Protein 8IEE (pdb70)

Organism: Middle East respiratory syndrome-related coronavirus (isolate United Kingdom/H123990006/2012) (NCBI:txid1263720)

Structure (mmCIF, N/CA/C/O backbone):
data_8IEE
#
_entry.id   8IEE
#
_cell.length_a   158.020
_cell.length_b   158.020
_cell.length_c   132.703
_cell.angle_alpha   90.00
_cell.angle_beta   90.00
_cell.angle_gamma   120.00
#
_symmetry.space_group_name_H-M   'P 31 2 1'
#
loop_
_entity.id
_entity.type
_entity.pdbx_description
1 polymer 'Spike protein S1'
2 polymer VHH-31
#
loop_
_atom_site.group_PDB
_atom_site.id
_atom_site.type_symbol
_atom_site.label_atom_id
_atom_site.label_alt_id
_atom_site.label_comp_id
_atom_site.label_asym_id
_atom_site.label_entity_id
_atom_site.label_seq_id
_atom_site.pdbx_PDB_ins_code
_atom_site.Cartn_x
_atom_site.Cartn_y
_atom_site.Cartn_z
_atom_site.occupancy
_atom_site.B_iso_or_equiv
_atom_site.auth_seq_id
_atom_site.auth_comp_id
_atom_site.auth_asym_id
_atom_site.auth_atom_id
_atom_site.pdbx_PDB_model_num
ATOM 1 N N . VAL A 1 15 ? -26.194 39.665 -45.110 1.00 45.86 381 VAL B N 1
ATOM 2 C CA . VAL A 1 15 ? -26.383 40.786 -44.145 1.00 62.77 381 VAL B CA 1
ATOM 3 C C . VAL A 1 15 ? -27.304 40.293 -43.031 1.00 60.52 381 VAL B C 1
ATOM 4 O O . VAL A 1 15 ? -28.478 40.054 -43.311 1.00 61.15 381 VAL B O 1
ATOM 8 N N . GLU A 1 16 ? -26.773 40.092 -41.832 1.00 52.92 382 GLU B N 1
ATOM 9 C CA . GLU A 1 16 ? -27.615 39.534 -40.755 1.00 53.41 382 GLU B CA 1
ATOM 10 C C . GLU A 1 16 ? -28.554 40.623 -40.266 1.00 57.45 382 GLU B C 1
ATOM 11 O O . GLU A 1 16 ? -28.193 41.794 -40.372 1.00 59.59 382 GLU B O 1
ATOM 17 N N . CYS A 1 17 ? -29.731 40.238 -39.787 1.00 57.26 383 CYS B N 1
ATOM 18 C CA . CYS A 1 17 ? -30.670 41.225 -39.214 1.00 56.45 383 CYS B CA 1
ATOM 19 C C . CYS A 1 17 ? -30.126 41.658 -37.850 1.00 55.34 383 CYS B C 1
ATOM 20 O O . CYS A 1 17 ? -29.615 40.794 -37.135 1.00 57.56 383 CYS B O 1
ATOM 23 N N . ASP A 1 18 ? -30.221 42.944 -37.510 1.00 47.75 384 ASP B N 1
ATOM 24 C CA . ASP A 1 18 ? -29.648 43.433 -36.234 1.00 50.28 384 ASP B CA 1
ATOM 25 C C . ASP A 1 18 ? -30.743 43.499 -35.184 1.00 51.68 384 ASP B C 1
ATOM 26 O O . ASP A 1 18 ? -31.520 44.446 -35.223 1.00 57.99 384 ASP B O 1
ATOM 31 N N . PHE A 1 19 ? -30.732 42.577 -34.231 1.00 48.09 385 PHE B N 1
ATOM 32 C CA . PHE A 1 19 ? -31.720 42.579 -33.129 1.00 49.69 385 PHE B CA 1
ATOM 33 C C . PHE A 1 19 ? -31.023 43.240 -31.953 1.00 50.13 385 PHE B C 1
ATOM 34 O O . PHE A 1 19 ? -31.527 43.177 -30.840 1.00 50.81 385 PHE B O 1
ATOM 42 N N . SER A 1 20 ? -29.890 43.872 -32.225 1.00 51.45 386 SER B N 1
ATOM 43 C CA . SER A 1 20 ? -29.073 44.513 -31.174 1.00 46.07 386 SER B CA 1
ATOM 44 C C . SER A 1 20 ? -29.839 45.596 -30.428 1.00 45.84 386 SER B C 1
ATOM 45 O O . SER A 1 20 ? -29.687 45.646 -29.207 1.00 45.78 386 SER B O 1
ATOM 48 N N . PRO A 1 21 ? -30.673 46.449 -31.048 1.00 41.00 387 PRO B N 1
ATOM 49 C CA . PRO A 1 21 ? -31.330 47.484 -30.289 1.00 38.68 387 PRO B CA 1
ATOM 50 C C . PRO A 1 21 ? -32.124 46.884 -29.132 1.00 40.61 387 PRO B C 1
ATOM 51 O O . PRO A 1 21 ? -32.289 47.559 -28.154 1.00 45.90 387 PRO B O 1
ATOM 55 N N . LEU A 1 22 ? -32.663 45.691 -29.311 1.00 35.33 388 LEU B N 1
ATOM 56 C CA . LEU A 1 22 ? -33.459 45.022 -28.257 1.00 38.11 388 LEU B CA 1
ATOM 57 C C . LEU A 1 22 ? -32.594 44.639 -27.069 1.00 43.24 388 LEU B C 1
ATOM 58 O O . LEU A 1 22 ? -33.033 44.859 -25.934 1.00 46.45 388 LEU B O 1
ATOM 63 N N . LEU A 1 23 ? -31.383 44.167 -27.317 1.00 40.80 389 LEU B N 1
ATOM 64 C CA . LEU A 1 23 ? -30.572 43.579 -26.227 1.00 40.75 389 LEU B CA 1
ATOM 65 C C . LEU A 1 23 ? -29.819 44.633 -25.427 1.00 43.34 389 LEU B C 1
ATOM 66 O O . LEU A 1 23 ? -29.087 44.250 -24.528 1.00 43.80 389 LEU B O 1
ATOM 71 N N . SER A 1 24 ? -30.058 45.904 -25.696 1.00 43.78 390 SER B N 1
ATOM 72 C CA . SER A 1 24 ? -29.378 46.983 -24.946 1.00 43.78 390 SER B CA 1
ATOM 73 C C . SER A 1 24 ? -30.362 48.044 -24.489 1.00 42.86 390 SER B C 1
ATOM 74 O O . SER A 1 24 ? -30.841 48.799 -25.337 1.00 45.38 390 SER B O 1
ATOM 77 N N . GLY A 1 25 ? -30.624 48.102 -23.192 1.00 41.39 391 GLY B N 1
ATOM 78 C CA . GLY A 1 25 ? -31.453 49.192 -22.666 1.00 36.56 391 GLY B CA 1
ATOM 79 C C . GLY A 1 25 ? -32.723 48.741 -22.007 1.00 40.35 391 GLY B C 1
ATOM 80 O O . GLY A 1 25 ? -33.169 47.631 -22.285 1.00 39.73 391 GLY B O 1
ATOM 81 N N . THR A 1 26 ? -33.292 49.615 -21.181 1.00 41.97 392 THR B N 1
ATOM 82 C CA . THR A 1 26 ? -34.571 49.304 -20.516 1.00 37.38 392 THR B CA 1
ATOM 83 C C . THR A 1 26 ? -35.640 49.305 -21.595 1.00 34.14 392 THR B C 1
ATOM 84 O O . THR A 1 26 ? -35.810 50.317 -22.282 1.00 28.83 392 THR B O 1
ATOM 88 N N . PRO A 1 27 ? -36.395 48.214 -21.749 1.00 35.00 393 PRO B N 1
ATOM 89 C CA . PRO A 1 27 ? -37.355 48.129 -22.805 1.00 28.83 393 PRO B CA 1
ATOM 90 C C . PRO A 1 27 ? -38.517 49.080 -22.559 1.00 24.37 393 PRO B C 1
ATOM 91 O O . PRO A 1 27 ? -38.823 49.396 -21.444 1.00 24.56 393 PRO B O 1
ATOM 95 N N . PRO A 1 28 ? -39.180 49.522 -23.631 1.00 25.36 394 PRO B N 1
ATOM 96 C CA . PRO A 1 28 ? -40.297 50.406 -23.489 1.00 24.91 394 PRO B CA 1
ATOM 97 C C . PRO A 1 28 ? -41.534 49.705 -22.940 1.00 28.59 394 PRO B C 1
ATOM 98 O O . PRO A 1 28 ? -41.580 48.529 -22.970 1.00 31.14 394 PRO B O 1
ATOM 102 N N . GLN A 1 29 ? -42.477 50.460 -22.399 1.00 28.40 395 GLN B N 1
ATOM 103 C CA . GLN A 1 29 ? -43.740 49.883 -21.908 1.00 27.53 395 GLN B CA 1
ATOM 104 C C . GLN A 1 29 ? -44.606 49.566 -23.118 1.00 29.09 395 GLN B C 1
ATOM 105 O O . GLN A 1 29 ? -44.292 50.075 -24.178 1.00 28.16 395 GLN B O 1
ATOM 111 N N . VAL A 1 30 ? -45.686 48.809 -22.966 1.00 32.54 396 VAL B N 1
ATOM 112 C CA . VAL A 1 30 ? -46.464 48.312 -24.138 1.00 32.94 396 VAL B CA 1
ATOM 113 C C . VAL A 1 30 ? -46.979 49.446 -25.017 1.00 33.30 396 VAL B C 1
ATOM 114 O O . VAL A 1 30 ? -46.933 49.300 -26.231 1.00 31.70 396 VAL B O 1
ATOM 118 N N . TYR A 1 31 ? -47.436 50.534 -24.427 1.00 32.44 397 TYR B N 1
ATOM 119 C CA . TYR A 1 31 ? -48.012 51.651 -25.204 1.00 34.51 397 TYR B CA 1
ATOM 120 C C . TYR A 1 31 ? -46.893 52.382 -25.919 1.00 35.19 397 TYR B C 1
ATOM 121 O O . TYR A 1 31 ? -47.192 53.185 -26.800 1.00 32.93 397 TYR B O 1
ATOM 130 N N . ASN A 1 32 ? -45.654 52.110 -25.534 1.00 32.89 398 ASN B N 1
ATOM 131 C CA . ASN A 1 32 ? -44.492 52.814 -26.109 1.00 27.11 398 ASN B CA 1
ATOM 132 C C . ASN A 1 32 ? -43.620 51.763 -26.777 1.00 29.02 398 ASN B C 1
ATOM 133 O O . ASN A 1 32 ? -42.426 51.934 -26.775 1.00 33.62 398 ASN B O 1
ATOM 138 N N . PHE A 1 33 ? -44.229 50.778 -27.421 1.00 32.57 399 PHE B N 1
ATOM 139 C CA . PHE A 1 33 ? -43.502 49.646 -28.040 1.00 32.12 399 PHE B CA 1
ATOM 140 C C . PHE A 1 33 ? -42.478 50.126 -29.052 1.00 28.99 399 PHE B C 1
ATOM 141 O O . PHE A 1 33 ? -42.721 51.105 -29.750 1.00 31.10 399 PHE B O 1
ATOM 149 N N . LYS A 1 34 ? -41.344 49.435 -29.104 1.00 26.95 400 LYS B N 1
ATOM 150 C CA . LYS A 1 34 ? -40.284 49.812 -30.057 1.00 32.33 400 LYS B CA 1
ATOM 151 C C . LYS A 1 34 ? -40.329 48.852 -31.229 1.00 35.13 400 LYS B C 1
ATOM 152 O O . LYS A 1 34 ? -40.208 47.661 -31.004 1.00 34.58 400 LYS B O 1
ATOM 158 N N . ARG A 1 35 ? -40.440 49.400 -32.433 1.00 41.19 401 ARG B N 1
ATOM 159 C CA . ARG A 1 35 ? -40.591 48.568 -33.640 1.00 35.03 401 ARG B CA 1
ATOM 160 C C . ARG A 1 35 ? -39.288 48.519 -34.415 1.00 35.43 401 ARG B C 1
ATOM 161 O O . ARG A 1 35 ? -38.740 49.577 -34.719 1.00 39.16 401 ARG B O 1
ATOM 169 N N . LEU A 1 36 ? -38.811 47.313 -34.691 1.00 38.44 402 LEU B N 1
ATOM 170 C CA . LEU A 1 36 ? -37.614 47.154 -35.525 1.00 34.88 402 LEU B CA 1
ATOM 171 C C . LEU A 1 36 ? -38.101 46.533 -36.822 1.00 36.18 402 LEU B C 1
ATOM 172 O O . LEU A 1 36 ? -38.585 45.414 -36.777 1.00 39.30 402 LEU B O 1
ATOM 177 N N . VAL A 1 37 ? -37.953 47.252 -37.927 1.00 35.47 403 VAL B N 1
ATOM 178 C CA . VAL A 1 37 ? -38.394 46.745 -39.251 1.00 35.73 403 VAL B CA 1
ATOM 179 C C . VAL A 1 37 ? -37.151 46.255 -39.965 1.00 35.56 403 VAL B C 1
ATOM 180 O O . VAL A 1 37 ? -36.186 47.014 -40.067 1.00 34.38 403 VAL B O 1
ATOM 184 N N . PHE A 1 38 ? -37.192 45.012 -40.416 1.00 39.51 404 PHE B N 1
ATOM 185 C CA . PHE A 1 38 ? -36.014 44.407 -41.052 1.00 41.98 404 PHE B CA 1
ATOM 186 C C . PHE A 1 38 ? -36.342 44.167 -42.520 1.00 50.43 404 PHE B C 1
ATOM 187 O O . PHE A 1 38 ? -37.374 43.560 -42.811 1.00 43.80 404 PHE B O 1
ATOM 195 N N . THR A 1 39 ? -35.506 44.701 -43.405 1.00 55.24 405 THR B N 1
ATOM 196 C CA . THR A 1 39 ? -35.687 44.532 -44.857 1.00 51.11 405 THR B CA 1
ATOM 197 C C . THR A 1 39 ? -34.316 44.156 -45.404 1.00 58.30 405 THR B C 1
ATOM 198 O O . THR A 1 39 ? -33.337 44.696 -44.885 1.00 61.33 405 THR B O 1
ATOM 202 N N . ASN A 1 40 ? -34.251 43.254 -46.380 1.00 60.39 406 ASN B N 1
ATOM 203 C CA . ASN A 1 40 ? -32.963 42.867 -47.016 1.00 60.76 406 ASN B CA 1
ATOM 204 C C . ASN A 1 40 ? -31.964 42.407 -45.963 1.00 53.86 406 ASN B C 1
ATOM 205 O O . ASN A 1 40 ? -30.813 42.836 -46.036 1.00 59.23 406 ASN B O 1
ATOM 210 N N . CYS A 1 41 ? -32.401 41.572 -45.029 1.00 52.77 407 CYS B N 1
ATOM 211 C CA . CYS A 1 41 ? -31.509 41.010 -43.986 1.00 55.33 407 CYS B CA 1
ATOM 212 C C . CYS A 1 41 ? -31.826 39.523 -43.829 1.00 56.83 407 CYS B C 1
ATOM 213 O O . CYS A 1 41 ? -32.855 39.114 -44.355 1.00 61.52 407 CYS B O 1
ATOM 216 N N . ASN A 1 42 ? -30.951 38.739 -43.196 1.00 56.32 408 ASN B N 1
ATOM 217 C CA . ASN A 1 42 ? -31.210 37.292 -42.943 1.00 63.25 408 ASN B CA 1
ATOM 218 C C . ASN A 1 42 ? -31.189 37.031 -41.438 1.00 57.69 408 ASN B C 1
ATOM 219 O O . ASN A 1 42 ? -30.274 37.519 -40.784 1.00 60.38 408 ASN B O 1
ATOM 224 N N . TYR A 1 43 ? -32.133 36.247 -40.917 1.00 52.78 409 TYR B N 1
ATOM 225 C CA . TYR A 1 43 ? -32.252 36.114 -39.447 1.00 57.28 409 TYR B CA 1
ATOM 226 C C . TYR A 1 43 ? -32.300 34.692 -38.917 1.00 65.33 409 TYR B C 1
ATOM 227 O O . TYR A 1 43 ? -32.766 33.808 -39.633 1.00 67.65 409 TYR B O 1
ATOM 236 N N . ASN A 1 44 ? -31.801 34.486 -37.697 1.00 66.00 410 ASN B N 1
ATOM 237 C CA . ASN A 1 44 ? -31.958 33.179 -37.012 1.00 67.26 410 ASN B CA 1
ATOM 238 C C . ASN A 1 44 ? -32.676 33.503 -35.706 1.00 65.76 410 ASN B C 1
ATOM 239 O O . ASN A 1 44 ? -31.999 33.907 -34.763 1.00 62.07 410 ASN B O 1
ATOM 244 N N . LEU A 1 45 ? -34.003 33.401 -35.683 1.00 66.49 411 LEU B N 1
ATOM 245 C CA . LEU A 1 45 ? -34.785 33.803 -34.488 1.00 63.61 411 LEU B CA 1
ATOM 246 C C . LEU A 1 45 ? -34.514 32.809 -33.371 1.00 59.34 411 LEU B C 1
ATOM 247 O O . LEU A 1 45 ? -34.835 33.108 -32.220 1.00 58.39 411 LEU B O 1
ATOM 252 N N . THR A 1 46 ? -33.930 31.672 -33.713 1.00 60.28 412 THR B N 1
ATOM 253 C CA . THR A 1 46 ? -33.581 30.695 -32.663 1.00 63.32 412 THR B CA 1
ATOM 254 C C . THR A 1 46 ? -32.544 31.306 -31.729 1.00 62.07 412 THR B C 1
ATOM 255 O O . THR A 1 46 ? -32.689 31.136 -30.527 1.00 60.27 412 THR B O 1
ATOM 259 N N . LYS A 1 47 ? -31.550 31.998 -32.274 1.00 54.54 413 LYS B N 1
ATOM 260 C CA . LYS A 1 47 ? -30.513 32.635 -31.434 1.00 50.43 413 LYS B CA 1
ATOM 261 C C . LYS A 1 47 ? -31.140 33.721 -30.571 1.00 53.38 413 LYS B C 1
ATOM 262 O O . LYS A 1 47 ? -30.799 33.782 -29.400 1.00 56.62 413 LYS B O 1
ATOM 268 N N . LEU A 1 48 ? -32.029 34.540 -31.121 1.00 54.96 414 LEU B N 1
ATOM 269 C CA . LEU A 1 48 ? -32.548 35.662 -30.309 1.00 48.31 414 LEU B CA 1
ATOM 270 C C . LEU A 1 48 ? -33.321 35.076 -29.145 1.00 51.25 414 LEU B C 1
ATOM 271 O O . LEU A 1 48 ? -33.088 35.498 -28.018 1.00 52.27 414 LEU B O 1
ATOM 276 N N . LEU A 1 49 ? -34.169 34.101 -29.426 1.00 50.46 415 LEU B N 1
ATOM 277 C CA . LEU A 1 49 ? -35.011 33.509 -28.370 1.00 45.51 415 LEU B CA 1
ATOM 278 C C . LEU A 1 49 ? -34.129 32.671 -27.460 1.00 48.99 415 LEU B C 1
ATOM 279 O O . LEU A 1 49 ? -34.513 32.465 -26.323 1.00 51.45 415 LEU B O 1
ATOM 284 N N . SER A 1 50 ? -33.002 32.195 -27.974 1.00 48.76 416 SER B N 1
ATOM 285 C CA . SER A 1 50 ? -32.077 31.352 -27.183 1.00 49.28 416 SER B CA 1
ATOM 286 C C . SER A 1 50 ? -31.559 32.179 -26.019 1.00 51.12 416 SER B C 1
ATOM 287 O O . SER A 1 50 ? -31.381 31.615 -24.937 1.00 51.99 416 SER B O 1
ATOM 290 N N . LEU A 1 51 ? -31.332 33.467 -26.249 1.00 47.82 417 LEU B N 1
ATOM 291 C CA . LEU A 1 51 ? -30.780 34.373 -25.216 1.00 47.25 417 LEU B CA 1
ATOM 292 C C . LEU A 1 51 ? -31.839 34.642 -24.152 1.00 47.30 417 LEU B C 1
ATOM 293 O O . LEU A 1 51 ? -31.493 35.251 -23.150 1.00 47.01 417 LEU B O 1
ATOM 298 N N . PHE A 1 52 ? -33.082 34.231 -24.384 1.00 43.72 418 PHE B N 1
ATOM 299 C CA . PHE A 1 52 ? -34.189 34.516 -23.441 1.00 45.44 418 PHE B CA 1
ATOM 300 C C . PHE A 1 52 ? -34.881 33.220 -23.035 1.00 51.13 418 PHE B C 1
ATOM 301 O O . PHE A 1 52 ? -34.651 32.198 -23.672 1.00 55.72 418 PHE B O 1
ATOM 309 N N . SER A 1 53 ? -35.646 33.246 -21.948 1.00 45.66 419 SER B N 1
ATOM 310 C CA . SER A 1 53 ? -36.441 32.058 -21.567 1.00 43.16 419 SER B CA 1
ATOM 311 C C . SER A 1 53 ? -37.856 32.253 -22.101 1.00 51.46 419 SER B C 1
ATOM 312 O O . SER A 1 53 ? -38.637 32.889 -21.407 1.00 57.57 419 SER B O 1
ATOM 315 N N . VAL A 1 54 ? -38.179 31.677 -23.256 1.00 47.05 420 VAL B N 1
ATOM 316 C CA . VAL A 1 54 ? -39.505 31.882 -23.897 1.00 44.91 420 VAL B CA 1
ATOM 317 C C . VAL A 1 54 ? -40.559 31.158 -23.075 1.00 44.13 420 VAL B C 1
ATOM 318 O O . VAL A 1 54 ? -40.322 30.016 -22.702 1.00 51.49 420 VAL B O 1
ATOM 322 N N . ASN A 1 55 ? -41.680 31.815 -22.809 1.00 45.92 421 ASN B N 1
ATOM 323 C CA . ASN A 1 55 ? -42.765 31.201 -22.013 1.00 49.76 421 ASN B CA 1
ATOM 324 C C . ASN A 1 55 ? -43.976 30.974 -22.916 1.00 55.22 421 ASN B C 1
ATOM 325 O O . ASN A 1 55 ? -44.844 30.189 -22.513 1.00 60.55 421 ASN B O 1
ATOM 330 N N . ASP A 1 56 ? -44.066 31.671 -24.052 1.00 51.75 422 ASP B N 1
ATOM 331 C CA . ASP A 1 56 ? -45.147 31.378 -25.031 1.00 50.71 422 ASP B CA 1
ATOM 332 C C . ASP A 1 56 ? -44.720 31.816 -26.430 1.00 53.33 422 ASP B C 1
ATOM 333 O O . ASP A 1 56 ? -44.076 32.851 -26.524 1.00 49.29 422 ASP B O 1
ATOM 338 N N . PHE A 1 57 ? -45.047 31.038 -27.462 1.00 58.15 423 PHE B N 1
ATOM 339 C CA . PHE A 1 57 ? -44.767 31.398 -28.878 1.00 56.05 423 PHE B CA 1
ATOM 340 C C . PHE A 1 57 ? -46.032 31.047 -29.659 1.00 50.70 423 PHE B C 1
ATOM 341 O O . PHE A 1 57 ? -46.089 29.942 -30.203 1.00 48.51 423 PHE B O 1
ATOM 349 N N . THR A 1 58 ? -47.022 31.939 -29.658 1.00 49.08 424 THR B N 1
ATOM 350 C CA . THR A 1 58 ? -48.332 31.654 -30.283 1.00 44.57 424 THR B CA 1
ATOM 351 C C . THR A 1 58 ? -48.493 32.488 -31.545 1.00 45.83 424 THR B C 1
ATOM 352 O O . THR A 1 58 ? -48.267 33.686 -31.471 1.00 51.14 424 THR B O 1
ATOM 356 N N . CYS A 1 59 ? -48.902 31.875 -32.648 1.00 41.15 425 CYS B N 1
ATOM 357 C CA . CYS A 1 59 ? -48.955 32.611 -33.928 1.00 42.56 425 CYS B CA 1
ATOM 358 C C . CYS A 1 59 ? -50.318 32.446 -34.601 1.00 42.81 425 CYS B C 1
ATOM 359 O O . CYS A 1 59 ? -50.973 31.441 -34.343 1.00 46.39 425 CYS B O 1
ATOM 362 N N . SER A 1 60 ? -50.736 33.434 -35.388 1.00 38.54 426 SER B N 1
ATOM 363 C CA . SER A 1 60 ? -52.043 33.408 -36.074 1.00 36.75 426 SER B CA 1
ATOM 364 C C . SER A 1 60 ? -51.842 33.711 -37.559 1.00 44.99 426 SER B C 1
ATOM 365 O O . SER A 1 60 ? -51.277 34.763 -37.850 1.00 43.78 426 SER B O 1
ATOM 368 N N . GLN A 1 61 ? -52.277 32.823 -38.457 1.00 46.89 427 GLN B N 1
ATOM 369 C CA . GLN A 1 61 ? -52.157 33.004 -39.930 1.00 45.48 427 GLN B CA 1
ATOM 370 C C . GLN A 1 61 ? -50.718 32.717 -40.362 1.00 48.26 427 GLN B C 1
ATOM 371 O O . GLN A 1 61 ? -50.423 32.891 -41.552 1.00 45.50 427 GLN B O 1
ATOM 377 N N . ILE A 1 62 ? -49.887 32.242 -39.435 1.00 50.83 428 ILE B N 1
ATOM 378 C CA . ILE A 1 62 ? -48.468 31.876 -39.714 1.00 51.06 428 ILE B CA 1
ATOM 379 C C . ILE A 1 62 ? -48.112 30.790 -38.703 1.00 49.56 428 ILE B C 1
ATOM 380 O O . ILE A 1 62 ? -48.887 30.592 -37.767 1.00 52.55 428 ILE B O 1
ATOM 385 N N . SER A 1 63 ? -47.028 30.061 -38.932 1.00 48.57 429 SER B N 1
ATOM 386 C CA . SER A 1 63 ? -46.621 28.968 -38.020 1.00 49.01 429 SER B CA 1
ATOM 387 C C . SER A 1 63 ? -45.232 29.263 -37.480 1.00 59.00 429 SER B C 1
ATOM 388 O O . SER A 1 63 ? -44.365 29.613 -38.282 1.00 58.51 429 SER B O 1
ATOM 391 N N . PRO A 1 64 ? -44.970 29.159 -36.166 1.00 56.89 430 PRO B N 1
ATOM 392 C CA . PRO A 1 64 ? -43.620 29.345 -35.709 1.00 44.57 430 PRO B CA 1
ATOM 393 C C . PRO A 1 64 ? -43.002 28.184 -36.470 1.00 57.65 430 PRO B C 1
ATOM 394 O O . PRO A 1 64 ? -43.564 27.132 -36.279 1.00 67.06 430 PRO B O 1
ATOM 398 N N . ALA A 1 65 ? -41.913 28.379 -37.218 1.00 54.81 431 ALA B N 1
ATOM 399 C CA . ALA A 1 65 ? -41.228 27.358 -38.061 1.00 59.77 431 ALA B CA 1
ATOM 400 C C . ALA A 1 65 ? -41.473 27.617 -39.540 1.00 58.95 431 ALA B C 1
ATOM 401 O O . ALA A 1 65 ? -40.588 27.283 -40.321 1.00 56.92 431 ALA B O 1
ATOM 403 N N . ALA A 1 66 ? -42.622 28.157 -39.923 1.00 52.79 432 ALA B N 1
ATOM 404 C CA . ALA A 1 66 ? -42.800 28.520 -41.342 1.00 48.73 432 ALA B CA 1
ATOM 405 C C . ALA A 1 66 ? -41.982 29.773 -41.554 1.00 48.32 432 ALA B C 1
ATOM 406 O O . ALA A 1 66 ? -41.371 29.912 -42.609 1.00 45.62 432 ALA B O 1
ATOM 408 N N . ILE A 1 67 ? -41.970 30.630 -40.545 1.00 48.71 433 ILE B N 1
ATOM 409 C CA . ILE A 1 67 ? -41.179 31.888 -40.608 1.00 51.16 433 ILE B CA 1
ATOM 410 C C . ILE A 1 67 ? -39.717 31.494 -40.736 1.00 53.42 433 ILE B C 1
ATOM 411 O O . ILE A 1 67 ? -38.972 32.201 -41.425 1.00 54.23 433 ILE B O 1
ATOM 416 N N . ALA A 1 68 ? -39.327 30.425 -40.055 1.00 50.76 434 ALA B N 1
ATOM 417 C CA . ALA A 1 68 ? -37.931 29.958 -40.086 1.00 47.03 434 ALA B CA 1
ATOM 418 C C . ALA A 1 68 ? -37.651 29.129 -41.335 1.00 49.83 434 ALA B C 1
ATOM 419 O O . ALA A 1 68 ? -36.487 28.797 -41.554 1.00 46.21 434 ALA B O 1
ATOM 421 N N . SER A 1 69 ? -38.679 28.759 -42.091 1.00 49.54 435 SER B N 1
ATOM 422 C CA . SER A 1 69 ? -38.440 27.871 -43.251 1.00 50.65 435 SER B CA 1
ATOM 423 C C . SER A 1 69 ? -38.694 28.612 -44.554 1.00 50.34 435 SER B C 1
ATOM 424 O O . SER A 1 69 ? -38.304 28.086 -45.602 1.00 49.52 435 SER B O 1
ATOM 427 N N . ASN A 1 70 ? -39.277 29.803 -44.489 1.00 47.08 436 ASN B N 1
ATOM 428 C CA . ASN A 1 70 ? -39.676 30.497 -45.737 1.00 47.75 436 ASN B CA 1
ATOM 429 C C . ASN A 1 70 ? -39.214 31.957 -45.719 1.00 53.41 436 ASN B C 1
ATOM 430 O O . ASN A 1 70 ? -38.704 32.390 -44.685 1.00 54.37 436 ASN B O 1
ATOM 435 N N . CYS A 1 71 ? -39.348 32.667 -46.838 1.00 54.60 437 CYS B N 1
ATOM 436 C CA . CYS A 1 71 ? -38.835 34.053 -46.969 1.00 54.84 437 CYS B CA 1
ATOM 437 C C . CYS A 1 71 ? -39.982 35.042 -47.165 1.00 52.47 437 CYS B C 1
ATOM 438 O O . CYS A 1 71 ? -40.854 34.749 -47.959 1.00 58.23 437 CYS B O 1
ATOM 441 N N . TYR A 1 72 ? -39.944 36.195 -46.501 1.00 50.54 438 TYR B N 1
ATOM 442 C CA . TYR A 1 72 ? -41.051 37.183 -46.546 1.00 48.66 438 TYR B CA 1
ATOM 443 C C . TYR A 1 72 ? -40.481 38.563 -46.861 1.00 55.52 438 TYR B C 1
ATOM 444 O O . TYR A 1 72 ? -39.271 38.718 -46.764 1.00 65.23 438 TYR B O 1
ATOM 453 N N . SER A 1 73 ? -41.305 39.505 -47.310 1.00 51.50 439 SER B N 1
ATOM 454 C CA . SER A 1 73 ? -40.792 40.837 -47.721 1.00 53.25 439 SER B CA 1
ATOM 455 C C . SER A 1 73 ? -40.221 41.617 -46.539 1.00 49.84 439 SER B C 1
ATOM 456 O O . SER A 1 73 ? -39.234 42.319 -46.734 1.00 55.67 439 SER B O 1
ATOM 459 N N . SER A 1 74 ? -40.861 41.546 -45.380 1.00 46.38 440 SER B N 1
ATOM 460 C CA . SER A 1 74 ? -40.406 42.319 -44.201 1.00 46.74 440 SER B CA 1
ATOM 461 C C . SER A 1 74 ? -40.685 41.564 -42.908 1.00 50.98 440 SER B C 1
ATOM 462 O O . SER A 1 74 ? -41.618 40.771 -42.896 1.00 51.61 440 SER B O 1
ATOM 465 N N . LEU A 1 75 ? -39.885 41.799 -41.872 1.00 50.51 441 LEU B N 1
ATOM 466 C CA . LEU A 1 75 ? -40.130 41.213 -40.537 1.00 42.96 441 LEU B CA 1
ATOM 467 C C . LEU A 1 75 ? -40.229 42.405 -39.606 1.00 43.06 441 LEU B C 1
ATOM 468 O O . LEU A 1 75 ? -39.373 43.272 -39.696 1.00 43.93 441 LEU B O 1
ATOM 473 N N . ILE A 1 76 ? -41.261 42.452 -38.779 1.00 42.36 442 ILE B N 1
ATOM 474 C CA . ILE A 1 76 ? -41.388 43.547 -37.787 1.00 39.75 442 ILE B CA 1
ATOM 475 C C . ILE A 1 76 ? -41.403 42.929 -36.392 1.00 40.95 442 ILE B C 1
ATOM 476 O O . ILE A 1 76 ? -42.278 42.119 -36.132 1.00 42.10 442 ILE B O 1
ATOM 481 N N . LEU A 1 77 ? -40.456 43.303 -35.539 1.00 37.28 443 LEU B N 1
ATOM 482 C CA . LEU A 1 77 ? -40.464 42.836 -34.139 1.00 37.57 443 LEU B CA 1
ATOM 483 C C . LEU A 1 77 ? -40.724 44.057 -33.282 1.00 34.20 443 LEU B C 1
ATOM 484 O O . LEU A 1 77 ? -39.992 45.025 -33.425 1.00 33.05 443 LEU B O 1
ATOM 489 N N . ASP A 1 78 ? -41.760 43.999 -32.458 1.00 31.21 444 ASP B N 1
ATOM 490 C CA . ASP A 1 78 ? -42.085 45.101 -31.532 1.00 35.11 444 ASP B CA 1
ATOM 491 C C . ASP A 1 78 ? -41.823 44.532 -30.148 1.00 35.74 444 ASP B C 1
ATOM 492 O O . ASP A 1 78 ? -42.321 43.458 -29.872 1.00 38.51 444 ASP B O 1
ATOM 497 N N . TYR A 1 79 ? -41.030 45.218 -29.341 1.00 33.64 445 TYR B N 1
ATOM 498 C CA . TYR A 1 79 ? -40.644 44.670 -28.028 1.00 33.68 445 TYR B CA 1
ATOM 499 C C . TYR A 1 79 ? -41.054 45.647 -26.946 1.00 35.13 445 TYR B C 1
ATOM 500 O O . TYR A 1 79 ? -41.051 46.845 -27.189 1.00 38.29 445 TYR B O 1
ATOM 509 N N . PHE A 1 80 ? -41.447 45.116 -25.805 1.00 34.02 446 PHE B N 1
ATOM 510 C CA . PHE A 1 80 ? -41.939 45.977 -24.721 1.00 29.37 446 PHE B CA 1
ATOM 511 C C . PHE A 1 80 ? -41.863 45.204 -23.414 1.00 31.59 446 PHE B C 1
ATOM 512 O O . PHE A 1 80 ? -41.797 43.988 -23.453 1.00 34.98 446 PHE B O 1
ATOM 520 N N . SER A 1 81 ? -41.886 45.906 -22.296 1.00 28.41 447 SER B N 1
ATOM 521 C CA . SER A 1 81 ? -41.852 45.261 -20.971 1.00 31.94 447 SER B CA 1
ATOM 522 C C . SER A 1 81 ? -43.285 44.898 -20.602 1.00 36.65 447 SER B C 1
ATOM 523 O O . SER A 1 81 ? -44.098 45.815 -20.470 1.00 41.14 447 SER B O 1
ATOM 526 N N . TYR A 1 82 ? -43.579 43.610 -20.434 1.00 35.45 448 TYR B N 1
ATOM 527 C CA . TYR A 1 82 ? -44.970 43.178 -20.178 1.00 34.32 448 TYR B CA 1
ATOM 528 C C . TYR A 1 82 ? -44.980 42.079 -19.134 1.00 40.95 448 TYR B C 1
ATOM 529 O O . TYR A 1 82 ? -44.160 41.178 -19.222 1.00 45.24 448 TYR B O 1
ATOM 538 N N . PRO A 1 83 ? -45.904 42.107 -18.160 1.00 39.20 449 PRO B N 1
ATOM 539 C CA . PRO A 1 83 ? -46.008 41.032 -17.197 1.00 37.55 449 PRO B CA 1
ATOM 540 C C . PRO A 1 83 ? -46.596 39.733 -17.764 1.00 40.11 449 PRO B C 1
ATOM 541 O O . PRO A 1 83 ? -47.464 39.808 -18.594 1.00 42.67 449 PRO B O 1
ATOM 545 N N . LEU A 1 84 ? -46.123 38.573 -17.302 1.00 40.99 450 LEU B N 1
ATOM 546 C CA . LEU A 1 84 ? -46.695 37.270 -17.734 1.00 42.18 450 LEU B CA 1
ATOM 547 C C . LEU A 1 84 ? -48.027 37.152 -17.030 1.00 38.80 450 LEU B C 1
ATOM 548 O O . LEU A 1 84 ? -48.818 36.281 -17.378 1.00 37.80 450 LEU B O 1
ATOM 553 N N . SER A 1 85 ? -48.239 38.021 -16.064 1.00 35.41 451 SER B N 1
ATOM 554 C CA . SER A 1 85 ? -49.521 38.022 -15.349 1.00 30.24 451 SER B CA 1
ATOM 555 C C . SER A 1 85 ? -50.605 38.297 -16.377 1.00 39.29 451 SER B C 1
ATOM 556 O O . SER A 1 85 ? -51.714 37.781 -16.202 1.00 48.20 451 SER B O 1
ATOM 559 N N . MET A 1 86 ? -50.294 39.059 -17.423 1.00 44.38 452 MET B N 1
ATOM 560 C CA . MET A 1 86 ? -51.330 39.501 -18.390 1.00 49.16 452 MET B CA 1
ATOM 561 C C . MET A 1 86 ? -51.205 38.845 -19.763 1.00 44.29 452 MET B C 1
ATOM 562 O O . MET A 1 86 ? -51.723 39.433 -20.703 1.00 42.80 452 MET B O 1
ATOM 567 N N . LYS A 1 87 ? -50.597 37.667 -19.886 1.00 45.72 453 LYS B N 1
ATOM 568 C CA . LYS A 1 87 ? -50.334 37.074 -21.225 1.00 41.90 453 LYS B CA 1
ATOM 569 C C . LYS A 1 87 ? -51.638 36.816 -21.953 1.00 43.69 453 LYS B C 1
ATOM 570 O O . LYS A 1 87 ? -51.650 36.907 -23.179 1.00 46.23 453 LYS B O 1
ATOM 576 N N . SER A 1 88 ? -52.677 36.468 -21.210 1.00 43.72 454 SER B N 1
ATOM 577 C CA . SER A 1 88 ? -54.000 36.197 -21.811 1.00 43.42 454 SER B CA 1
ATOM 578 C C . SER A 1 88 ? -54.523 37.479 -22.436 1.00 51.64 454 SER B C 1
ATOM 579 O O . SER A 1 88 ? -55.087 37.399 -23.528 1.00 50.47 454 SER B O 1
ATOM 582 N N . ASP A 1 89 ? -54.324 38.606 -21.763 1.00 51.55 455 ASP B N 1
ATOM 583 C CA . ASP A 1 89 ? -54.867 39.917 -22.192 1.00 43.92 455 ASP B CA 1
ATOM 584 C C . ASP A 1 89 ? -54.191 40.458 -23.450 1.00 44.84 455 ASP B C 1
ATOM 585 O O . ASP A 1 89 ? -54.850 41.234 -24.151 1.00 45.25 455 ASP B O 1
ATOM 590 N N . LEU A 1 90 ? -52.954 40.075 -23.737 1.00 41.00 456 LEU B N 1
ATOM 591 C CA . LEU A 1 90 ? -52.194 40.676 -24.866 1.00 39.40 456 LEU B CA 1
ATOM 592 C C . LEU A 1 90 ? -52.894 40.447 -26.204 1.00 41.39 456 LEU B C 1
ATOM 593 O O . LEU A 1 90 ? -52.856 41.353 -27.037 1.00 43.51 456 LEU B O 1
ATOM 598 N N . SER A 1 91 ? -53.479 39.280 -26.418 1.00 41.23 457 SER B N 1
ATOM 599 C CA . SER A 1 91 ? -54.106 38.978 -27.727 1.00 46.01 457 SER B CA 1
ATOM 600 C C . SER A 1 91 ? -55.489 39.609 -27.858 1.00 48.00 457 SER B C 1
ATOM 601 O O . SER A 1 91 ? -56.063 40.005 -26.841 1.00 44.05 457 SER B O 1
ATOM 604 N N . VAL A 1 92 ? -55.989 39.706 -29.086 1.00 48.18 458 VAL B N 1
ATOM 605 C CA . VAL A 1 92 ? -57.336 40.276 -29.352 1.00 44.47 458 VAL B CA 1
ATOM 606 C C . VAL A 1 92 ? -58.347 39.254 -28.863 1.00 48.90 458 VAL B C 1
ATOM 607 O O . VAL A 1 92 ? -59.533 39.591 -28.767 1.00 51.01 458 VAL B O 1
ATOM 611 N N . SER A 1 93 ? -57.877 38.045 -28.586 1.00 45.24 459 SER B N 1
ATOM 612 C CA . SER A 1 93 ? -58.757 36.964 -28.111 1.00 39.79 459 SER B CA 1
ATOM 613 C C . SER A 1 93 ? -59.369 37.419 -26.800 1.00 51.15 459 SER B C 1
ATOM 614 O O . SER A 1 93 ? -60.559 37.170 -26.579 1.00 56.47 459 SER B O 1
ATOM 617 N N . SER A 1 94 ? -58.568 38.078 -25.971 1.00 55.25 460 SER B N 1
ATOM 618 C CA . SER A 1 94 ? -59.071 38.592 -24.677 1.00 52.66 460 SER B CA 1
ATOM 619 C C . SER A 1 94 ? -59.373 40.071 -24.830 1.00 47.07 460 SER B C 1
ATOM 620 O O . SER A 1 94 ? -58.550 40.779 -25.411 1.00 49.40 460 SER B O 1
ATOM 623 N N . ALA A 1 95 ? -60.530 40.489 -24.342 1.00 45.03 461 ALA B N 1
ATOM 624 C CA . ALA A 1 95 ? -60.964 41.883 -24.491 1.00 43.93 461 ALA B CA 1
ATOM 625 C C . ALA A 1 95 ? -60.652 42.626 -23.209 1.00 49.11 461 ALA B C 1
ATOM 626 O O . ALA A 1 95 ? -60.971 42.114 -22.133 1.00 42.96 461 ALA B O 1
ATOM 628 N N . GLY A 1 96 ? -60.035 43.787 -23.347 1.00 48.95 462 GLY B N 1
ATOM 629 C CA . GLY A 1 96 ? -59.600 44.533 -22.165 1.00 50.12 462 GLY B CA 1
ATOM 630 C C . GLY A 1 96 ? -58.733 45.683 -22.585 1.00 46.33 462 GLY B C 1
ATOM 631 O O . GLY A 1 96 ? -58.649 45.939 -23.780 1.00 48.03 462 GLY B O 1
ATOM 632 N N . PRO A 1 97 ? -58.080 46.381 -21.651 1.00 41.31 463 PRO B N 1
ATOM 633 C CA . PRO A 1 97 ? -57.323 47.566 -22.006 1.00 44.51 463 PRO B CA 1
ATOM 634 C C . PRO A 1 97 ? -56.136 47.435 -22.978 1.00 45.36 463 PRO B C 1
ATOM 635 O O . PRO A 1 97 ? -56.014 48.271 -23.819 1.00 40.19 463 PRO B O 1
ATOM 639 N N . ILE A 1 98 ? -55.301 46.406 -22.859 1.00 43.65 464 ILE B N 1
ATOM 640 C CA . ILE A 1 98 ? -54.083 46.321 -23.712 1.00 39.74 464 ILE B CA 1
ATOM 641 C C . ILE A 1 98 ? -54.512 46.232 -25.166 1.00 41.09 464 ILE B C 1
ATOM 642 O O . ILE A 1 98 ? -53.969 46.959 -25.992 1.00 38.00 464 ILE B O 1
ATOM 647 N N . SER A 1 99 ? -55.462 45.362 -25.453 1.00 46.84 465 SER B N 1
ATOM 648 C CA . SER A 1 99 ? -55.952 45.184 -26.833 1.00 40.62 465 SER B CA 1
ATOM 649 C C . SER A 1 99 ? -56.727 46.427 -27.282 1.00 40.39 465 SER B C 1
ATOM 650 O O . SER A 1 99 ? -56.600 46.803 -28.447 1.00 39.29 465 SER B O 1
ATOM 653 N N . GLN A 1 100 ? -57.562 46.987 -26.406 1.00 41.69 466 GLN B N 1
ATOM 654 C CA . GLN A 1 100 ? -58.387 48.184 -26.725 1.00 42.44 466 GLN B CA 1
ATOM 655 C C . GLN A 1 100 ? -57.595 49.487 -26.834 1.00 41.66 466 GLN B C 1
ATOM 656 O O . GLN A 1 100 ? -57.877 50.231 -27.760 1.00 36.62 466 GLN B O 1
ATOM 662 N N . PHE A 1 101 ? -56.684 49.777 -25.904 1.00 42.23 467 PHE B N 1
ATOM 663 C CA . PHE A 1 101 ? -56.006 51.100 -25.882 1.00 39.71 467 PHE B CA 1
ATOM 664 C C . PHE A 1 101 ? -54.473 51.067 -25.837 1.00 38.18 467 PHE B C 1
ATOM 665 O O . PHE A 1 101 ? -53.925 52.155 -25.696 1.00 38.92 467 PHE B O 1
ATOM 673 N N . ASN A 1 102 ? -53.800 49.919 -25.921 1.00 38.40 468 ASN B N 1
ATOM 674 C CA . ASN A 1 102 ? -52.317 49.908 -25.770 1.00 37.88 468 ASN B CA 1
ATOM 675 C C . ASN A 1 102 ? -51.590 49.347 -27.008 1.00 40.00 468 ASN B C 1
ATOM 676 O O . ASN A 1 102 ? -50.902 50.132 -27.667 1.00 40.71 468 ASN B O 1
ATOM 681 N N . TYR A 1 103 ? -51.693 48.041 -27.277 1.00 34.44 469 TYR B N 1
ATOM 682 C CA . TYR A 1 103 ? -51.034 47.417 -28.454 1.00 31.08 469 TYR B CA 1
ATOM 683 C C . TYR A 1 103 ? -51.990 46.508 -29.215 1.00 32.28 469 TYR B C 1
ATOM 684 O O . TYR A 1 103 ? -52.527 45.584 -28.617 1.00 36.44 469 TYR B O 1
ATOM 693 N N . LYS A 1 104 ? -52.168 46.759 -30.506 1.00 35.15 470 LYS B N 1
ATOM 694 C CA . LYS A 1 104 ? -52.969 45.853 -31.350 1.00 36.71 470 LYS B CA 1
ATOM 695 C C . LYS A 1 104 ? -52.164 45.543 -32.605 1.00 39.66 470 LYS B C 1
ATOM 696 O O . LYS A 1 104 ? -51.610 46.473 -33.185 1.00 42.45 470 LYS B O 1
ATOM 702 N N . GLN A 1 105 ? -52.093 44.276 -32.972 1.00 39.05 471 GLN B N 1
ATOM 703 C CA . GLN A 1 105 ? -51.361 43.825 -34.166 1.00 38.35 471 GLN B CA 1
ATOM 704 C C . GLN A 1 105 ? -52.389 43.615 -35.269 1.00 42.91 471 GLN B C 1
ATOM 705 O O . GLN A 1 105 ? -53.574 43.617 -34.957 1.00 48.02 471 GLN B O 1
ATOM 711 N N . SER A 1 106 ? -51.949 43.447 -36.510 1.00 43.78 472 SER B N 1
ATOM 712 C CA . SER A 1 106 ? -52.888 43.125 -37.603 1.00 40.92 472 SER B CA 1
ATOM 713 C C . SER A 1 106 ? -53.085 41.621 -37.522 1.00 46.03 472 SER B C 1
ATOM 714 O O . SER A 1 106 ? -52.325 40.918 -38.172 1.00 54.22 472 SER B O 1
ATOM 717 N N . PHE A 1 107 ? -54.087 41.156 -36.785 1.00 42.79 473 PHE B N 1
ATOM 718 C CA . PHE A 1 107 ? -54.256 39.706 -36.509 1.00 51.87 473 PHE B CA 1
ATOM 719 C C . PHE A 1 107 ? -54.507 38.896 -37.773 1.00 56.95 473 PHE B C 1
ATOM 720 O O . PHE A 1 107 ? -54.022 37.761 -37.857 1.00 48.15 473 PHE B O 1
ATOM 728 N N . SER A 1 108 ? -55.283 39.450 -38.695 1.00 59.11 474 SER B N 1
ATOM 729 C CA . SER A 1 108 ? -55.612 38.749 -39.954 1.00 47.45 474 SER B CA 1
ATOM 730 C C . SER A 1 108 ? -54.322 38.494 -40.716 1.00 47.09 474 SER B C 1
ATOM 731 O O . SER A 1 108 ? -54.262 37.504 -41.441 1.00 51.52 474 SER B O 1
ATOM 734 N N . ASN A 1 109 ? -53.353 39.392 -40.585 1.00 52.04 475 ASN B N 1
ATOM 735 C CA . ASN A 1 109 ? -52.040 39.242 -41.252 1.00 48.80 475 ASN B CA 1
ATOM 736 C C . ASN A 1 109 ? -51.246 38.211 -40.449 1.00 48.07 475 ASN B C 1
ATOM 737 O O . ASN A 1 109 ? -51.672 37.896 -39.342 1.00 42.46 475 ASN B O 1
ATOM 742 N N . PRO A 1 110 ? -50.167 37.596 -40.964 1.00 43.33 476 PRO B N 1
ATOM 743 C CA . PRO A 1 110 ? -49.432 36.662 -40.146 1.00 39.77 476 PRO B CA 1
ATOM 744 C C . PRO A 1 110 ? -48.852 37.353 -38.912 1.00 42.75 476 PRO B C 1
ATOM 745 O O . PRO A 1 110 ? -48.112 38.270 -39.088 1.00 43.59 476 PRO B O 1
ATOM 749 N N . THR A 1 111 ? -49.143 36.841 -37.713 1.00 43.34 477 THR B N 1
ATOM 750 C CA . THR A 1 111 ? -48.679 37.464 -36.451 1.00 39.40 477 THR B CA 1
ATOM 751 C C . THR A 1 111 ? -48.173 36.406 -35.498 1.00 38.30 477 THR B C 1
ATOM 752 O O . THR A 1 111 ? -48.626 35.287 -35.608 1.00 38.59 477 THR B O 1
ATOM 756 N N . CYS A 1 112 ? -47.219 36.754 -34.648 1.00 41.71 478 CYS B N 1
ATOM 757 C CA . CYS A 1 112 ? -46.758 35.835 -33.590 1.00 39.47 478 CYS B CA 1
ATOM 758 C C . CYS A 1 112 ? -46.633 36.678 -32.329 1.00 40.21 478 CYS B C 1
ATOM 759 O O . CYS A 1 112 ? -46.219 37.821 -32.459 1.00 41.54 478 CYS B O 1
ATOM 762 N N . LEU A 1 113 ? -47.048 36.167 -31.179 1.00 34.87 479 LEU B N 1
ATOM 763 C CA . LEU A 1 113 ? -46.825 36.902 -29.914 1.00 31.93 479 LEU B CA 1
ATOM 764 C C . LEU A 1 113 ? -45.965 36.029 -29.010 1.00 40.00 479 LEU B C 1
ATOM 765 O O . LEU A 1 113 ? -46.361 34.894 -28.762 1.00 43.98 479 LEU B O 1
ATOM 770 N N . ILE A 1 114 ? -44.841 36.562 -28.532 1.00 45.12 480 ILE B N 1
ATOM 771 C CA . ILE A 1 114 ? -43.856 35.780 -27.736 1.00 39.55 480 ILE B CA 1
ATOM 772 C C . ILE A 1 114 ? -43.727 36.420 -26.361 1.00 39.93 480 ILE B C 1
ATOM 773 O O . ILE A 1 114 ? -43.638 37.636 -26.290 1.00 42.41 480 ILE B O 1
ATOM 778 N N . LEU A 1 115 ? -43.760 35.613 -25.316 1.00 39.42 481 LEU B N 1
ATOM 779 C CA . LEU A 1 115 ? -43.616 36.120 -23.939 1.00 39.59 481 LEU B CA 1
ATOM 780 C C . LEU A 1 115 ? -42.352 35.472 -23.396 1.00 44.56 481 LEU B C 1
ATOM 781 O O . LEU A 1 115 ? -42.261 34.258 -23.488 1.00 48.83 481 LEU B O 1
ATOM 786 N N . ALA A 1 116 ? -41.417 36.256 -22.875 1.00 47.50 482 ALA B N 1
ATOM 787 C CA . ALA A 1 116 ? -40.117 35.706 -22.446 1.00 45.08 482 ALA B CA 1
ATOM 788 C C . ALA A 1 116 ? -39.623 36.405 -21.190 1.00 44.22 482 ALA B C 1
ATOM 789 O O . ALA A 1 116 ? -40.081 37.508 -20.933 1.00 45.62 482 ALA B O 1
ATOM 791 N N . THR A 1 117 ? -38.737 35.751 -20.444 1.00 41.12 483 THR B N 1
ATOM 792 C CA . THR A 1 117 ? -38.186 36.324 -19.196 1.00 46.00 483 THR B CA 1
ATOM 793 C C . THR A 1 117 ? -36.696 36.560 -19.416 1.00 45.65 483 THR B C 1
ATOM 794 O O . THR A 1 117 ? -36.041 35.666 -19.948 1.00 48.93 483 THR B O 1
ATOM 798 N N . VAL A 1 118 ? -36.198 37.736 -19.043 1.00 44.48 484 VAL B N 1
ATOM 799 C CA . VAL A 1 118 ? -34.784 38.093 -19.335 1.00 43.12 484 VAL B CA 1
ATOM 800 C C . VAL A 1 118 ? -33.892 37.411 -18.314 1.00 48.32 484 VAL B C 1
ATOM 801 O O . VAL A 1 118 ? -34.046 37.674 -17.118 1.00 48.75 484 VAL B O 1
ATOM 805 N N . PRO A 1 119 ? -32.922 36.597 -18.757 1.00 50.60 485 PRO B N 1
ATOM 806 C CA . PRO A 1 119 ? -32.086 35.866 -17.837 1.00 51.84 485 PRO B CA 1
ATOM 807 C C . PRO A 1 119 ? -31.122 36.786 -17.086 1.00 53.68 485 PRO B C 1
ATOM 808 O O . PRO A 1 119 ? -30.875 37.864 -17.542 1.00 49.96 485 PRO B O 1
ATOM 812 N N . HIS A 1 120 ? -30.622 36.339 -15.940 1.00 58.59 486 HIS B N 1
ATOM 813 C CA . HIS A 1 120 ? -29.682 37.139 -15.122 1.00 58.80 486 HIS B CA 1
ATOM 814 C C . HIS A 1 120 ? -28.415 37.373 -15.933 1.00 60.62 486 HIS B C 1
ATOM 815 O O . HIS A 1 120 ? -27.721 38.358 -15.667 1.00 57.05 486 HIS B O 1
ATOM 822 N N . ASN A 1 121 ? -28.110 36.464 -16.850 1.00 59.04 487 ASN B N 1
ATOM 823 C CA . ASN A 1 121 ? -26.931 36.607 -17.738 1.00 53.73 487 ASN B CA 1
ATOM 824 C C . ASN A 1 121 ? -27.071 37.862 -18.608 1.00 60.19 487 ASN B C 1
ATOM 825 O O . ASN A 1 121 ? -26.043 38.499 -18.843 1.00 61.20 487 ASN B O 1
ATOM 830 N N . LEU A 1 122 ? -28.280 38.206 -19.076 1.00 57.33 488 LEU B N 1
ATOM 831 C CA . LEU A 1 122 ? -28.461 39.362 -19.998 1.00 49.28 488 LEU B CA 1
ATOM 832 C C . LEU A 1 122 ? -28.459 40.642 -19.177 1.00 52.35 488 LEU B C 1
ATOM 833 O O . LEU A 1 122 ? -29.544 41.106 -18.832 1.00 53.74 488 LEU B O 1
ATOM 838 N N . THR A 1 123 ? -27.272 41.141 -18.835 1.00 47.13 489 THR B N 1
ATOM 839 C CA . THR A 1 123 ? -27.118 42.392 -18.061 1.00 44.03 489 THR B CA 1
ATOM 840 C C . THR A 1 123 ? -27.595 43.580 -18.888 1.00 41.61 489 THR B C 1
ATOM 841 O O . THR A 1 123 ? -28.133 44.514 -18.298 1.00 41.99 489 THR B O 1
ATOM 845 N N . THR A 1 124 ? -27.371 43.550 -20.195 1.00 38.82 490 THR B N 1
ATOM 846 C CA . THR A 1 124 ? -27.680 44.699 -21.080 1.00 41.90 490 THR B CA 1
ATOM 847 C C . THR A 1 124 ? -29.174 45.029 -21.130 1.00 45.70 490 THR B C 1
ATOM 848 O O . THR A 1 124 ? -29.478 46.200 -21.340 1.00 46.38 490 THR B O 1
ATOM 852 N N . ILE A 1 125 ? -30.074 44.059 -20.987 1.00 45.25 491 ILE B N 1
ATOM 853 C CA . ILE A 1 125 ? -31.528 44.390 -20.926 1.00 40.76 491 ILE B CA 1
ATOM 854 C C . ILE A 1 125 ? -31.887 44.733 -19.479 1.00 38.61 491 ILE B C 1
ATOM 855 O O . ILE A 1 125 ? -32.098 43.810 -18.685 1.00 35.95 491 ILE B O 1
ATOM 860 N N . THR A 1 126 ? -31.964 46.024 -19.166 1.00 39.42 492 THR B N 1
ATOM 861 C CA . THR A 1 126 ? -32.225 46.516 -17.795 1.00 40.37 492 THR B CA 1
ATOM 862 C C . THR A 1 126 ? -33.710 46.450 -17.474 1.00 38.98 492 THR B C 1
ATOM 863 O O . THR A 1 126 ? -34.496 46.300 -18.401 1.00 38.79 492 THR B O 1
ATOM 867 N N . LYS A 1 127 ? -34.067 46.593 -16.203 1.00 37.30 493 LYS B N 1
ATOM 868 C CA . LYS A 1 127 ? -35.469 46.412 -15.780 1.00 36.21 493 LYS B CA 1
ATOM 869 C C . LYS A 1 127 ? -36.100 47.744 -15.417 1.00 37.95 493 LYS B C 1
ATOM 870 O O . LYS A 1 127 ? -35.470 48.510 -14.696 1.00 43.80 493 LYS B O 1
ATOM 876 N N . PRO A 1 128 ? -37.326 48.046 -15.875 1.00 38.51 494 PRO B N 1
ATOM 877 C CA . PRO A 1 128 ? -38.009 49.250 -15.461 1.00 42.13 494 PRO B CA 1
ATOM 878 C C . PRO A 1 128 ? -38.431 49.129 -13.993 1.00 42.61 494 PRO B C 1
ATOM 879 O O . PRO A 1 128 ? -38.306 48.077 -13.443 1.00 41.37 494 PRO B O 1
ATOM 883 N N . LEU A 1 129 ? -38.900 50.213 -13.386 1.00 41.03 495 LEU B N 1
ATOM 884 C CA . LEU A 1 129 ? -39.214 50.187 -11.940 1.00 38.66 495 LEU B CA 1
ATOM 885 C C . LEU A 1 129 ? -40.553 49.507 -11.703 1.00 44.48 495 LEU B C 1
ATOM 886 O O . LEU A 1 129 ? -40.799 49.097 -10.565 1.00 49.63 495 LEU B O 1
ATOM 891 N N . LYS A 1 130 ? -41.391 49.433 -12.731 1.00 44.48 496 LYS B N 1
ATOM 892 C CA . LYS A 1 130 ? -42.715 48.789 -12.614 1.00 36.72 496 LYS B CA 1
ATOM 893 C C . LYS A 1 130 ? -43.252 48.522 -14.007 1.00 37.07 496 LYS B C 1
ATOM 894 O O . LYS A 1 130 ? -42.575 48.877 -14.961 1.00 42.40 496 LYS B O 1
ATOM 900 N N . TYR A 1 131 ? -44.397 47.855 -14.101 1.00 35.49 497 TYR B N 1
ATOM 901 C CA . TYR A 1 131 ? -45.046 47.619 -15.409 1.00 31.25 497 TYR B CA 1
ATOM 902 C C . TYR A 1 131 ? -46.238 48.562 -15.495 1.00 31.79 497 TYR B C 1
ATOM 903 O O . TYR A 1 131 ? -46.894 48.742 -14.487 1.00 36.33 497 TYR B O 1
ATOM 912 N N . SER A 1 132 ? -46.463 49.173 -16.653 1.00 29.53 498 SER B N 1
ATOM 913 C CA . SER A 1 132 ? -47.522 50.194 -16.790 1.00 30.48 498 SER B CA 1
ATOM 914 C C . SER A 1 132 ? -48.322 49.974 -18.065 1.00 31.79 498 SER B C 1
ATOM 915 O O . SER A 1 132 ? -47.784 49.374 -18.995 1.00 33.75 498 SER B O 1
ATOM 918 N N . TYR A 1 133 ? -49.576 50.416 -18.068 1.00 34.82 499 TYR B N 1
ATOM 919 C CA . TYR A 1 133 ? -50.452 50.305 -19.250 1.00 31.50 499 TYR B CA 1
ATOM 920 C C . TYR A 1 133 ? -51.545 51.359 -19.126 1.00 32.43 499 TYR B C 1
ATOM 921 O O . TYR A 1 133 ? -51.733 51.862 -18.033 1.00 30.53 499 TYR B O 1
ATOM 930 N N . ILE A 1 134 ? -52.218 51.679 -20.224 1.00 34.45 500 ILE B N 1
ATOM 931 C CA . ILE A 1 134 ? -53.282 52.720 -20.236 1.00 37.55 500 ILE B CA 1
ATOM 932 C C . ILE A 1 134 ? -54.624 52.026 -20.021 1.00 42.43 500 ILE B C 1
ATOM 933 O O . ILE A 1 134 ? -55.003 51.231 -20.878 1.00 42.44 500 ILE B O 1
ATOM 938 N N . ASN A 1 135 ? -55.288 52.293 -18.897 1.00 45.55 501 ASN B N 1
ATOM 939 C CA . ASN A 1 135 ? -56.623 51.704 -18.640 1.00 44.90 501 ASN B CA 1
ATOM 940 C C . ASN A 1 135 ? -57.614 52.296 -19.625 1.00 44.30 501 ASN B C 1
ATOM 941 O O . ASN A 1 135 ? -58.375 51.525 -20.205 1.00 46.17 501 ASN B O 1
ATOM 946 N N . LYS A 1 136 ? -57.586 53.609 -19.832 1.00 43.55 502 LYS B N 1
ATOM 947 C CA . LYS A 1 136 ? -58.482 54.175 -20.861 1.00 42.81 502 LYS B CA 1
ATOM 948 C C . LYS A 1 136 ? -57.905 55.409 -21.528 1.00 46.89 502 LYS B C 1
ATOM 949 O O . LYS A 1 136 ? -57.309 56.207 -20.831 1.00 47.14 502 LYS B O 1
ATOM 955 N N . CYS A 1 137 ? -58.071 55.520 -22.840 1.00 48.26 503 CYS B N 1
ATOM 956 C CA . CYS A 1 137 ? -57.737 56.753 -23.576 1.00 45.76 503 CYS B CA 1
ATOM 957 C C . CYS A 1 137 ? -59.079 57.166 -24.167 1.00 42.90 503 CYS B C 1
ATOM 958 O O . CYS A 1 137 ? -59.600 56.423 -24.984 1.00 43.00 503 CYS B O 1
ATOM 961 N N . SER A 1 138 ? -59.616 58.295 -23.735 1.00 37.43 504 SER B N 1
ATOM 962 C CA . SER A 1 138 ? -60.918 58.788 -24.219 1.00 38.35 504 SER B CA 1
ATOM 963 C C . SER A 1 138 ? -60.747 60.257 -24.575 1.00 42.67 504 SER B C 1
ATOM 964 O O . SER A 1 138 ? -59.752 60.849 -24.158 1.00 43.11 504 SER B O 1
ATOM 967 N N . ARG A 1 139 ? -61.701 60.814 -25.308 1.00 41.62 505 ARG B N 1
ATOM 968 C CA . ARG A 1 139 ? -61.623 62.229 -25.716 1.00 41.61 505 ARG B CA 1
ATOM 969 C C . ARG A 1 139 ? -62.906 62.940 -25.304 1.00 41.56 505 ARG B C 1
ATOM 970 O O . ARG A 1 139 ? -63.945 62.601 -25.853 1.00 37.62 505 ARG B O 1
ATOM 978 N N . LEU A 1 140 ? -62.837 63.864 -24.352 1.00 40.90 506 LEU B N 1
ATOM 979 C CA . LEU A 1 140 ? -64.028 64.679 -24.040 1.00 39.89 506 LEU B CA 1
ATOM 980 C C . LEU A 1 140 ? -64.166 65.675 -25.183 1.00 41.61 506 LEU B C 1
ATOM 981 O O . LEU A 1 140 ? -63.137 66.145 -25.666 1.00 38.94 506 LEU B O 1
ATOM 986 N N . LEU A 1 141 ? -65.388 65.985 -25.600 1.00 39.97 507 LEU B N 1
ATOM 987 C CA . LEU A 1 141 ? -65.587 66.833 -26.793 1.00 34.90 507 LEU B CA 1
ATOM 988 C C . LEU A 1 141 ? -65.829 68.282 -26.389 1.00 40.36 507 LEU B C 1
ATOM 989 O O . LEU A 1 141 ? -65.630 68.603 -25.220 1.00 37.71 507 LEU B O 1
ATOM 994 N N . SER A 1 142 ? -66.223 69.121 -27.342 1.00 43.93 508 SER B N 1
ATOM 995 C CA . SER A 1 142 ? -66.382 70.566 -27.065 1.00 39.57 508 SER B CA 1
ATOM 996 C C . SER A 1 142 ? -67.512 70.804 -26.066 1.00 44.51 508 SER B C 1
ATOM 997 O O . SER A 1 142 ? -67.475 71.825 -25.386 1.00 45.49 508 SER B O 1
ATOM 1000 N N . ASP A 1 143 ? -68.498 69.915 -26.021 1.00 49.27 509 ASP B N 1
ATOM 1001 C CA . ASP A 1 143 ? -69.639 70.021 -25.076 1.00 44.53 509 ASP B CA 1
ATOM 1002 C C . ASP A 1 143 ? -69.160 69.917 -23.634 1.00 44.23 509 ASP B C 1
ATOM 1003 O O . ASP A 1 143 ? -69.877 70.420 -22.770 1.00 49.75 509 ASP B O 1
ATOM 1008 N N . ASP A 1 144 ? -68.043 69.239 -23.391 1.00 42.11 510 ASP B N 1
ATOM 1009 C CA . ASP A 1 144 ? -67.503 69.022 -22.025 1.00 46.82 510 ASP B CA 1
ATOM 1010 C C . ASP A 1 144 ? -68.240 67.855 -21.381 1.00 50.72 510 ASP B C 1
ATOM 1011 O O . ASP A 1 144 ? -68.121 67.696 -20.162 1.00 55.45 510 ASP B O 1
ATOM 1016 N N . ARG A 1 145 ? -69.002 67.098 -22.168 1.00 49.08 511 ARG B N 1
ATOM 1017 C CA . ARG A 1 145 ? -69.657 65.882 -21.628 1.00 49.60 511 ARG B CA 1
ATOM 1018 C C . ARG A 1 145 ? -69.347 64.673 -22.504 1.00 50.82 511 ARG B C 1
ATOM 1019 O O . ARG A 1 145 ? -68.891 63.659 -21.960 1.00 47.84 511 ARG B O 1
ATOM 1027 N N . THR A 1 146 ? -69.519 64.796 -23.818 1.00 44.17 512 THR B N 1
ATOM 1028 C CA . THR A 1 146 ? -69.427 63.603 -24.696 1.00 42.45 512 THR B CA 1
ATOM 1029 C C . THR A 1 146 ? -68.053 62.966 -24.642 1.00 41.50 512 THR B C 1
ATOM 1030 O O . THR A 1 146 ? -67.081 63.693 -24.707 1.00 45.25 512 THR B O 1
ATOM 1034 N N . GLU A 1 147 ? -68.015 61.641 -24.555 1.00 36.87 513 GLU B N 1
ATOM 1035 C CA . GLU A 1 147 ? -66.739 60.907 -24.500 1.00 39.68 513 GLU B CA 1
ATOM 1036 C C . GLU A 1 147 ? -66.655 60.014 -25.719 1.00 38.84 513 GLU B C 1
ATOM 1037 O O . GLU A 1 147 ? -67.562 59.213 -25.898 1.00 44.44 513 GLU B O 1
ATOM 1043 N N . VAL A 1 148 ? -65.614 60.172 -26.528 1.00 36.77 514 VAL B N 1
ATOM 1044 C CA . VAL A 1 148 ? -65.400 59.242 -27.662 1.00 36.28 514 VAL B CA 1
ATOM 1045 C C . VAL A 1 148 ? -64.147 58.446 -27.316 1.00 38.38 514 VAL B C 1
ATOM 1046 O O . VAL A 1 148 ? -63.050 58.974 -27.460 1.00 37.25 514 VAL B O 1
ATOM 1050 N N . PRO A 1 149 ? -64.289 57.191 -26.860 1.00 38.74 515 PRO B N 1
ATOM 1051 C CA . PRO A 1 149 ? -63.154 56.383 -26.500 1.00 38.60 515 PRO B CA 1
ATOM 1052 C C . PRO A 1 149 ? -62.213 56.241 -27.691 1.00 41.16 515 PRO B C 1
ATOM 1053 O O . PRO A 1 149 ? -62.665 55.976 -28.768 1.00 39.47 515 PRO B O 1
ATOM 1057 N N . GLN A 1 150 ? -60.916 56.384 -27.444 1.00 40.89 516 GLN B N 1
ATOM 1058 C CA . GLN A 1 150 ? -59.923 56.366 -28.540 1.00 40.80 516 GLN B CA 1
ATOM 1059 C C . GLN A 1 150 ? -59.250 54.998 -28.601 1.00 42.81 516 GLN B C 1
ATOM 1060 O O . GLN A 1 150 ? -58.110 54.877 -28.157 1.00 48.65 516 GLN B O 1
ATOM 1066 N N . L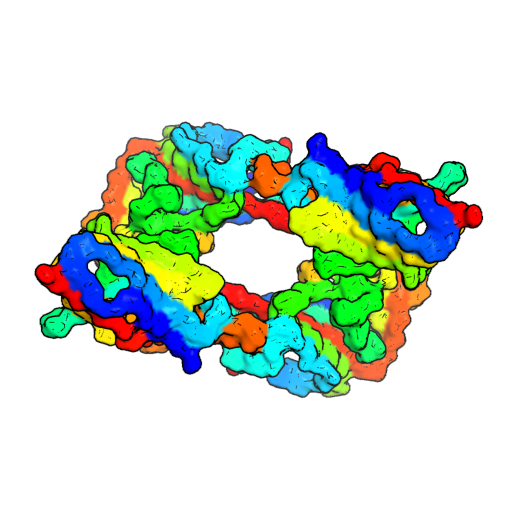EU A 1 151 ? -59.928 54.023 -29.191 1.00 37.03 517 LEU B N 1
ATOM 1067 C CA . LEU A 1 151 ? -59.396 52.644 -29.241 1.00 37.32 517 LEU B CA 1
ATOM 1068 C C . LEU A 1 151 ? -58.182 52.624 -30.165 1.00 36.87 517 LEU B C 1
ATOM 1069 O O . LEU A 1 151 ? -58.227 53.310 -31.182 1.00 41.65 517 LEU B O 1
ATOM 1074 N N . VAL A 1 152 ? -57.148 51.854 -29.824 1.00 40.60 518 VAL B N 1
ATOM 1075 C CA . VAL A 1 152 ? -55.883 51.874 -30.614 1.00 45.02 518 VAL B CA 1
ATOM 1076 C C . VAL A 1 152 ? -56.090 51.250 -31.979 1.00 43.25 518 VAL B C 1
ATOM 1077 O O . VAL A 1 152 ? -56.808 50.247 -32.075 1.00 40.76 518 VAL B O 1
ATOM 1081 N N . ASN A 1 153 ? -55.484 51.860 -32.986 1.00 42.99 519 ASN B N 1
ATOM 1082 C CA . ASN A 1 153 ? -55.525 51.270 -34.333 1.00 44.64 519 ASN B CA 1
ATOM 1083 C C . ASN A 1 153 ? -54.312 50.352 -34.392 1.00 48.08 519 ASN B C 1
ATOM 1084 O O . ASN A 1 153 ? -53.511 50.413 -33.468 1.00 44.34 519 ASN B O 1
ATOM 1089 N N . ALA A 1 154 ? -54.207 49.511 -35.410 1.00 49.91 520 ALA B N 1
ATOM 1090 C CA . ALA A 1 154 ? -53.144 48.493 -35.447 1.00 39.80 520 ALA B CA 1
ATOM 1091 C C . ALA A 1 154 ? -51.858 49.055 -35.999 1.00 42.60 520 ALA B C 1
ATOM 1092 O O . ALA A 1 154 ? -51.940 49.845 -36.933 1.00 46.40 520 ALA B O 1
ATOM 1094 N N . ASN A 1 155 ? -50.732 48.610 -35.451 1.00 49.31 521 ASN B N 1
ATOM 1095 C CA . ASN A 1 155 ? -49.407 49.033 -35.952 1.00 42.93 521 ASN B CA 1
ATOM 1096 C C . ASN A 1 155 ? -49.279 50.530 -35.706 1.00 43.21 521 ASN B C 1
ATOM 1097 O O . ASN A 1 155 ? -48.553 51.177 -36.453 1.00 47.85 521 ASN B O 1
ATOM 1102 N N . GLN A 1 156 ? -49.962 51.043 -34.687 1.00 42.68 522 GLN B N 1
ATOM 1103 C CA . GLN A 1 156 ? -49.919 52.485 -34.351 1.00 39.21 522 GLN B CA 1
ATOM 1104 C C . GLN A 1 156 ? -49.980 52.646 -32.836 1.00 33.36 522 GLN B C 1
ATOM 1105 O O . GLN A 1 156 ? -50.421 51.713 -32.164 1.00 36.25 522 GLN B O 1
ATOM 1111 N N . TYR A 1 157 ? -49.516 53.783 -32.336 1.00 31.44 523 TYR B N 1
ATOM 1112 C CA . TYR A 1 157 ? -49.492 54.058 -30.884 1.00 34.51 523 TYR B CA 1
ATOM 1113 C C . TYR A 1 157 ? -50.802 54.707 -30.449 1.00 35.87 523 TYR B C 1
ATOM 1114 O O . TYR A 1 157 ? -51.590 55.096 -31.302 1.00 40.25 523 TYR B O 1
ATOM 1123 N N . SER A 1 158 ? -51.018 54.820 -29.146 1.00 33.03 524 SER B N 1
ATOM 1124 C CA . SER A 1 158 ? -52.237 55.478 -28.618 1.00 28.96 524 SER B CA 1
ATOM 1125 C C . SER A 1 158 ? -52.154 56.961 -28.881 1.00 28.53 524 SER B C 1
ATOM 1126 O O . SER A 1 158 ? -51.055 57.471 -28.979 1.00 34.12 524 SER B O 1
ATOM 1129 N N . PRO A 1 159 ? -53.276 57.673 -29.028 1.00 30.08 525 PRO B N 1
ATOM 1130 C CA . PRO A 1 159 ? -53.219 59.112 -29.145 1.00 28.95 525 PRO B CA 1
ATOM 1131 C C . PRO A 1 159 ? -52.817 59.699 -27.792 1.00 31.57 525 PRO B C 1
ATOM 1132 O O . PRO A 1 159 ? -52.504 60.852 -27.744 1.00 34.77 525 PRO B O 1
ATOM 1136 N N . CYS A 1 160 ? -52.831 58.894 -26.738 1.00 33.52 526 CYS B N 1
ATOM 1137 C CA . CYS A 1 160 ? -52.627 59.378 -25.349 1.00 38.80 526 CYS B CA 1
ATOM 1138 C C . CYS A 1 160 ? -51.188 59.201 -24.868 1.00 39.75 526 CYS B C 1
ATOM 1139 O O . CYS A 1 160 ? -50.926 59.511 -23.717 1.00 37.44 526 CYS B O 1
ATOM 1142 N N . VAL A 1 161 ? -50.290 58.734 -25.723 1.00 33.79 527 VAL B N 1
ATOM 1143 C CA . VAL A 1 161 ? -48.880 58.476 -25.323 1.00 30.77 527 VAL B CA 1
ATOM 1144 C C . VAL A 1 161 ? -48.244 59.807 -24.926 1.00 32.86 527 VAL B C 1
ATOM 1145 O O . VAL A 1 161 ? -47.268 59.784 -24.172 1.00 30.18 527 VAL B O 1
ATOM 1149 N N . SER A 1 162 ? -48.729 60.909 -25.486 1.00 32.19 528 SER B N 1
ATOM 1150 C CA . SER A 1 162 ? -48.224 62.259 -25.169 1.00 31.41 528 SER B CA 1
ATOM 1151 C C . SER A 1 162 ? -48.508 62.606 -23.722 1.00 36.96 528 SER B C 1
ATOM 1152 O O . SER A 1 162 ? -47.608 63.144 -23.068 1.00 40.47 528 SER B O 1
ATOM 1155 N N . ILE A 1 163 ? -49.715 62.305 -23.247 1.00 35.96 529 ILE B N 1
ATOM 1156 C CA . ILE A 1 163 ? -50.121 62.716 -21.872 1.00 37.25 529 ILE B CA 1
ATOM 1157 C C . ILE A 1 163 ? -49.847 61.627 -20.836 1.00 34.64 529 ILE B C 1
ATOM 1158 O O . ILE A 1 163 ? -49.853 61.959 -19.654 1.00 31.16 529 ILE B O 1
ATOM 1163 N N . VAL A 1 164 ? -49.581 60.397 -21.261 1.00 33.11 530 VAL B N 1
ATOM 1164 C CA . VAL A 1 164 ? -49.395 59.268 -20.308 1.00 33.22 530 VAL B CA 1
ATOM 1165 C C . VAL A 1 164 ? -47.907 59.086 -20.041 1.00 34.02 530 VAL B C 1
ATOM 1166 O O . VAL A 1 164 ? -47.136 59.045 -21.005 1.00 38.00 530 VAL B O 1
ATOM 1170 N N . PRO A 1 165 ? -47.468 58.976 -18.777 1.00 30.50 531 PRO B N 1
ATOM 1171 C CA . PRO A 1 165 ? -46.061 58.896 -18.472 1.00 30.32 531 PRO B CA 1
ATOM 1172 C C . PRO A 1 165 ? -45.441 57.575 -18.929 1.00 32.82 531 PRO B C 1
ATOM 1173 O O . PRO A 1 165 ? -46.153 56.628 -19.075 1.00 34.77 531 PRO B O 1
ATOM 1177 N N . SER A 1 166 ? -44.137 57.566 -19.187 1.00 33.85 532 SER B N 1
ATOM 1178 C CA . SER A 1 166 ? -43.440 56.334 -19.619 1.00 33.81 532 SER B CA 1
ATOM 1179 C C . SER A 1 166 ? -43.534 55.289 -18.516 1.00 32.81 532 SER B C 1
ATOM 1180 O O . SER A 1 166 ? -43.669 54.123 -18.860 1.00 34.56 532 SER B O 1
ATOM 1183 N N . THR A 1 167 ? -43.398 55.676 -17.251 1.00 33.31 533 THR B N 1
ATOM 1184 C CA . THR A 1 167 ? -43.667 54.740 -16.134 1.00 34.47 533 THR B CA 1
ATOM 1185 C C . THR A 1 167 ? -44.688 55.452 -15.249 1.00 40.65 533 THR B C 1
ATOM 1186 O O . THR A 1 167 ? -44.418 56.594 -14.901 1.00 39.63 533 THR B O 1
ATOM 1190 N N . VAL A 1 168 ? -45.822 54.815 -14.942 1.00 42.08 534 VAL B N 1
ATOM 1191 C CA . VAL A 1 168 ? -46.931 55.461 -14.180 1.00 38.70 534 VAL B CA 1
ATOM 1192 C C . VAL A 1 168 ? -46.593 55.468 -12.701 1.00 37.62 534 VAL B C 1
ATOM 1193 O O . VAL A 1 168 ? -46.253 54.430 -12.168 1.00 35.81 534 VAL B O 1
ATOM 1197 N N . TRP A 1 169 ? -46.698 56.620 -12.071 1.00 32.48 535 TRP B N 1
ATOM 1198 C CA . TRP A 1 169 ? -46.278 56.710 -10.663 1.00 35.80 535 TRP B CA 1
ATOM 1199 C C . TRP A 1 169 ? -47.183 55.878 -9.764 1.00 40.13 535 TRP B C 1
ATOM 1200 O O . TRP A 1 169 ? -46.649 55.092 -8.981 1.00 42.35 535 TRP B O 1
ATOM 1211 N N . GLU A 1 170 ? -48.497 56.015 -9.908 1.00 41.88 536 GLU B N 1
ATOM 1212 C CA . GLU A 1 170 ? -49.447 55.308 -9.024 1.00 41.98 536 GLU B CA 1
ATOM 1213 C C . GLU A 1 170 ? -50.590 54.811 -9.892 1.00 48.92 536 GLU B C 1
ATOM 1214 O O . GLU A 1 170 ? -50.915 55.512 -10.844 1.00 50.53 536 GLU B O 1
ATOM 1220 N N . ASP A 1 171 ? -51.182 53.664 -9.555 1.00 52.34 537 ASP B N 1
ATOM 1221 C CA . ASP A 1 171 ? -52.302 53.084 -10.339 1.00 45.23 537 ASP B CA 1
ATOM 1222 C C . ASP A 1 171 ? -53.477 54.041 -10.255 1.00 44.36 537 ASP B C 1
ATOM 1223 O O . ASP A 1 171 ? -53.780 54.502 -9.151 1.00 42.88 537 ASP B O 1
ATOM 1228 N N . GLY A 1 172 ? -54.125 54.296 -11.379 1.00 40.76 538 GLY B N 1
ATOM 1229 C CA . GLY A 1 172 ? -55.323 55.139 -11.339 1.00 42.22 538 GLY B CA 1
ATOM 1230 C C . GLY A 1 172 ? -54.982 56.587 -11.511 1.00 42.63 538 GLY B C 1
ATOM 1231 O O . GLY A 1 172 ? -55.886 57.413 -11.377 1.00 48.44 538 GLY B O 1
ATOM 1232 N N . ASP A 1 173 ? -53.724 56.873 -11.814 1.00 43.26 539 ASP B N 1
ATOM 1233 C CA . ASP A 1 173 ? -53.331 58.273 -12.080 1.00 41.33 539 ASP B CA 1
ATOM 1234 C C . ASP A 1 173 ? -54.085 58.732 -13.322 1.00 44.44 539 ASP B C 1
ATOM 1235 O O . ASP A 1 173 ? -54.307 57.907 -14.208 1.00 43.30 539 ASP B O 1
ATOM 1240 N N . TYR A 1 174 ? -54.496 59.997 -13.347 1.00 45.58 540 TYR B N 1
ATOM 1241 C CA . TYR A 1 174 ? -55.303 60.529 -14.470 1.00 47.18 540 TYR B CA 1
ATOM 1242 C C . TYR A 1 174 ? -54.543 61.649 -15.170 1.00 44.09 540 TYR B C 1
ATOM 1243 O O . TYR A 1 174 ? -53.839 62.403 -14.494 1.00 39.90 540 TYR B O 1
ATOM 1252 N N . TYR A 1 175 ? -54.703 61.753 -16.487 1.00 45.89 541 TYR B N 1
ATOM 1253 C CA . TYR A 1 175 ? -53.920 62.730 -17.274 1.00 42.93 541 TYR B CA 1
ATOM 1254 C C . TYR A 1 175 ? -54.840 63.497 -18.223 1.00 46.47 541 TYR B C 1
ATOM 1255 O O . TYR A 1 175 ? -55.880 62.957 -18.586 1.00 47.82 541 TYR B O 1
ATOM 1264 N N . ARG A 1 176 ? -54.470 64.728 -18.581 1.00 43.43 542 ARG B N 1
ATOM 1265 C CA . ARG A 1 176 ? -55.341 65.577 -19.427 1.00 43.94 542 ARG B CA 1
ATOM 1266 C C . ARG A 1 176 ? -54.541 66.438 -20.400 1.00 44.69 542 ARG B C 1
ATOM 1267 O O . ARG A 1 176 ? -53.407 66.789 -20.074 1.00 40.45 542 ARG B O 1
ATOM 1275 N N . LYS A 1 177 ? -55.114 66.740 -21.563 1.00 42.88 543 LYS B N 1
ATOM 1276 C CA . LYS A 1 177 ? -54.491 67.651 -22.553 1.00 37.33 543 LYS B CA 1
ATOM 1277 C C . LYS A 1 177 ? -55.650 68.401 -23.197 1.00 39.11 543 LYS B C 1
ATOM 1278 O O . LYS A 1 177 ? -56.650 67.762 -23.450 1.00 40.36 543 LYS B O 1
ATOM 1284 N N . GLN A 1 178 ? -55.502 69.687 -23.488 1.00 39.54 544 GLN B N 1
ATOM 1285 C CA . GLN A 1 178 ? -56.580 70.402 -24.195 1.00 39.87 544 GLN B CA 1
ATOM 1286 C C . GLN A 1 178 ? -56.238 70.400 -25.670 1.00 40.11 544 GLN B C 1
ATOM 1287 O O . GLN A 1 178 ? -55.154 70.851 -26.029 1.00 48.09 544 GLN B O 1
ATOM 1293 N N . LEU A 1 179 ? -57.131 69.856 -26.472 1.00 38.46 545 LEU B N 1
ATOM 1294 C CA . LEU A 1 179 ? -56.889 69.806 -27.922 1.00 44.07 545 LEU B CA 1
ATOM 1295 C C . LEU A 1 179 ? -57.187 71.187 -28.501 1.00 50.50 545 LEU B C 1
ATOM 1296 O O . LEU A 1 179 ? -58.079 71.862 -27.981 1.00 48.45 545 LEU B O 1
ATOM 1301 N N . SER A 1 180 ? -56.459 71.585 -29.536 1.00 53.04 546 SER B N 1
ATOM 1302 C CA . SER A 1 180 ? -56.588 72.943 -30.100 1.00 47.90 546 SER B CA 1
ATOM 1303 C C . SER A 1 180 ? -57.895 73.056 -30.856 1.00 49.46 546 SER B C 1
ATOM 1304 O O . SER A 1 180 ? -58.438 72.027 -31.230 1.00 47.88 546 SER B O 1
ATOM 1307 N N . PRO A 1 181 ? -58.408 74.270 -31.105 1.00 51.03 547 PRO B N 1
ATOM 1308 C CA . PRO A 1 181 ? -59.695 74.418 -31.757 1.00 54.35 547 PRO B CA 1
ATOM 1309 C C . PRO A 1 181 ? -59.652 73.738 -33.126 1.00 54.15 547 PRO B C 1
ATOM 1310 O O . PRO A 1 181 ? -60.661 73.267 -33.570 1.00 50.56 547 PRO B O 1
ATOM 1314 N N . LEU A 1 182 ? -58.494 73.751 -33.764 1.00 61.18 548 LEU B N 1
ATOM 1315 C CA . LEU A 1 182 ? -58.316 73.120 -35.091 1.00 58.32 548 LEU B CA 1
ATOM 1316 C C . LEU A 1 182 ? -58.523 71.619 -34.973 1.00 56.45 548 LEU B C 1
ATOM 1317 O O . LEU A 1 182 ? -58.928 71.020 -35.973 1.00 55.77 548 LEU B O 1
ATOM 1322 N N . GLU A 1 183 ? -58.219 71.033 -33.818 1.00 55.07 549 GLU B N 1
ATOM 1323 C CA . GLU A 1 183 ? -58.292 69.560 -33.659 1.00 49.76 549 GLU B CA 1
ATOM 1324 C C . GLU A 1 183 ? -59.732 69.181 -33.362 1.00 50.88 549 GLU B C 1
ATOM 1325 O O . GLU A 1 183 ? -59.990 68.014 -33.114 1.00 50.78 549 GLU B O 1
ATOM 1331 N N . GLY A 1 184 ? -60.627 70.153 -33.374 1.00 52.13 550 GLY B N 1
ATOM 1332 C CA . GLY A 1 184 ? -62.035 69.889 -33.051 1.00 55.18 550 GLY B CA 1
ATOM 1333 C C . GLY A 1 184 ? -62.320 70.293 -31.633 1.00 56.75 550 GLY B C 1
ATOM 1334 O O . GLY A 1 184 ? -63.469 70.136 -31.196 1.00 55.69 550 GLY B O 1
ATOM 1335 N N . GLY A 1 185 ? -61.297 70.757 -30.928 1.00 49.11 551 GLY B N 1
ATOM 1336 C CA . GLY A 1 185 ? -61.497 71.259 -29.565 1.00 43.90 551 GLY B CA 1
ATOM 1337 C C . GLY A 1 185 ? -61.614 70.120 -28.596 1.00 45.36 551 GLY B C 1
ATOM 1338 O O . GLY A 1 185 ? -61.603 68.967 -29.024 1.00 50.37 551 GLY B O 1
ATOM 1339 N N . GLY A 1 186 ? -61.776 70.441 -27.328 1.00 41.57 552 GLY B N 1
ATOM 1340 C CA . GLY A 1 186 ? -62.008 69.369 -26.364 1.00 42.57 552 GLY B CA 1
ATOM 1341 C C . GLY A 1 186 ? -60.804 69.085 -25.523 1.00 38.37 552 GLY B C 1
ATOM 1342 O O . GLY A 1 186 ? -59.873 69.875 -25.558 1.00 39.42 552 GLY B O 1
ATOM 1343 N N . TRP A 1 187 ? -60.860 67.994 -24.777 1.00 39.83 553 TRP B N 1
ATOM 1344 C CA . TRP A 1 187 ? -59.750 67.590 -23.899 1.00 40.23 553 TRP B CA 1
ATOM 1345 C C . TRP A 1 187 ? -59.389 66.157 -24.263 1.00 39.96 553 TRP B C 1
ATOM 1346 O O . TRP A 1 187 ? -60.234 65.493 -24.841 1.00 41.54 553 TRP B O 1
ATOM 1357 N N . LEU A 1 188 ? -58.160 65.735 -24.007 1.00 37.19 554 LEU B N 1
ATOM 1358 C CA . LEU A 1 188 ? -57.797 64.318 -24.199 1.00 36.80 554 LEU B CA 1
ATOM 1359 C C . LEU A 1 188 ? -57.580 63.806 -22.793 1.00 37.14 554 LEU B C 1
ATOM 1360 O O . LEU A 1 188 ? -56.829 64.431 -22.058 1.00 34.62 554 LEU B O 1
ATOM 1365 N N . VAL A 1 189 ? -58.259 62.730 -22.444 1.00 37.15 555 VAL B N 1
ATOM 1366 C CA . VAL A 1 189 ? -58.157 62.220 -21.063 1.00 38.64 555 VAL B CA 1
ATOM 1367 C C . VAL A 1 189 ? -57.602 60.809 -21.133 1.00 37.19 555 VAL B C 1
ATOM 1368 O O . VAL A 1 189 ? -57.773 60.158 -22.157 1.00 37.49 555 VAL B O 1
ATOM 1372 N N . ALA A 1 190 ? -56.892 60.412 -20.088 1.00 32.58 556 ALA B N 1
ATOM 1373 C CA . ALA A 1 190 ? -56.304 59.072 -20.047 1.00 32.79 556 ALA B CA 1
ATOM 1374 C C . ALA A 1 190 ? -56.185 58.609 -18.610 1.00 36.52 556 ALA B C 1
ATOM 1375 O O . ALA A 1 190 ? -56.254 59.441 -17.716 1.00 39.52 556 ALA B O 1
ATOM 1377 N N . SER A 1 191 ? -56.017 57.313 -18.431 1.00 32.40 557 SER B N 1
ATOM 1378 C CA . SER A 1 191 ? -55.850 56.741 -17.084 1.00 36.72 557 SER B CA 1
ATOM 1379 C C . SER A 1 191 ? -54.765 55.679 -17.182 1.00 41.81 557 SER B C 1
ATOM 1380 O O . SER A 1 191 ? -54.581 55.141 -18.268 1.00 40.69 557 SER B O 1
ATOM 1383 N N . GLY A 1 192 ? -54.081 55.397 -16.081 1.00 38.66 558 GLY B N 1
ATOM 1384 C CA . GLY A 1 192 ? -52.977 54.432 -16.120 1.00 39.46 558 GLY B CA 1
ATOM 1385 C C . GLY A 1 192 ? -53.090 53.366 -15.061 1.00 44.06 558 GLY B C 1
ATOM 1386 O O . GLY A 1 192 ? -53.705 53.632 -14.030 1.00 46.91 558 GLY B O 1
ATOM 1387 N N . SER A 1 193 ? -52.505 52.198 -15.317 1.00 40.22 559 SER B N 1
ATOM 1388 C CA . SER A 1 193 ? -52.523 51.098 -14.333 1.00 39.29 559 SER B CA 1
ATOM 1389 C C . SER A 1 193 ? -51.108 50.585 -14.108 1.00 42.53 559 SER B C 1
ATOM 1390 O O . SER A 1 193 ? -50.317 50.657 -15.035 1.00 42.04 559 SER B O 1
ATOM 1393 N N . THR A 1 194 ? -50.812 50.126 -12.899 1.00 47.13 560 THR B N 1
ATOM 1394 C CA . THR A 1 194 ? -49.444 49.696 -12.539 1.00 40.19 560 THR B CA 1
ATOM 1395 C C . THR A 1 194 ? -49.443 48.252 -12.048 1.00 41.30 560 THR B C 1
ATOM 1396 O O . THR A 1 194 ? -50.327 47.898 -11.265 1.00 41.78 560 THR B O 1
ATOM 1400 N N . VAL A 1 195 ? -48.505 47.449 -12.537 1.00 39.09 561 VAL B N 1
ATOM 1401 C CA . VAL A 1 195 ? -48.342 46.038 -12.099 1.00 42.23 561 VAL B CA 1
ATOM 1402 C C . VAL A 1 195 ? -46.910 45.986 -11.584 1.00 41.11 561 VAL B C 1
ATOM 1403 O O . VAL A 1 195 ? -46.058 46.601 -12.204 1.00 39.62 561 VAL B O 1
ATOM 1407 N N . ALA A 1 196 ? -46.665 45.319 -10.473 1.00 39.34 562 ALA B N 1
ATOM 1408 C CA . ALA A 1 196 ? -45.337 45.351 -9.841 1.00 44.55 562 ALA B CA 1
ATOM 1409 C C . ALA A 1 196 ? -44.283 44.633 -10.671 1.00 46.25 562 ALA B C 1
ATOM 1410 O O . ALA A 1 196 ? -44.631 43.709 -11.402 1.00 38.88 562 ALA B O 1
ATOM 1412 N N . MET A 1 197 ? -43.036 45.075 -10.549 1.00 49.32 563 MET B N 1
ATOM 1413 C CA . MET A 1 197 ? -41.944 44.478 -11.341 1.00 46.25 563 MET B CA 1
ATOM 1414 C C . MET A 1 197 ? -41.600 43.118 -10.761 1.00 44.63 563 MET B C 1
ATOM 1415 O O . MET A 1 197 ? -41.761 42.934 -9.555 1.00 45.24 563 MET B O 1
ATOM 1420 N N . THR A 1 198 ? -41.193 42.201 -11.623 1.00 43.22 564 THR B N 1
ATOM 1421 C CA . THR A 1 198 ? -40.827 40.842 -11.215 1.00 44.55 564 THR B CA 1
ATOM 1422 C C . THR A 1 198 ? -39.348 40.841 -10.837 1.00 45.90 564 THR B C 1
ATOM 1423 O O . THR A 1 198 ? -38.749 41.910 -10.863 1.00 40.15 564 THR B O 1
ATOM 1427 N N . GLU A 1 199 ? -38.818 39.712 -10.378 1.00 48.73 565 GLU B N 1
ATOM 1428 C CA . GLU A 1 199 ? -37.368 39.602 -10.106 1.00 43.60 565 GLU B CA 1
ATOM 1429 C C . GLU A 1 199 ? -36.602 39.672 -11.415 1.00 38.76 565 GLU B C 1
ATOM 1430 O O . GLU A 1 199 ? -35.564 40.330 -11.459 1.00 38.23 565 GLU B O 1
ATOM 1436 N N . GLN A 1 200 ? -37.108 38.998 -12.433 1.00 37.43 566 GLN B N 1
ATOM 1437 C CA . GLN A 1 200 ? -36.459 39.062 -13.756 1.00 43.66 566 GLN B CA 1
ATOM 1438 C C . GLN A 1 200 ? -37.445 39.707 -14.715 1.00 42.03 566 GLN B C 1
ATOM 1439 O O . GLN A 1 200 ? -38.626 39.404 -14.635 1.00 42.53 566 GLN B O 1
ATOM 1445 N N . LEU A 1 201 ? -36.952 40.576 -15.575 1.00 42.20 567 LEU B N 1
ATOM 1446 C CA . LEU A 1 201 ? -37.863 41.320 -16.459 1.00 43.53 567 LEU B CA 1
ATOM 1447 C C . LEU A 1 201 ? -38.594 40.348 -17.354 1.00 39.81 567 LEU B C 1
ATOM 1448 O O . LEU A 1 201 ? -37.958 39.455 -17.894 1.00 40.83 567 LEU B O 1
ATOM 1453 N N . GLN A 1 202 ? -39.890 40.561 -17.490 1.00 39.36 568 GLN B N 1
ATOM 1454 C CA . GLN A 1 202 ? -40.696 39.744 -18.401 1.00 41.33 568 GLN B CA 1
ATOM 1455 C C . GLN A 1 202 ? -40.976 40.683 -19.558 1.00 40.86 568 GLN B C 1
ATOM 1456 O O . GLN A 1 202 ? -41.251 41.855 -19.300 1.00 38.35 568 GLN B O 1
ATOM 1462 N N . MET A 1 203 ? -40.815 40.205 -20.780 1.00 39.12 569 MET B N 1
ATOM 1463 C CA . MET A 1 203 ? -40.945 41.107 -21.935 1.00 39.42 569 MET B CA 1
ATOM 1464 C C . MET A 1 203 ? -41.931 40.500 -22.914 1.00 43.61 569 MET B C 1
ATOM 1465 O O . MET A 1 203 ? -42.214 39.315 -22.796 1.00 44.85 569 MET B O 1
ATOM 1470 N N . GLY A 1 204 ? -42.460 41.324 -23.803 1.00 40.44 570 GLY B N 1
ATOM 1471 C CA . GLY A 1 204 ? -43.380 40.840 -24.832 1.00 39.39 570 GLY B CA 1
ATOM 1472 C C . GLY A 1 204 ? -42.820 41.172 -26.185 1.00 37.13 570 GLY B C 1
ATOM 1473 O O . GLY A 1 204 ? -42.169 42.199 -26.305 1.00 35.77 570 GLY B O 1
ATOM 1474 N N . PHE A 1 205 ? -43.002 40.280 -27.139 1.00 38.48 571 PHE B N 1
ATOM 1475 C CA . PHE A 1 205 ? -42.477 40.514 -28.495 1.00 39.86 571 PHE B CA 1
ATOM 1476 C C . PHE A 1 205 ? -43.608 40.301 -29.488 1.00 39.22 571 PHE B C 1
ATOM 1477 O O . PHE A 1 205 ? -44.389 39.385 -29.298 1.00 38.87 571 PHE B O 1
ATOM 1485 N N . GLY A 1 206 ? -43.712 41.166 -30.485 1.00 41.11 572 GLY B N 1
ATOM 1486 C CA . GLY A 1 206 ? -44.711 40.981 -31.542 1.00 39.50 572 GLY B CA 1
ATOM 1487 C C . GLY A 1 206 ? -44.039 40.873 -32.891 1.00 43.01 572 GLY B C 1
ATOM 1488 O O . GLY A 1 206 ? -43.460 41.860 -33.330 1.00 39.88 572 GLY B O 1
ATOM 1489 N N . ILE A 1 207 ? -44.186 39.725 -33.548 1.00 42.19 573 ILE B N 1
ATOM 1490 C CA . ILE A 1 207 ? -43.590 39.504 -34.891 1.00 40.73 573 ILE B CA 1
ATOM 1491 C C . ILE A 1 207 ? -44.712 39.529 -35.922 1.00 39.29 573 ILE B C 1
ATOM 1492 O O . ILE A 1 207 ? -45.659 38.778 -35.759 1.00 39.51 573 ILE B O 1
ATOM 1497 N N . THR A 1 208 ? -44.624 40.419 -36.898 1.00 36.51 574 THR B N 1
ATOM 1498 C CA . THR A 1 208 ? -45.598 40.465 -38.001 1.00 37.40 574 THR B CA 1
ATOM 1499 C C . THR A 1 208 ? -44.756 40.356 -39.263 1.00 42.24 574 THR B C 1
ATOM 1500 O O . THR A 1 208 ? -43.767 41.072 -39.350 1.00 48.91 574 THR B O 1
ATOM 1504 N N . VAL A 1 209 ? -45.119 39.467 -40.178 1.00 38.50 575 VAL B N 1
ATOM 1505 C CA . VAL A 1 209 ? -44.321 39.248 -41.411 1.00 42.45 575 VAL B CA 1
ATOM 1506 C C . VAL A 1 209 ? -45.219 39.591 -42.591 1.00 41.68 575 VAL B C 1
ATOM 1507 O O . VAL A 1 209 ? -46.436 39.538 -42.426 1.00 45.27 575 VAL B O 1
ATOM 1511 N N . GLN A 1 210 ? -44.640 40.027 -43.701 1.00 37.88 576 GLN B N 1
ATOM 1512 C CA . GLN A 1 210 ? -45.478 40.494 -44.822 1.00 41.30 576 GLN B CA 1
ATOM 1513 C C . GLN A 1 210 ? -45.097 39.829 -46.131 1.00 48.80 576 GLN B C 1
ATOM 1514 O O . GLN A 1 210 ? -43.914 39.795 -46.444 1.00 50.24 576 GLN B O 1
ATOM 1520 N N . TYR A 1 211 ? -46.092 39.334 -46.856 1.00 50.57 577 TYR B N 1
ATOM 1521 C CA . TYR A 1 211 ? -45.874 38.739 -48.190 1.00 45.75 577 TYR B CA 1
ATOM 1522 C C . TYR A 1 211 ? -45.771 39.897 -49.170 1.00 44.14 577 TYR B C 1
ATOM 1523 O O . TYR A 1 211 ? -46.373 40.937 -48.911 1.00 53.09 577 TYR B O 1
ATOM 1532 N N . GLY A 1 212 ? -45.039 39.726 -50.256 1.00 41.72 578 GLY B N 1
ATOM 1533 C CA . GLY A 1 212 ? -44.838 40.850 -51.180 1.00 50.18 578 GLY B CA 1
ATOM 1534 C C . GLY A 1 212 ? -44.407 40.348 -52.535 1.00 65.67 578 GLY B C 1
ATOM 1535 O O . GLY A 1 212 ? -44.242 39.132 -52.671 1.00 65.80 578 GLY B O 1
ATOM 1536 N N . THR A 1 213 ? -44.271 41.242 -53.511 1.00 68.19 579 THR B N 1
ATOM 1537 C CA . THR A 1 213 ? -43.749 40.815 -54.832 1.00 72.14 579 THR B CA 1
ATOM 1538 C C . THR A 1 213 ? -42.311 40.285 -54.691 1.00 73.85 579 THR B C 1
ATOM 1539 O O . THR A 1 213 ? -42.044 39.217 -55.238 1.00 69.09 579 THR B O 1
ATOM 1543 N N . ASP A 1 214 ? -41.416 40.967 -53.978 1.00 71.93 580 ASP B N 1
ATOM 1544 C CA . ASP A 1 214 ? -40.022 40.457 -53.928 1.00 71.39 580 ASP B CA 1
ATOM 1545 C C . ASP A 1 214 ? -39.916 39.172 -53.112 1.00 75.46 580 ASP B C 1
ATOM 1546 O O . ASP A 1 214 ? -39.333 38.221 -53.637 1.00 85.40 580 ASP B O 1
ATOM 1551 N N . THR A 1 215 ? -40.462 39.143 -51.895 1.00 70.63 581 THR B N 1
ATOM 1552 C CA . THR A 1 215 ? -40.418 37.941 -51.011 1.00 72.27 581 THR B CA 1
ATOM 1553 C C . THR A 1 215 ? -39.013 37.687 -50.467 1.00 75.22 581 THR B C 1
ATOM 1554 O O . THR A 1 215 ? -38.885 37.552 -49.250 1.00 75.38 581 THR B O 1
ATOM 1558 N N . ASN A 1 216 ? -38.010 37.575 -51.332 1.00 79.30 582 ASN B N 1
ATOM 1559 C CA . ASN A 1 216 ? -36.646 37.205 -50.880 1.00 82.24 582 ASN B CA 1
ATOM 1560 C C . ASN A 1 216 ? -35.991 38.340 -50.098 1.00 77.74 582 ASN B C 1
ATOM 1561 O O . ASN A 1 216 ? -34.781 38.529 -50.284 1.00 82.02 582 ASN B O 1
ATOM 1566 N N . SER A 1 217 ? -36.721 39.044 -49.242 1.00 65.45 583 SER B N 1
ATOM 1567 C CA . SER A 1 217 ? -36.024 40.143 -48.546 1.00 67.62 583 SER B CA 1
ATOM 1568 C C . SER A 1 217 ? -35.581 39.698 -47.153 1.00 66.95 583 SER B C 1
ATOM 1569 O O . SER A 1 217 ? -34.409 39.902 -46.823 1.00 67.26 583 SER B O 1
ATOM 1572 N N . VAL A 1 218 ? -36.473 39.074 -46.385 1.00 60.15 584 VAL B N 1
ATOM 1573 C CA . VAL A 1 218 ? -36.063 38.562 -45.050 1.00 60.15 584 VAL B CA 1
ATOM 1574 C C . VAL A 1 218 ? -36.131 37.034 -45.008 1.00 59.26 584 VAL B C 1
ATOM 1575 O O . VAL A 1 218 ? -37.129 36.501 -44.532 1.00 58.28 584 VAL B O 1
ATOM 1579 N N . CYS A 1 219 ? -35.092 36.361 -45.504 1.00 59.37 585 CYS B N 1
ATOM 1580 C CA . CYS A 1 219 ? -35.023 34.904 -45.417 1.00 58.12 585 CYS B CA 1
ATOM 1581 C C . CYS A 1 219 ? -34.406 34.472 -44.091 1.00 58.71 585 CYS B C 1
ATOM 1582 O O . CYS A 1 219 ? -33.928 35.298 -43.317 1.00 58.50 585 CYS B O 1
ATOM 1585 N N . PRO A 1 220 ? -34.401 33.158 -43.794 1.00 59.33 586 PRO B N 1
ATOM 1586 C CA . PRO A 1 220 ? -33.816 32.692 -42.525 1.00 60.95 586 PRO B CA 1
ATOM 1587 C C . PRO A 1 220 ? -32.342 32.292 -42.606 1.00 62.25 586 PRO B C 1
ATOM 1588 O O . PRO A 1 220 ? -31.547 32.986 -43.254 1.00 61.06 586 PRO B O 1
ATOM 1592 N N . LYS A 1 221 ? -31.962 31.186 -41.952 1.00 61.24 587 LYS B N 1
ATOM 1593 C CA . LYS A 1 221 ? -30.545 30.889 -41.706 1.00 61.01 587 LYS B CA 1
ATOM 1594 C C . LYS A 1 221 ? -29.816 32.068 -41.079 1.00 65.78 587 LYS B C 1
ATOM 1595 O O . LYS A 1 221 ? -28.864 32.589 -41.677 1.00 59.83 587 LYS B O 1
ATOM 1601 N N . GLN B 2 1 ? -75.319 65.904 -47.403 1.00 69.75 1 GLN D N 1
ATOM 1602 C CA . GLN B 2 1 ? -74.529 64.813 -48.018 1.00 80.03 1 GLN D CA 1
ATOM 1603 C C . GLN B 2 1 ? -74.199 63.754 -46.976 1.00 89.05 1 GLN D C 1
ATOM 1604 O O . GLN B 2 1 ? -74.662 62.619 -47.142 1.00 96.43 1 GLN D O 1
ATOM 1610 N N . VAL B 2 2 ? -73.435 64.105 -45.946 1.00 79.72 2 VAL D N 1
ATOM 1611 C CA . VAL B 2 2 ? -73.003 63.041 -45.003 1.00 83.63 2 VAL D CA 1
ATOM 1612 C C . VAL B 2 2 ? -73.915 63.050 -43.785 1.00 77.28 2 VAL D C 1
ATOM 1613 O O . VAL B 2 2 ? -74.114 64.112 -43.202 1.00 73.43 2 VAL D O 1
ATOM 1617 N N . GLN B 2 3 ? -74.482 61.894 -43.461 1.00 74.34 3 GLN D N 1
ATOM 1618 C CA . GLN B 2 3 ? -75.468 61.813 -42.371 1.00 64.29 3 GLN D CA 1
ATOM 1619 C C . GLN B 2 3 ? -75.464 60.415 -41.783 1.00 57.76 3 GLN D C 1
ATOM 1620 O O . GLN B 2 3 ? -74.967 59.518 -42.452 1.00 59.88 3 GLN D O 1
ATOM 1626 N N . LEU B 2 4 ? -75.995 60.262 -40.577 1.00 52.44 4 LEU D N 1
ATOM 1627 C CA . LEU B 2 4 ? -76.153 58.932 -39.950 1.00 48.74 4 LEU D CA 1
ATOM 1628 C C . LEU B 2 4 ? -77.614 58.825 -39.506 1.00 48.96 4 LEU D C 1
ATOM 1629 O O . LEU B 2 4 ? -78.079 59.765 -38.861 1.00 47.95 4 LEU D O 1
ATOM 1634 N N . GLN B 2 5 ? -78.307 57.735 -39.837 1.00 45.07 5 GLN D N 1
ATOM 1635 C CA . GLN B 2 5 ? -79.752 57.644 -39.510 1.00 44.30 5 GLN D CA 1
ATOM 1636 C C . GLN B 2 5 ? -80.020 56.479 -38.579 1.00 44.11 5 GLN D C 1
ATOM 1637 O O . GLN B 2 5 ? -79.587 55.377 -38.885 1.00 43.75 5 GLN D O 1
ATOM 1643 N N . GLU B 2 6 ? -80.765 56.738 -37.514 1.00 40.67 6 GLU D N 1
ATOM 1644 C CA . GLU B 2 6 ? -81.052 55.703 -36.506 1.00 41.70 6 GLU D CA 1
ATOM 1645 C C . GLU B 2 6 ? -82.454 55.140 -36.724 1.00 43.86 6 GLU D C 1
ATOM 1646 O O . GLU B 2 6 ? -83.368 55.922 -36.967 1.00 45.02 6 GLU D O 1
ATOM 1652 N N . SER B 2 7 ? -82.588 53.819 -36.681 1.00 43.66 7 SER D N 1
ATOM 1653 C CA . SER B 2 7 ? -83.901 53.157 -36.840 1.00 43.41 7 SER D CA 1
ATOM 1654 C C . SER B 2 7 ? -83.963 51.966 -35.886 1.00 48.73 7 SER D C 1
ATOM 1655 O O . SER B 2 7 ? -82.903 51.529 -35.448 1.00 46.64 7 SER D O 1
ATOM 1658 N N . GLY B 2 8 ? -85.160 51.479 -35.570 1.00 46.92 8 GLY D N 1
ATOM 1659 C CA . GLY B 2 8 ? -85.310 50.280 -34.724 1.00 46.29 8 GLY D CA 1
ATOM 1660 C C . GLY B 2 8 ? -85.902 50.555 -33.363 1.00 44.08 8 GLY D C 1
ATOM 1661 O O . GLY B 2 8 ? -86.123 49.605 -32.622 1.00 45.04 8 GLY D O 1
ATOM 1662 N N . GLY B 2 9 ? -86.164 51.810 -33.062 1.00 40.51 9 GLY D N 1
ATOM 1663 C CA . GLY B 2 9 ? -86.712 52.182 -31.754 1.00 46.14 9 GLY D CA 1
ATOM 1664 C C . GLY B 2 9 ? -88.200 51.986 -31.700 1.00 48.66 9 GLY D C 1
ATOM 1665 O O . GLY B 2 9 ? -88.791 51.721 -32.749 1.00 50.77 9 GLY D O 1
ATOM 1666 N N . GLY B 2 10 ? -88.787 52.178 -30.521 1.00 47.95 10 GLY D N 1
ATOM 1667 C CA . GLY B 2 10 ? -90.251 52.100 -30.399 1.00 53.41 10 GLY D CA 1
ATOM 1668 C C . GLY B 2 10 ? -90.719 51.909 -28.978 1.00 54.22 10 GLY D C 1
ATOM 1669 O O . GLY B 2 10 ? -90.104 52.478 -28.078 1.00 52.18 10 GLY D O 1
ATOM 1670 N N . SER B 2 11 ? -91.800 51.154 -28.801 1.00 60.31 11 SER D N 1
ATOM 1671 C CA . SER B 2 11 ? -92.328 50.856 -27.453 1.00 76.21 11 SER D CA 1
ATOM 1672 C C . SER B 2 11 ? -92.103 49.377 -27.181 1.00 57.01 11 SER D C 1
ATOM 1673 O O . SER B 2 11 ? -92.534 48.561 -28.000 1.00 60.88 11 SER D O 1
ATOM 1676 N N . VAL B 2 12 ? -91.445 49.065 -26.072 1.00 53.12 12 VAL D N 1
ATOM 1677 C CA . VAL B 2 12 ? -91.154 47.654 -25.725 1.00 53.69 12 VAL D CA 1
ATOM 1678 C C . VAL B 2 12 ? -91.578 47.459 -24.281 1.00 57.17 12 VAL D C 1
ATOM 1679 O O . VAL B 2 12 ? -91.677 48.451 -23.570 1.00 55.75 12 VAL D O 1
ATOM 1683 N N . GLN B 2 13 ? -91.892 46.228 -23.915 1.00 58.83 13 GLN D N 1
ATOM 1684 C CA . GLN B 2 13 ? -92.322 45.923 -22.536 1.00 62.48 13 GLN D CA 1
ATOM 1685 C C . GLN B 2 13 ? -91.084 45.539 -21.743 1.00 62.01 13 GLN D C 1
ATOM 1686 O O . GLN B 2 13 ? -90.098 45.145 -22.366 1.00 60.47 13 GLN D O 1
ATOM 1692 N N . THR B 2 14 ? -91.153 45.622 -20.421 1.00 56.98 14 THR D N 1
ATOM 1693 C CA . THR B 2 14 ? -89.949 45.358 -19.606 1.00 57.11 14 THR D CA 1
ATOM 1694 C C . THR B 2 14 ? -89.498 43.932 -19.893 1.00 57.09 14 THR D C 1
ATOM 1695 O O . THR B 2 14 ? -90.364 43.066 -20.019 1.00 65.24 14 THR D O 1
ATOM 1699 N N . GLY B 2 15 ? -88.191 43.709 -20.000 1.00 56.11 15 GLY D N 1
ATOM 1700 C CA . GLY B 2 15 ? -87.658 42.373 -20.313 1.00 54.88 15 GLY D CA 1
ATOM 1701 C C . GLY B 2 15 ? -87.609 42.164 -21.802 1.00 56.96 15 GLY D C 1
ATOM 1702 O O . GLY B 2 15 ? -87.201 41.079 -22.234 1.00 61.41 15 GLY D O 1
ATOM 1703 N N . GLY B 2 16 ? -87.992 43.185 -22.554 1.00 54.82 16 GLY D N 1
ATOM 1704 C CA . GLY B 2 16 ? -87.994 43.104 -24.022 1.00 61.86 16 GLY D CA 1
ATOM 1705 C C . GLY B 2 16 ? -86.622 43.272 -24.628 1.00 62.42 16 GLY D C 1
ATOM 1706 O O . GLY B 2 16 ? -85.690 43.605 -23.892 1.00 63.91 16 GLY D O 1
ATOM 1707 N N . SER B 2 17 ? -86.500 42.992 -25.921 1.00 62.11 17 SER D N 1
ATOM 1708 C CA . SER B 2 17 ? -85.219 43.178 -26.630 1.00 63.24 17 SER D CA 1
ATOM 1709 C C . SER B 2 17 ? -85.470 43.985 -27.897 1.00 59.81 17 SER D C 1
ATOM 1710 O O . SER B 2 17 ? -86.483 43.724 -28.556 1.00 56.89 17 SER D O 1
ATOM 1713 N N . LEU B 2 18 ? -84.579 44.924 -28.212 1.00 52.39 18 LEU D N 1
ATOM 1714 C CA . LEU B 2 18 ? -84.697 45.711 -29.461 1.00 47.27 18 LEU D CA 1
ATOM 1715 C C . LEU B 2 18 ? -83.343 45.736 -30.157 1.00 49.03 18 LEU D C 1
ATOM 1716 O O . LEU B 2 18 ? -82.341 45.641 -29.456 1.00 48.95 18 LEU D O 1
ATOM 1721 N N . ARG B 2 19 ? -83.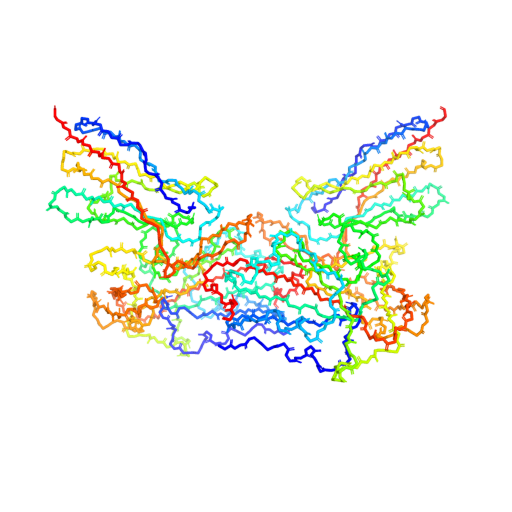327 45.797 -31.488 1.00 52.61 19 ARG D N 1
ATOM 1722 C CA . ARG B 2 19 ? -82.049 45.979 -32.217 1.00 47.30 19 ARG D CA 1
ATOM 1723 C C . ARG B 2 19 ? -82.141 47.312 -32.935 1.00 51.10 19 ARG D C 1
ATOM 1724 O O . ARG B 2 19 ? -83.073 47.479 -33.723 1.00 48.06 19 ARG D O 1
ATOM 1732 N N . LEU B 2 20 ? -81.181 48.199 -32.684 1.00 50.41 20 LEU D N 1
ATOM 1733 C CA . LEU B 2 20 ? -81.209 49.548 -33.283 1.00 46.12 20 LEU D CA 1
ATOM 1734 C C . LEU B 2 20 ? -80.084 49.618 -34.303 1.00 43.12 20 LEU D C 1
ATOM 1735 O O . LEU B 2 20 ? -79.135 48.855 -34.173 1.00 35.83 20 LEU D O 1
ATOM 1740 N N . SER B 2 21 ? -80.233 50.485 -35.295 1.00 42.68 21 SE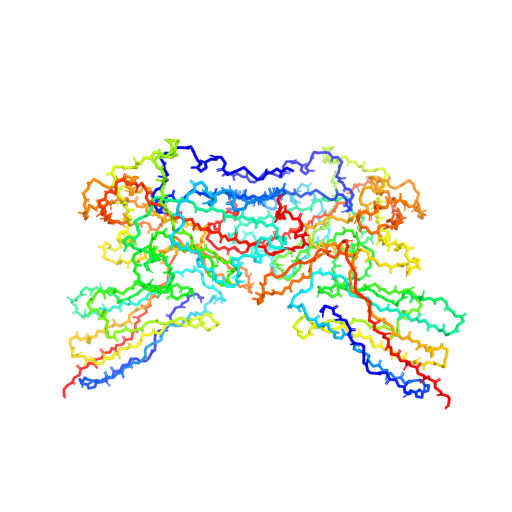R D N 1
ATOM 1741 C CA . SER B 2 21 ? -79.222 50.594 -36.365 1.00 42.38 21 SER D CA 1
ATOM 1742 C C . SER B 2 21 ? -78.914 52.058 -36.669 1.00 45.79 21 SER D C 1
ATOM 1743 O O . SER B 2 21 ? -79.850 52.847 -36.603 1.00 41.09 21 SER D O 1
ATOM 1746 N N . CYS B 2 22 ? -77.652 52.394 -36.964 1.00 46.19 22 CYS D N 1
ATOM 1747 C CA . CYS B 2 22 ? -77.264 53.761 -37.397 1.00 38.02 22 CYS D CA 1
ATOM 1748 C C . CYS B 2 22 ? -76.597 53.572 -38.745 1.00 38.95 22 CYS D C 1
ATOM 1749 O O . CYS B 2 22 ? -75.609 52.872 -38.787 1.00 41.93 22 CYS D O 1
ATOM 1752 N N . ALA B 2 23 ? -77.110 54.204 -39.786 1.00 39.25 23 ALA D N 1
ATOM 1753 C CA . ALA B 2 23 ? -76.585 53.957 -41.139 1.00 39.24 23 ALA D CA 1
ATOM 1754 C C . ALA B 2 23 ? -76.010 55.217 -41.766 1.00 46.23 23 ALA D C 1
ATOM 1755 O O . ALA B 2 23 ? -76.666 56.256 -41.717 1.00 47.45 23 ALA D O 1
ATOM 1757 N N . GLY B 2 24 ? -74.830 55.091 -42.360 1.00 41.23 24 GLY D N 1
ATOM 1758 C CA . GLY B 2 24 ? -74.169 56.231 -43.002 1.00 49.36 24 GLY D CA 1
ATOM 1759 C C . GLY B 2 24 ? -74.694 56.495 -44.378 1.00 48.40 24 GLY D C 1
ATOM 1760 O O . GLY B 2 24 ? -75.086 55.541 -45.044 1.00 47.34 24 GLY D O 1
ATOM 1761 N N . SER B 2 25 ? -74.657 57.755 -44.795 1.00 53.11 25 SER D N 1
ATOM 1762 C CA . SER B 2 25 ? -75.264 58.103 -46.094 1.00 61.95 25 SER D CA 1
ATOM 1763 C C . SER B 2 25 ? -74.248 58.509 -47.157 1.00 65.94 25 SER D C 1
ATOM 1764 O O . SER B 2 25 ? -74.335 57.973 -48.270 1.00 74.20 25 SER D O 1
ATOM 1767 N N . GLY B 2 26 ? -73.308 59.388 -46.847 1.00 56.69 26 GLY D N 1
ATOM 1768 C CA . GLY B 2 26 ? -72.443 59.905 -47.924 1.00 61.19 26 GLY D CA 1
ATOM 1769 C C . GLY B 2 26 ? -71.060 59.307 -48.032 1.00 62.40 26 GLY D C 1
ATOM 1770 O O . GLY B 2 26 ? -70.273 59.856 -48.810 1.00 58.16 26 GLY D O 1
ATOM 1771 N N . TYR B 2 27 ? -70.757 58.242 -47.298 1.00 56.57 27 TYR D N 1
ATOM 1772 C CA . TYR B 2 27 ? -69.370 57.726 -47.282 1.00 45.96 27 TYR D CA 1
ATOM 1773 C C . TYR B 2 27 ? -69.311 56.259 -47.699 1.00 51.76 27 TYR D C 1
ATOM 1774 O O . TYR B 2 27 ? -70.133 55.484 -47.213 1.00 59.96 27 TYR D O 1
ATOM 1783 N N . THR B 2 28 ? -68.424 55.905 -48.631 1.00 48.06 28 THR D N 1
ATOM 1784 C CA . THR B 2 28 ? -68.211 54.483 -48.980 1.00 45.09 28 THR D CA 1
ATOM 1785 C C . THR B 2 28 ? -67.528 53.747 -47.836 1.00 49.91 28 THR D C 1
ATOM 1786 O O . THR B 2 28 ? -67.970 52.631 -47.523 1.00 55.60 28 THR D O 1
ATOM 1790 N N . ASP B 2 29 ? -66.508 54.352 -47.225 1.00 44.41 29 ASP D N 1
ATOM 1791 C CA . ASP B 2 29 ? -65.710 53.640 -46.196 1.00 45.62 29 ASP D CA 1
ATOM 1792 C C . ASP B 2 29 ? -65.459 54.499 -44.956 1.00 42.04 29 ASP D C 1
ATOM 1793 O O . ASP B 2 29 ? -65.358 55.710 -45.107 1.00 41.08 29 ASP D O 1
ATOM 1798 N N . ASN B 2 30 ? -65.372 53.872 -43.782 1.00 40.00 30 ASN D N 1
ATOM 1799 C CA . ASN B 2 30 ? -65.076 54.571 -42.508 1.00 34.89 30 ASN D CA 1
ATOM 1800 C C . ASN B 2 30 ? -63.988 53.800 -41.765 1.00 40.61 30 ASN D C 1
ATOM 1801 O O . ASN B 2 30 ? -64.192 52.610 -41.538 1.00 48.35 30 ASN D O 1
ATOM 1806 N N . SER B 2 31 ? -62.882 54.442 -41.404 1.00 41.33 31 SER D N 1
ATOM 1807 C CA . SER B 2 31 ? -61.803 53.812 -40.606 1.00 42.65 31 SER D CA 1
ATOM 1808 C C . SER B 2 31 ? -61.845 54.527 -39.283 1.00 46.61 31 SER D C 1
ATOM 1809 O O . SER B 2 31 ? -60.868 54.440 -38.539 1.00 49.90 31 SER D O 1
ATOM 1812 N N . CYS B 2 32 ? -62.944 55.212 -39.038 1.00 41.97 32 CYS D N 1
ATOM 1813 C CA . CYS B 2 32 ? -63.091 56.074 -37.856 1.00 38.68 32 CYS D CA 1
ATOM 1814 C C . CYS B 2 32 ? -63.863 55.325 -36.785 1.00 38.85 32 CYS D C 1
ATOM 1815 O O . CYS B 2 32 ? -64.099 54.130 -36.968 1.00 43.97 32 CYS D O 1
ATOM 1818 N N . SER B 2 33 ? -64.177 56.002 -35.687 1.00 35.56 33 SER D N 1
ATOM 1819 C CA . SER B 2 33 ? -64.945 55.392 -34.579 1.00 39.93 33 SER D CA 1
ATOM 1820 C C . SER B 2 33 ? -66.427 55.542 -34.843 1.00 44.10 33 SER D C 1
ATOM 1821 O O . SER B 2 33 ? -66.787 56.516 -35.482 1.00 43.38 33 SER D O 1
ATOM 1824 N N . MET B 2 34 ? -67.231 54.574 -34.420 1.00 41.30 34 MET D N 1
ATOM 1825 C CA . MET B 2 34 ? -68.701 54.692 -34.515 1.00 37.48 34 MET D CA 1
ATOM 1826 C C . MET B 2 34 ? -69.217 54.398 -33.113 1.00 37.33 34 MET D C 1
ATOM 1827 O O . MET B 2 34 ? -68.758 53.430 -32.530 1.00 38.98 34 MET D O 1
ATOM 1832 N N . GLY B 2 35 ? -70.117 55.213 -32.588 1.00 31.72 35 GLY D N 1
ATOM 1833 C CA . GLY B 2 35 ? -70.516 55.034 -31.188 1.00 34.58 35 GLY D CA 1
ATOM 1834 C C . GLY B 2 35 ? -71.990 55.207 -30.930 1.00 41.00 35 GLY D C 1
ATOM 1835 O O . GLY B 2 35 ? -72.649 55.836 -31.746 1.00 38.12 35 GLY D O 1
ATOM 1836 N N . TRP B 2 36 ? -72.470 54.656 -29.815 1.00 43.64 36 TRP D N 1
ATOM 1837 C CA . TRP B 2 36 ? -73.903 54.716 -29.451 1.00 39.18 36 TRP D CA 1
ATOM 1838 C C . TRP B 2 36 ? -74.041 55.481 -28.139 1.00 39.44 36 TRP D C 1
ATOM 1839 O O . TRP B 2 36 ? -73.156 55.350 -27.296 1.00 34.24 36 TRP D O 1
ATOM 1850 N N . TYR B 2 37 ? -75.099 56.278 -28.008 1.00 42.19 37 TYR D N 1
ATOM 1851 C CA . TYR B 2 37 ? -75.299 57.123 -26.811 1.00 42.85 37 TYR D CA 1
ATOM 1852 C C . TYR B 2 37 ? -76.774 57.132 -26.433 1.00 42.03 37 TYR D C 1
ATOM 1853 O O . TYR B 2 37 ? -77.586 56.808 -27.288 1.00 43.72 37 TYR D O 1
ATOM 1862 N N . ARG B 2 38 ? -77.090 57.457 -25.180 1.00 40.89 38 ARG D N 1
ATOM 1863 C CA . ARG B 2 38 ? -78.510 57.596 -24.760 1.00 47.58 38 ARG D CA 1
ATOM 1864 C C . ARG B 2 38 ? -78.733 58.909 -24.006 1.00 46.65 38 ARG D C 1
ATOM 1865 O O . ARG B 2 38 ? -77.945 59.213 -23.114 1.00 45.05 38 ARG D O 1
ATOM 1873 N N . GLN B 2 39 ? -79.769 59.660 -24.377 1.00 43.96 39 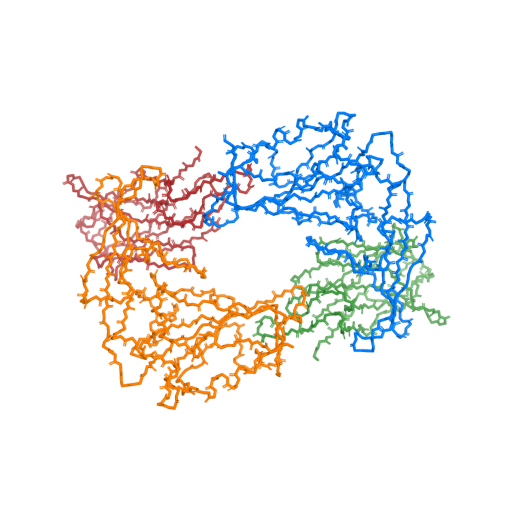GLN D N 1
ATOM 1874 C CA . GLN B 2 39 ? -80.109 60.915 -23.660 1.00 49.57 39 GLN D CA 1
ATOM 1875 C C . GLN B 2 39 ? -81.586 60.900 -23.286 1.00 49.68 39 GLN D C 1
ATOM 1876 O O . GLN B 2 39 ? -82.394 60.469 -24.102 1.00 47.92 39 GLN D O 1
ATOM 1882 N N . ALA B 2 40 ? -81.908 61.362 -22.088 1.00 49.17 40 ALA D N 1
ATOM 1883 C CA . ALA B 2 40 ? -83.300 61.349 -21.610 1.00 47.13 40 ALA D CA 1
ATOM 1884 C C . ALA B 2 40 ? -83.695 62.792 -21.347 1.00 58.22 40 ALA D C 1
ATOM 1885 O O . ALA B 2 40 ? -82.797 63.601 -21.123 1.00 59.68 40 ALA D O 1
ATOM 1887 N N . PRO B 2 41 ? -84.981 63.175 -21.409 1.00 57.61 41 PRO D N 1
ATOM 1888 C CA . PRO B 2 41 ? -85.311 64.570 -21.247 1.00 52.11 41 PRO D CA 1
ATOM 1889 C C . PRO B 2 41 ? -84.822 65.048 -19.881 1.00 50.02 41 PRO D C 1
ATOM 1890 O O . PRO B 2 41 ? -85.040 64.368 -18.919 1.00 52.71 41 PRO D O 1
ATOM 1894 N N . GLY B 2 42 ? -84.146 66.193 -19.852 1.00 46.42 42 GLY D N 1
ATOM 1895 C CA . GLY B 2 42 ? -83.613 66.743 -18.596 1.00 51.53 42 GLY D CA 1
ATOM 1896 C C . GLY B 2 42 ? -82.439 65.941 -18.085 1.00 54.34 42 GLY D C 1
ATOM 1897 O O . GLY B 2 42 ? -82.066 66.133 -16.924 1.00 56.62 42 GLY D O 1
ATOM 1898 N N . ARG B 2 43 ? -81.853 65.095 -18.921 1.00 51.66 43 ARG D N 1
ATOM 1899 C CA . ARG B 2 43 ? -80.785 64.194 -18.431 1.00 56.88 43 ARG D CA 1
ATOM 1900 C C . ARG B 2 43 ? -79.568 64.225 -19.348 1.00 57.82 43 ARG D C 1
ATOM 1901 O O . ARG B 2 43 ? -79.685 64.735 -20.466 1.00 51.29 43 ARG D O 1
ATOM 1909 N N . GLU B 2 44 ? -78.443 63.721 -18.859 1.00 53.51 44 GLU D N 1
ATOM 1910 C CA . GLU B 2 44 ? -77.162 63.763 -19.593 1.00 52.35 44 GLU D CA 1
ATOM 1911 C C . GLU B 2 44 ? -77.089 62.768 -20.731 1.00 45.56 44 GLU D C 1
ATOM 1912 O O . GLU B 2 44 ? -77.832 61.789 -20.698 1.00 47.77 44 GLU D O 1
ATOM 1918 N N . ARG B 2 45 ? -76.238 63.047 -21.712 1.00 43.77 45 ARG D N 1
ATOM 1919 C CA . ARG B 2 45 ? -75.989 62.049 -22.770 1.00 47.57 45 ARG D CA 1
ATOM 1920 C C . ARG B 2 45 ? -74.964 61.097 -22.180 1.00 48.53 45 ARG D C 1
ATOM 1921 O O . ARG B 2 45 ? -73.993 61.583 -21.606 1.00 55.69 45 ARG D O 1
ATOM 1929 N N . GLU B 2 46 ? -75.175 59.798 -22.324 1.00 43.70 46 GLU D N 1
ATOM 1930 C CA . GLU B 2 46 ? -74.288 58.818 -21.680 1.00 42.47 46 GLU D CA 1
ATOM 1931 C C . GLU B 2 46 ? -73.763 57.901 -22.770 1.00 43.78 46 GLU D C 1
ATOM 1932 O O . GLU B 2 46 ? -74.510 57.632 -23.695 1.00 46.57 46 GLU D O 1
ATOM 1938 N N . LEU B 2 47 ? -72.503 57.502 -22.672 1.00 37.71 47 LEU D N 1
ATOM 1939 C CA . LEU B 2 47 ? -71.927 56.576 -23.662 1.00 38.36 47 LEU D CA 1
ATOM 1940 C C . LEU B 2 47 ? -72.487 55.189 -23.430 1.00 44.69 47 LEU D C 1
ATOM 1941 O O . LEU B 2 47 ? -72.636 54.796 -22.274 1.00 46.48 47 LEU D O 1
ATOM 1946 N N . ILE B 2 48 ? -72.815 54.496 -24.508 1.00 41.10 48 ILE D N 1
ATOM 1947 C CA . ILE B 2 48 ? -73.206 53.076 -24.362 1.00 41.70 48 ILE D CA 1
ATOM 1948 C C . ILE B 2 48 ? -71.951 52.297 -24.737 1.00 42.96 48 ILE D C 1
ATOM 1949 O O . ILE B 2 48 ? -71.445 51.569 -23.893 1.00 42.19 48 ILE D O 1
ATOM 1954 N N . GLY B 2 49 ? -71.434 52.534 -25.939 1.00 43.12 49 GLY D N 1
ATOM 1955 C CA . GLY B 2 49 ? -70.233 51.840 -26.428 1.00 36.95 49 GLY D CA 1
ATOM 1956 C C . GLY B 2 49 ? -69.657 52.484 -27.670 1.00 35.92 49 GLY D C 1
ATOM 1957 O O . GLY B 2 49 ? -70.363 53.278 -28.283 1.00 34.02 49 GLY D O 1
ATOM 1958 N N . THR B 2 50 ? -68.411 52.161 -28.019 1.00 38.78 50 THR D N 1
ATOM 1959 C CA . THR B 2 50 ? -67.768 52.650 -29.262 1.00 35.06 50 THR D CA 1
ATOM 1960 C C . THR B 2 50 ? -67.221 51.432 -29.993 1.00 37.53 50 THR D C 1
ATOM 1961 O O . THR B 2 50 ? -66.777 50.517 -29.313 1.00 36.17 50 THR D O 1
ATOM 1965 N N . ILE B 2 51 ? -67.311 51.410 -31.319 1.00 36.91 51 ILE D N 1
ATOM 1966 C CA . ILE B 2 51 ? -66.789 50.263 -32.106 1.00 36.37 51 ILE D CA 1
ATOM 1967 C C . ILE B 2 51 ? -65.912 50.745 -33.259 1.00 36.85 51 ILE D C 1
ATOM 1968 O O . ILE B 2 51 ? -66.178 51.824 -33.786 1.00 37.33 51 ILE D O 1
ATOM 1973 N N . ILE B 2 52 ? -64.862 49.989 -33.582 1.00 35.01 52 ILE D N 1
ATOM 1974 C CA . ILE B 2 52 ? -64.030 50.294 -34.773 1.00 33.98 52 ILE D CA 1
ATOM 1975 C C . ILE B 2 52 ? -64.269 49.171 -35.767 1.00 31.25 52 ILE D C 1
ATOM 1976 O O . ILE B 2 52 ? -64.914 48.202 -35.406 1.00 27.90 52 ILE D O 1
ATOM 1981 N N . SER B 2 53 ? -63.706 49.282 -36.954 1.00 33.95 53 SER D N 1
ATOM 1982 C CA . SER B 2 53 ? -64.005 48.321 -38.038 1.00 31.64 53 SER D CA 1
ATOM 1983 C C . SER B 2 53 ? -63.597 46.897 -37.683 1.00 34.87 53 SER D C 1
ATOM 1984 O O . SER B 2 53 ? -64.312 45.977 -38.084 1.00 36.56 53 SER D O 1
ATOM 1987 N N . ASP B 2 54 ? -62.486 46.728 -36.974 1.00 34.12 54 ASP D N 1
ATOM 1988 C CA . ASP B 2 54 ? -61.956 45.393 -36.597 1.00 33.88 54 ASP D CA 1
ATOM 1989 C C . ASP B 2 54 ? -62.907 44.714 -35.617 1.00 30.04 54 ASP D C 1
ATOM 1990 O O . ASP B 2 54 ? -62.823 43.495 -35.458 1.00 27.87 54 ASP D O 1
ATOM 1995 N N . GLY B 2 55 ? -63.784 45.488 -34.999 1.00 29.46 55 GLY D N 1
ATOM 1996 C CA . GLY B 2 55 ? -64.707 44.939 -34.000 1.00 34.83 55 GLY D CA 1
ATOM 1997 C C . GLY B 2 55 ? -64.324 45.327 -32.591 1.00 36.12 55 GLY D C 1
ATOM 1998 O O . GLY B 2 55 ? -65.056 44.959 -31.676 1.00 37.34 55 GLY D O 1
ATOM 1999 N N . THR B 2 56 ? -63.219 46.033 -32.405 1.00 31.06 56 THR D N 1
ATOM 2000 C CA . THR B 2 56 ? -62.819 46.327 -31.020 1.00 31.19 56 THR D CA 1
ATOM 2001 C C . THR B 2 56 ? -63.937 47.175 -30.443 1.00 34.93 56 THR D C 1
ATOM 2002 O O . THR B 2 56 ? -64.390 48.085 -31.124 1.00 33.47 56 THR D O 1
ATOM 2006 N N . THR B 2 57 ? -64.365 46.855 -29.232 1.00 39.31 57 THR D N 1
ATOM 2007 C CA . THR B 2 57 ? -65.508 47.560 -28.632 1.00 37.67 57 THR D CA 1
ATOM 2008 C C . THR B 2 57 ? -65.150 48.017 -27.230 1.00 37.20 57 THR D C 1
ATOM 2009 O O . THR B 2 57 ? -64.493 47.252 -26.533 1.00 40.41 57 THR D O 1
ATOM 2013 N N . TYR B 2 58 ? -65.516 49.239 -26.868 1.00 35.42 58 TYR D N 1
ATOM 2014 C CA . TYR B 2 58 ? -65.378 49.673 -25.466 1.00 38.74 58 TYR D CA 1
ATOM 2015 C C . TYR B 2 58 ? -66.811 49.858 -25.014 1.00 38.61 58 TYR D C 1
ATOM 2016 O O . TYR B 2 58 ? -67.575 50.455 -25.751 1.00 38.53 58 TYR D O 1
ATOM 2025 N N . TYR B 2 59 ? -67.161 49.292 -23.873 1.00 42.41 59 TYR D N 1
ATOM 2026 C CA . TYR B 2 59 ? -68.554 49.380 -23.405 1.00 42.32 59 TYR D CA 1
ATOM 2027 C C . TYR B 2 59 ? -68.572 50.097 -22.063 1.00 46.23 59 TYR D C 1
ATOM 2028 O O . TYR B 2 59 ? -67.730 49.806 -21.216 1.00 48.68 59 TYR D O 1
ATOM 2037 N N . SER B 2 60 ? -69.496 51.031 -21.896 1.00 44.05 60 SER D N 1
ATOM 2038 C CA . SER B 2 60 ? -69.644 51.668 -20.578 1.00 45.21 60 SER D CA 1
ATOM 2039 C C . SER B 2 60 ? -70.030 50.545 -19.641 1.00 59.37 60 SER D C 1
ATOM 2040 O O . SER B 2 60 ? -70.849 49.710 -20.028 1.00 61.25 60 SER D O 1
ATOM 2043 N N . ASP B 2 61 ? -69.492 50.554 -18.435 1.00 70.94 61 ASP D N 1
ATOM 2044 C CA . ASP B 2 61 ? -69.725 49.408 -17.525 1.00 73.97 61 ASP D CA 1
ATOM 2045 C C . ASP B 2 61 ? -71.220 49.286 -17.265 1.00 72.35 61 ASP D C 1
ATOM 2046 O O . ASP B 2 61 ? -71.691 48.161 -17.067 1.00 66.45 61 ASP D O 1
ATOM 2051 N N . ALA B 2 62 ? -71.932 50.407 -17.253 1.00 76.00 62 ALA D N 1
ATOM 2052 C CA . ALA B 2 62 ? -73.366 50.382 -16.895 1.00 74.90 62 ALA D CA 1
ATOM 2053 C C . ALA B 2 62 ? -74.153 49.507 -17.868 1.00 70.78 62 ALA D C 1
ATOM 2054 O O . ALA B 2 62 ? -75.008 48.744 -17.401 1.00 66.37 62 ALA D O 1
ATOM 2056 N N . VAL B 2 63 ? -73.865 49.610 -19.161 1.00 71.37 63 VAL D N 1
ATOM 2057 C CA . VAL B 2 63 ? -74.641 48.865 -20.187 1.00 65.39 63 VAL D CA 1
ATOM 2058 C C . VAL B 2 63 ? -73.949 47.538 -20.445 1.00 64.80 63 VAL D C 1
ATOM 2059 O O . VAL B 2 63 ? -74.496 46.726 -21.193 1.00 65.13 63 VAL D O 1
ATOM 2063 N N . LYS B 2 64 ? -72.793 47.330 -19.833 1.00 64.12 64 LYS D N 1
ATOM 2064 C CA . LYS B 2 64 ? -72.012 46.104 -20.117 1.00 66.90 64 LYS D CA 1
ATOM 2065 C C . LYS B 2 64 ? -72.763 44.878 -19.606 1.00 64.60 64 LYS D C 1
ATOM 2066 O O . LYS B 2 64 ? -73.341 44.952 -18.513 1.00 63.97 64 LYS D O 1
ATOM 2072 N N . GLY B 2 65 ? -72.739 43.792 -20.375 1.00 59.18 65 GLY D N 1
ATOM 2073 C CA . GLY B 2 65 ? -73.430 42.547 -19.999 1.00 55.07 65 GLY D CA 1
ATOM 2074 C C . GLY B 2 65 ? -74.811 42.475 -20.609 1.00 59.46 65 GLY D C 1
ATOM 2075 O O . GLY B 2 65 ? -75.374 41.378 -20.657 1.00 60.93 65 GLY D O 1
ATOM 2076 N N . ARG B 2 66 ? -75.320 43.600 -21.095 1.00 52.95 66 ARG D N 1
ATOM 2077 C CA . ARG B 2 66 ? -76.673 43.629 -21.683 1.00 55.73 66 ARG D CA 1
ATOM 2078 C C . ARG B 2 66 ? -76.597 44.074 -23.133 1.00 62.45 66 ARG D C 1
ATOM 2079 O O . ARG B 2 66 ? -77.126 43.359 -23.992 1.00 66.12 66 ARG D O 1
ATOM 2087 N N . PHE B 2 67 ? -75.960 45.214 -23.392 1.00 60.97 67 PHE D N 1
ATOM 2088 C CA . PHE B 2 67 ? -75.963 45.779 -24.764 1.00 55.38 67 PHE D CA 1
ATOM 2089 C C . PHE B 2 67 ? -74.750 45.288 -25.549 1.00 49.71 67 PHE D C 1
ATOM 2090 O O . PHE B 2 67 ? -73.674 45.179 -24.965 1.00 46.39 67 PHE D O 1
ATOM 2098 N N . THR B 2 68 ? -74.956 44.958 -26.821 1.00 51.00 68 THR D N 1
ATOM 2099 C CA . THR B 2 68 ? -73.875 44.443 -27.693 1.00 48.20 68 THR D CA 1
ATOM 2100 C C . THR B 2 68 ? -73.856 45.285 -28.974 1.00 51.00 68 THR D C 1
ATOM 2101 O O . THR B 2 68 ? -74.934 45.588 -29.473 1.00 50.56 68 THR D O 1
ATOM 2105 N N . ILE B 2 69 ? -72.675 45.657 -29.480 1.00 46.42 69 ILE D N 1
ATOM 2106 C CA . ILE B 2 69 ? -72.582 46.558 -30.664 1.00 41.44 69 ILE D CA 1
ATOM 2107 C C . ILE B 2 69 ? -71.801 45.864 -31.776 1.00 36.82 69 ILE D C 1
ATOM 2108 O O . ILE B 2 69 ? -70.857 45.140 -31.457 1.00 29.31 69 ILE D O 1
ATOM 2113 N N . SER B 2 70 ? -72.235 46.037 -33.025 1.00 38.74 70 SER D N 1
ATOM 2114 C CA . SER B 2 70 ? -71.567 45.417 -34.193 1.00 39.28 70 SER D CA 1
ATOM 2115 C C . SER B 2 70 ? -71.480 46.420 -35.345 1.00 43.85 70 SER D C 1
ATOM 2116 O O . SER B 2 70 ? -72.238 47.374 -35.310 1.00 46.42 70 SER D O 1
ATOM 2119 N N . LEU B 2 71 ? -70.550 46.241 -36.287 1.00 40.84 71 LEU D N 1
ATOM 2120 C CA . LEU B 2 71 ? -70.446 47.113 -37.488 1.00 41.09 71 LEU D CA 1
ATOM 2121 C C . LEU B 2 71 ? -70.474 46.243 -38.754 1.00 48.60 71 LEU D C 1
ATOM 2122 O O . LEU B 2 71 ? -69.705 45.284 -38.805 1.00 54.72 71 LEU D O 1
ATOM 2127 N N . ASP B 2 72 ? -71.369 46.516 -39.707 1.00 46.15 72 ASP D N 1
ATOM 2128 C CA . ASP B 2 72 ? -71.399 45.768 -40.993 1.00 49.70 72 ASP D CA 1
ATOM 2129 C C . ASP B 2 72 ? -70.206 46.133 -41.862 1.00 61.91 72 ASP D C 1
ATOM 2130 O O . ASP B 2 72 ? -69.664 45.220 -42.495 1.00 77.03 72 ASP D O 1
ATOM 2135 N N . ASN B 2 73 ? -69.899 47.418 -41.989 1.00 56.99 73 ASN D N 1
ATOM 2136 C CA . ASN B 2 73 ? -68.729 47.877 -42.788 1.00 62.35 73 ASN D CA 1
ATOM 2137 C C . ASN B 2 73 ? -69.106 47.994 -44.268 1.00 61.74 73 ASN D C 1
ATOM 2138 O O . ASN B 2 73 ? -68.922 49.080 -44.821 1.00 61.64 73 ASN D O 1
ATOM 2143 N N . ALA B 2 74 ? -69.560 46.916 -44.899 1.00 58.96 74 ALA D N 1
ATOM 2144 C CA . ALA B 2 74 ? -70.012 46.987 -46.307 1.00 58.53 74 ALA D CA 1
ATOM 2145 C C . ALA B 2 74 ? -71.233 47.877 -46.369 1.00 58.81 74 ALA D C 1
ATOM 2146 O O . ALA B 2 74 ? -71.327 48.690 -47.291 1.00 55.02 74 ALA D O 1
ATOM 2148 N N . LYS B 2 75 ? -72.147 47.678 -45.435 1.00 68.50 75 LYS D N 1
ATOM 2149 C CA . LYS B 2 75 ? -73.296 48.591 -45.286 1.00 63.51 75 LYS D CA 1
ATOM 2150 C C . LYS B 2 75 ? -72.831 49.390 -44.088 1.00 63.28 75 LYS D C 1
ATOM 2151 O O . LYS B 2 75 ? -72.511 48.771 -43.073 1.00 65.26 75 LYS D O 1
ATOM 2157 N N . ASN B 2 76 ? -72.765 50.705 -44.200 1.00 56.96 76 ASN D N 1
ATOM 2158 C CA . ASN B 2 76 ? -72.127 51.454 -43.101 1.00 53.28 76 ASN D CA 1
ATOM 2159 C C . ASN B 2 76 ? -73.146 51.583 -41.984 1.00 48.57 76 ASN D C 1
ATOM 2160 O O . ASN B 2 76 ? -73.621 52.686 -41.753 1.00 48.51 76 ASN D O 1
ATOM 2165 N N . THR B 2 77 ? -73.426 50.464 -41.317 1.00 46.74 77 THR D N 1
ATOM 2166 C CA . THR B 2 77 ? -74.439 50.434 -40.242 1.00 46.06 77 THR D CA 1
ATOM 2167 C C . THR B 2 77 ? -73.822 49.893 -38.958 1.00 45.39 77 THR D C 1
ATOM 2168 O O . THR B 2 77 ? -73.153 48.871 -39.038 1.00 46.50 77 THR D O 1
ATOM 2172 N N . VAL B 2 78 ? -74.047 50.563 -37.830 1.00 48.14 78 VAL D N 1
ATOM 2173 C CA . VAL B 2 78 ? -73.574 50.079 -36.502 1.00 44.56 78 VAL D CA 1
ATOM 2174 C C . VAL B 2 78 ? -74.840 49.642 -35.779 1.00 47.08 78 VAL D C 1
ATOM 2175 O O . VAL B 2 78 ? -75.853 50.316 -35.961 1.00 46.01 78 VAL D O 1
ATOM 2179 N N . TYR B 2 79 ? -74.799 48.542 -35.033 1.00 45.64 79 TYR D N 1
ATOM 2180 C CA . TYR B 2 79 ? -76.041 47.992 -34.444 1.00 45.14 79 TYR D CA 1
ATOM 2181 C C . TYR B 2 79 ? -75.945 47.911 -32.929 1.00 45.64 79 TYR D C 1
ATOM 2182 O O . TYR B 2 79 ? -74.863 47.642 -32.442 1.00 47.14 79 TYR D O 1
ATOM 2191 N N . LEU B 2 80 ? -77.043 48.182 -32.224 1.00 46.51 80 LEU D N 1
ATOM 2192 C CA . LEU B 2 80 ? -77.065 48.016 -30.751 1.00 45.89 80 LEU D CA 1
ATOM 2193 C C . LEU B 2 80 ? -78.105 46.960 -30.413 1.00 49.37 80 LEU D C 1
ATOM 2194 O O . LEU B 2 80 ? -79.278 47.182 -30.712 1.00 44.92 80 LEU D O 1
ATOM 2199 N N . GLN B 2 81 ? -77.676 45.862 -29.800 1.00 50.36 81 GLN D N 1
ATOM 2200 C CA . GLN B 2 81 ? -78.647 44.854 -29.336 1.00 48.09 81 GLN D CA 1
ATOM 2201 C C . GLN B 2 81 ? -78.851 45.124 -27.863 1.00 50.82 81 GLN D C 1
ATOM 2202 O O . GLN B 2 81 ? -77.953 44.835 -27.076 1.00 48.96 81 GLN D O 1
ATOM 2208 N N . MET B 2 82 ? -80.016 45.658 -27.543 1.00 52.47 82 MET D N 1
ATOM 2209 C CA . MET B 2 82 ? -80.346 45.929 -26.142 1.00 53.95 82 MET D CA 1
ATOM 2210 C C . MET B 2 82 ? -81.158 44.730 -25.678 1.00 59.25 82 MET D C 1
ATOM 2211 O O . MET B 2 82 ? -82.124 44.393 -26.357 1.00 53.76 82 MET D O 1
ATOM 2216 N N . ASN B 2 83 ? -80.726 44.079 -24.604 1.00 62.76 83 ASN D N 1
ATOM 2217 C CA . ASN B 2 83 ? -81.393 42.852 -24.114 1.00 62.81 83 ASN D CA 1
ATOM 2218 C C . ASN B 2 83 ? -81.774 43.074 -22.651 1.00 62.97 83 ASN D C 1
ATOM 2219 O O . ASN B 2 83 ? -81.060 43.820 -21.983 1.00 67.50 83 ASN D O 1
ATOM 2224 N N . ASN B 2 84 ? -82.858 42.458 -22.184 1.00 55.49 84 ASN D N 1
ATOM 2225 C CA . ASN B 2 84 ? -83.354 42.658 -20.797 1.00 57.47 84 ASN D CA 1
ATOM 2226 C C . ASN B 2 84 ? -83.545 44.145 -20.534 1.00 54.08 84 ASN D C 1
ATOM 2227 O O . ASN B 2 84 ? -83.010 44.649 -19.547 1.00 50.92 84 ASN D O 1
ATOM 2232 N N . LEU B 2 85 ? -84.292 44.798 -21.409 1.00 53.37 85 LEU D N 1
ATOM 2233 C CA . LEU B 2 85 ? -84.572 46.239 -21.252 1.00 61.38 85 LEU D CA 1
ATOM 2234 C C . LEU B 2 85 ? -85.383 46.503 -19.988 1.00 61.19 85 LEU D C 1
ATOM 2235 O O . LEU B 2 85 ? -86.208 45.656 -19.638 1.00 61.56 85 LEU D O 1
ATOM 2240 N N . LYS B 2 86 ? -85.142 47.642 -19.336 1.00 60.71 86 LYS D N 1
ATOM 2241 C CA . LYS B 2 86 ? -85.867 48.057 -18.117 1.00 53.20 86 LYS D CA 1
ATOM 2242 C C . LYS B 2 86 ? -86.397 49.451 -18.422 1.00 60.81 86 LYS D C 1
ATOM 2243 O O . LYS B 2 86 ? -85.857 50.087 -19.325 1.00 62.05 86 LYS D O 1
ATOM 2249 N N . PRO B 2 87 ? -87.424 49.964 -17.727 1.00 63.68 87 PRO D N 1
ATOM 2250 C CA . PRO B 2 87 ? -87.997 51.258 -18.070 1.00 61.63 87 PRO D CA 1
ATOM 2251 C C . PRO B 2 87 ? -86.956 52.369 -17.937 1.00 58.04 87 PRO D C 1
ATOM 2252 O O . PRO B 2 87 ? -87.091 53.374 -18.571 1.00 56.01 87 PRO D O 1
ATOM 2256 N N . GLU B 2 88 ? -85.972 52.166 -17.081 1.00 60.23 88 GLU D N 1
ATOM 2257 C CA . GLU B 2 88 ? -84.910 53.160 -16.828 1.00 59.43 88 GLU D CA 1
ATOM 2258 C C . GLU B 2 88 ? -84.090 53.367 -18.095 1.00 56.01 88 GLU D C 1
ATOM 2259 O O . GLU B 2 88 ? -83.450 54.420 -18.213 1.00 53.32 88 GLU D O 1
ATOM 2265 N N . ASP B 2 89 ? -84.096 52.389 -18.992 1.00 56.03 89 ASP D N 1
ATOM 2266 C CA . ASP B 2 89 ? -83.260 52.450 -20.215 1.00 53.60 89 ASP D CA 1
ATOM 2267 C C . ASP B 2 89 ? -83.978 53.281 -21.276 1.00 50.81 89 ASP D C 1
ATOM 2268 O O . ASP B 2 89 ? -83.443 53.408 -22.377 1.00 46.90 89 ASP D O 1
ATOM 2273 N N . THR B 2 90 ? -85.166 53.787 -20.954 1.00 55.21 90 THR D N 1
ATOM 2274 C CA . THR B 2 90 ? -85.968 54.596 -21.904 1.00 55.43 90 THR D CA 1
ATOM 2275 C C . THR B 2 90 ? -85.257 55.915 -22.149 1.00 55.24 90 THR D C 1
ATOM 2276 O O . THR B 2 90 ? -85.042 56.644 -21.169 1.00 55.69 90 THR D O 1
ATOM 2280 N N . ALA B 2 91 ? -84.991 56.223 -23.414 1.00 48.19 91 ALA D N 1
ATOM 2281 C CA . ALA B 2 91 ? -84.266 57.458 -23.738 1.00 46.89 91 ALA D CA 1
ATOM 2282 C C . ALA B 2 91 ? -84.120 57.601 -25.246 1.00 45.13 91 ALA D C 1
ATOM 2283 O O . ALA B 2 91 ? -84.569 56.707 -25.949 1.00 42.38 91 ALA D O 1
ATOM 2285 N N . MET B 2 92 ? -83.523 58.699 -25.701 1.00 46.87 92 MET D N 1
ATOM 2286 C CA . MET B 2 92 ? -83.235 58.880 -27.141 1.00 44.54 92 MET D CA 1
ATOM 2287 C C . MET B 2 92 ? -81.895 58.207 -27.388 1.00 48.96 92 MET D C 1
ATOM 2288 O O . MET B 2 92 ? -80.973 58.451 -26.618 1.00 46.72 92 MET D O 1
ATOM 2293 N N . TYR B 2 93 ? -81.816 57.379 -28.420 1.00 43.98 93 TYR D N 1
ATOM 2294 C CA . TYR B 2 93 ? -80.569 56.660 -28.725 1.00 37.21 93 TYR D CA 1
ATOM 2295 C C . TYR B 2 93 ? -79.945 57.340 -29.932 1.00 41.20 93 TYR D C 1
ATOM 2296 O O . TYR B 2 93 ? -80.588 57.364 -30.976 1.00 40.46 93 TYR D O 1
ATOM 2305 N N . ILE B 2 94 ? -78.744 57.891 -29.768 1.00 38.97 94 ILE D N 1
ATOM 2306 C CA . ILE B 2 94 ? -78.060 58.667 -30.834 1.00 39.60 94 ILE D CA 1
ATOM 2307 C C . ILE B 2 94 ? -76.767 57.941 -31.180 1.00 41.28 94 ILE D C 1
ATOM 2308 O O . ILE B 2 94 ? -76.274 57.217 -30.329 1.00 42.60 94 ILE D O 1
ATOM 2313 N N . CYS B 2 95 ? -76.256 58.138 -32.392 1.00 38.16 95 CYS D N 1
ATOM 2314 C CA . CYS B 2 95 ? -75.024 57.474 -32.858 1.00 37.41 95 CYS D CA 1
ATOM 2315 C C . CYS B 2 95 ? -74.091 58.554 -33.390 1.00 40.77 95 CYS D C 1
ATOM 2316 O O . CYS B 2 95 ? -74.592 59.599 -33.789 1.00 39.11 95 CYS D O 1
ATOM 2319 N N . ASN B 2 96 ? -72.783 58.306 -33.352 1.00 40.52 96 ASN D N 1
ATOM 2320 C CA . ASN B 2 96 ? -71.798 59.274 -33.884 1.00 38.31 96 ASN D CA 1
ATOM 2321 C C . ASN B 2 96 ? -70.673 58.552 -34.602 1.00 36.57 96 ASN D C 1
ATOM 2322 O O . ASN B 2 96 ? -70.549 57.356 -34.389 1.00 37.61 96 ASN D O 1
ATOM 2327 N N . THR B 2 97 ? -70.015 59.213 -35.546 1.00 38.78 97 THR D N 1
ATOM 2328 C CA . THR B 2 97 ? -68.765 58.680 -36.141 1.00 40.23 97 THR D CA 1
ATOM 2329 C C . THR B 2 97 ? -67.823 59.871 -36.100 1.00 42.38 97 THR D C 1
ATOM 2330 O O . THR B 2 97 ? -68.165 60.890 -36.690 1.00 40.33 97 THR D O 1
ATOM 2334 N N . GLY B 2 98 ? -66.732 59.795 -35.351 1.00 39.40 98 GLY D N 1
ATOM 2335 C CA . GLY B 2 98 ? -65.818 60.933 -35.422 1.00 35.29 98 GLY D CA 1
ATOM 2336 C C . GLY B 2 98 ? -65.086 61.214 -34.152 1.00 34.44 98 GLY D C 1
ATOM 2337 O O . GLY B 2 98 ? -65.267 60.461 -33.209 1.00 35.21 98 GLY D O 1
ATOM 2338 N N . TRP B 2 99 ? -64.305 62.290 -34.158 1.00 35.44 99 TRP D N 1
ATOM 2339 C CA . TRP B 2 99 ? -63.505 62.668 -32.980 1.00 33.04 99 TRP D CA 1
ATOM 2340 C C . TRP B 2 99 ? -62.644 61.470 -32.634 1.00 33.76 99 TRP D C 1
ATOM 2341 O O . TRP B 2 99 ? -62.537 61.129 -31.468 1.00 33.10 99 TRP D O 1
ATOM 2352 N N . SER B 2 100 ? -62.073 60.865 -33.671 1.00 37.47 100 SER D N 1
ATOM 2353 C CA . SER B 2 100 ? -61.220 59.670 -33.507 1.00 39.39 100 SER D CA 1
ATOM 2354 C C . SER B 2 100 ? -60.195 59.633 -34.623 1.00 36.27 100 SER D C 1
ATOM 2355 O O . SER B 2 100 ? -60.369 60.331 -35.598 1.00 35.70 100 SER D O 1
ATOM 2358 N N . GLN B 2 101 ? -59.139 58.864 -34.438 1.00 35.11 101 GLN D N 1
ATOM 2359 C CA . GLN B 2 101 ? -58.164 58.682 -35.525 1.00 41.71 101 GLN D CA 1
ATOM 2360 C C . GLN B 2 101 ? -58.905 57.935 -36.619 1.00 50.28 101 GLN D C 1
ATOM 2361 O O . GLN B 2 101 ? -59.609 56.976 -36.304 1.00 55.28 101 GLN D O 1
ATOM 2367 N N . GLY B 2 102 ? -58.728 58.358 -37.856 1.00 47.58 102 GLY D N 1
ATOM 2368 C CA . GLY B 2 102 ? -59.373 57.659 -38.965 1.00 50.94 102 GLY D CA 1
ATOM 2369 C C . GLY B 2 102 ? -59.767 58.643 -40.024 1.00 50.16 102 GLY D C 1
ATOM 2370 O O . GLY B 2 102 ? -59.345 59.787 -39.933 1.00 48.98 102 GLY D O 1
ATOM 2371 N N . SER B 2 103 ? -60.517 58.187 -41.012 1.00 49.34 103 SER D N 1
ATOM 2372 C CA . SER B 2 103 ? -61.018 59.102 -42.045 1.00 47.47 103 SER D CA 1
ATOM 2373 C C . SER B 2 103 ? -62.314 58.566 -42.637 1.00 42.07 103 SER D C 1
ATOM 2374 O O . SER B 2 103 ? -62.505 57.355 -42.606 1.00 35.16 103 SER D O 1
ATOM 2377 N N . LEU B 2 104 ? -63.153 59.456 -43.158 1.00 44.68 104 LEU D N 1
ATOM 2378 C CA . LEU B 2 104 ? -64.392 59.063 -43.854 1.00 42.52 104 LEU D CA 1
ATOM 2379 C C . LEU B 2 104 ? -64.100 59.344 -45.319 1.00 42.49 104 LEU D C 1
ATOM 2380 O O . LEU B 2 104 ? -63.659 60.445 -45.610 1.00 44.36 104 LEU D O 1
ATOM 2385 N N . VAL B 2 105 ? -64.292 58.372 -46.194 1.00 39.71 105 VAL D N 1
ATOM 2386 C CA . VAL B 2 105 ? -63.894 58.610 -47.603 1.00 43.25 105 VAL D CA 1
ATOM 2387 C C . VAL B 2 105 ? -64.975 58.108 -48.552 1.00 44.73 105 VAL D C 1
ATOM 2388 O O . VAL B 2 105 ? -65.576 57.087 -48.236 1.00 46.29 105 VAL D O 1
ATOM 2392 N N . ASN B 2 106 ? -65.246 58.839 -49.633 1.00 43.84 106 ASN D N 1
ATOM 2393 C CA . ASN B 2 106 ? -66.174 58.349 -50.675 1.00 44.48 106 ASN D CA 1
ATOM 2394 C C . ASN B 2 106 ? -65.250 57.995 -51.826 1.00 46.27 106 ASN D C 1
ATOM 2395 O O . ASN B 2 106 ? -64.618 58.898 -52.343 1.00 53.19 106 ASN D O 1
ATOM 2400 N N . ARG B 2 107 ? -65.116 56.717 -52.148 1.00 48.94 107 ARG D N 1
ATOM 2401 C CA . ARG B 2 107 ? -64.162 56.314 -53.202 1.00 49.38 107 ARG D CA 1
ATOM 2402 C C . ARG B 2 107 ? -64.684 56.943 -54.480 1.00 49.21 107 ARG D C 1
ATOM 2403 O O . ARG B 2 107 ? -63.876 57.419 -55.278 1.00 51.05 107 ARG D O 1
ATOM 2411 N N . THR B 2 108 ? -65.994 56.904 -54.666 1.00 48.67 108 THR D N 1
ATOM 2412 C CA . THR B 2 108 ? -66.613 57.628 -55.790 1.00 50.61 108 THR D CA 1
ATOM 2413 C C . THR B 2 108 ? -66.549 59.082 -55.352 1.00 48.50 108 THR D C 1
ATOM 2414 O O . THR B 2 108 ? -66.546 59.277 -54.155 1.00 52.37 108 THR D O 1
ATOM 2418 N N . THR B 2 109 ? -66.505 60.047 -56.257 1.00 43.69 109 THR D N 1
ATOM 2419 C CA . THR B 2 109 ? -66.341 61.481 -55.892 1.00 48.48 109 THR D CA 1
ATOM 2420 C C . THR B 2 109 ? -64.898 61.778 -55.476 1.00 46.25 109 THR D C 1
ATOM 2421 O O . THR B 2 109 ? -64.277 62.623 -56.128 1.00 43.53 109 THR D O 1
ATOM 2425 N N . GLY B 2 110 ? -64.370 61.084 -54.475 1.00 40.63 110 GLY D N 1
ATOM 2426 C CA . GLY B 2 110 ? -63.019 61.403 -53.987 1.00 39.94 110 GLY D CA 1
ATOM 2427 C C . GLY B 2 110 ? -63.055 62.225 -52.727 1.00 44.49 110 GLY D C 1
ATOM 2428 O O . GLY B 2 110 ? -62.007 62.713 -52.316 1.00 49.51 110 GLY D O 1
ATOM 2429 N N . TRP B 2 111 ? -64.226 62.377 -52.138 1.00 40.96 111 TRP D N 1
ATOM 2430 C CA . TRP B 2 111 ? -64.381 63.172 -50.899 1.00 42.77 111 TRP D CA 1
ATOM 2431 C C . TRP B 2 111 ? -63.586 62.510 -49.786 1.00 43.34 111 TRP D C 1
ATOM 2432 O O . TRP B 2 111 ? -63.689 61.300 -49.658 1.00 43.16 111 TRP D O 1
ATOM 2443 N N . THR B 2 112 ? -62.810 63.285 -49.033 1.00 40.41 112 THR D N 1
ATOM 2444 C CA . THR B 2 112 ? -62.074 62.727 -47.876 1.00 42.65 112 THR D CA 1
ATOM 2445 C C . THR B 2 112 ? -62.204 63.663 -46.684 1.00 40.16 112 THR D C 1
ATOM 2446 O O . THR B 2 112 ? -62.022 64.862 -46.877 1.00 46.62 112 THR D O 1
ATOM 2450 N N . ARG B 2 113 ? -62.512 63.123 -45.509 1.00 35.97 113 ARG D N 1
ATOM 2451 C CA . ARG B 2 113 ? -62.567 63.950 -44.281 1.00 39.83 113 ARG D CA 1
ATOM 2452 C C . ARG B 2 113 ? -61.823 63.256 -43.137 1.00 40.84 113 ARG D C 1
ATOM 2453 O O . ARG B 2 113 ? -62.056 62.075 -42.941 1.00 37.17 113 ARG D O 1
ATOM 2461 N N . ASP B 2 114 ? -60.988 63.992 -42.399 1.00 42.88 114 ASP D N 1
ATOM 2462 C CA . ASP B 2 114 ? -60.195 63.425 -41.279 1.00 45.87 114 ASP D CA 1
ATOM 2463 C C . ASP B 2 114 ? -61.021 63.503 -40.017 1.00 44.05 114 ASP D C 1
ATOM 2464 O O . ASP B 2 114 ? -61.387 64.616 -39.647 1.00 47.34 114 ASP D O 1
ATOM 2469 N N . CYS B 2 115 ? -61.179 62.383 -39.336 1.00 41.08 115 CYS D N 1
ATOM 2470 C CA . CYS B 2 115 ? -62.064 62.300 -38.167 1.00 40.17 115 CYS D CA 1
ATOM 2471 C C . CYS B 2 115 ? -61.467 62.896 -36.898 1.00 39.04 115 CYS D C 1
ATOM 2472 O O . CYS B 2 115 ? -62.198 62.962 -35.925 1.00 39.01 115 CYS D O 1
ATOM 2475 N N . TRP B 2 116 ? -60.210 63.306 -36.878 1.00 36.52 116 TRP D N 1
ATOM 2476 C CA . TRP B 2 116 ? -59.717 63.942 -35.631 1.00 32.70 116 TRP D CA 1
ATOM 2477 C C . TRP B 2 116 ? -60.508 65.219 -35.406 1.00 35.95 116 TRP D C 1
ATOM 2478 O O . TRP B 2 116 ? -60.793 65.536 -34.259 1.00 34.49 116 TRP D O 1
ATOM 2489 N N . SER B 2 117 ? -60.815 65.930 -36.479 1.00 37.67 117 SER D N 1
ATOM 2490 C CA . SER B 2 117 ? -61.532 67.218 -36.380 1.00 36.55 117 SER D CA 1
ATOM 2491 C C . SER B 2 117 ? -62.917 67.141 -37.012 1.00 40.83 117 SER D C 1
ATOM 2492 O O . SER B 2 117 ? -63.555 68.189 -37.116 1.00 45.86 117 SER D O 1
ATOM 2495 N N . PHE B 2 118 ? -63.348 65.958 -37.435 1.00 40.80 118 PHE D N 1
ATOM 2496 C CA . PHE B 2 118 ? -64.660 65.814 -38.107 1.00 38.51 118 PHE D CA 1
ATOM 2497 C C . PHE B 2 118 ? -65.489 64.761 -37.400 1.00 38.68 118 PHE D C 1
ATOM 2498 O O . PHE B 2 118 ? -64.927 63.812 -36.873 1.00 39.68 118 PHE D O 1
ATOM 2506 N N . GLY B 2 119 ? -66.790 64.995 -37.354 1.00 39.35 119 GLY D N 1
ATOM 2507 C CA . GLY B 2 119 ? -67.709 64.024 -36.762 1.00 34.42 119 GLY D CA 1
ATOM 2508 C C . GLY B 2 119 ? -69.103 64.193 -37.307 1.00 40.26 119 GLY D C 1
ATOM 2509 O O . GLY B 2 119 ? -69.393 65.263 -37.843 1.00 43.17 119 GLY D O 1
ATOM 2510 N N . ILE B 2 120 ? -69.914 63.145 -37.216 1.00 38.06 120 ILE D N 1
ATOM 2511 C CA . ILE B 2 120 ? -71.332 63.249 -37.624 1.00 34.43 120 ILE D CA 1
ATOM 2512 C C . ILE B 2 120 ? -72.133 62.761 -36.429 1.00 37.84 120 ILE D C 1
ATOM 2513 O O . ILE B 2 120 ? -71.745 61.753 -35.871 1.00 38.21 120 ILE D O 1
ATOM 2518 N N . TRP B 2 121 ? -73.126 63.526 -36.003 1.00 43.07 121 TRP D N 1
ATOM 2519 C CA . TRP B 2 121 ? -74.029 63.138 -34.893 1.00 42.42 121 TRP D CA 1
ATOM 2520 C C . TRP B 2 121 ? -75.350 62.65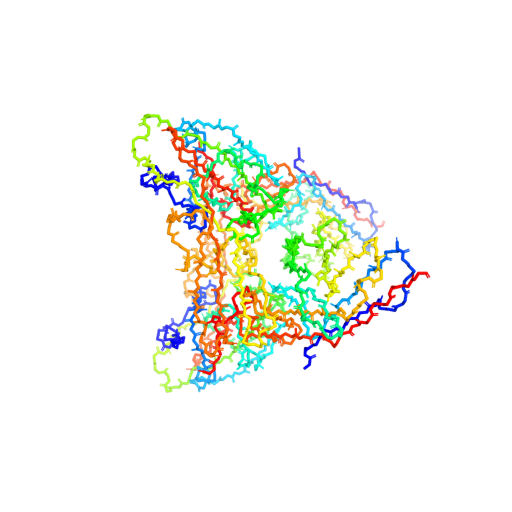7 -35.491 1.00 43.52 121 TRP D C 1
ATOM 2521 O O . TRP B 2 121 ? -75.476 62.631 -36.713 1.00 45.57 121 TRP D O 1
ATOM 2532 N N . GLY B 2 122 ? -76.296 62.287 -34.645 1.00 47.30 122 GLY D N 1
ATOM 2533 C CA . GLY B 2 122 ? -77.573 61.759 -35.141 1.00 51.02 122 GLY D CA 1
ATOM 2534 C C . GLY B 2 122 ? -78.762 62.410 -34.473 1.00 51.71 122 GLY D C 1
ATOM 2535 O O . GLY B 2 122 ? -78.602 62.935 -33.372 1.00 46.50 122 GLY D O 1
ATOM 2536 N N . GLN B 2 123 ? -79.892 62.456 -35.168 1.00 54.25 123 GLN D N 1
ATOM 2537 C CA . GLN B 2 123 ? -81.137 63.034 -34.617 1.00 56.17 123 GLN D CA 1
ATOM 2538 C C . GLN B 2 123 ? -81.621 62.149 -33.481 1.00 51.68 123 GLN D C 1
ATOM 2539 O O . GLN B 2 123 ? -82.034 62.699 -32.458 1.00 51.81 123 GLN D O 1
ATOM 2545 N N . GLY B 2 124 ? -81.574 60.832 -33.672 1.00 45.34 124 GLY D N 1
ATOM 2546 C CA . GLY B 2 124 ? -81.912 59.904 -32.586 1.00 42.97 124 GLY D CA 1
ATOM 2547 C C . GLY B 2 124 ? -83.122 59.043 -32.836 1.00 46.51 124 GLY D C 1
ATOM 2548 O O . GLY B 2 124 ? -83.857 59.345 -33.777 1.00 50.40 124 GLY D O 1
ATOM 2549 N N . THR B 2 125 ? -83.285 57.978 -32.048 1.00 41.67 125 THR D N 1
ATOM 2550 C CA . THR B 2 125 ? -84.501 57.137 -32.104 1.00 45.51 125 THR D CA 1
ATOM 2551 C C . THR B 2 125 ? -84.963 56.968 -30.654 1.00 46.26 125 THR D C 1
ATOM 2552 O O . THR B 2 125 ? -84.104 56.940 -29.787 1.00 46.12 125 THR D O 1
ATOM 2556 N N . GLN B 2 126 ? -86.266 56.895 -30.400 1.00 46.28 126 GLN D N 1
ATOM 2557 C CA . GLN B 2 126 ? -86.755 56.818 -29.006 1.00 43.78 126 GLN D CA 1
ATOM 2558 C C . GLN B 2 126 ? -87.056 55.379 -28.641 1.00 45.06 126 GLN D C 1
ATOM 2559 O O . GLN B 2 126 ? -87.771 54.716 -29.392 1.00 47.35 126 GLN D O 1
ATOM 2565 N N . VAL B 2 127 ? -86.502 54.931 -27.525 1.00 43.39 127 VAL D N 1
ATOM 2566 C CA . VAL B 2 127 ? -86.794 53.571 -27.020 1.00 44.84 127 VAL D CA 1
ATOM 2567 C C . VAL B 2 127 ? -87.465 53.769 -25.675 1.00 50.72 127 VAL D C 1
ATOM 2568 O O . VAL B 2 127 ? -86.783 54.181 -24.754 1.00 50.57 127 VAL D O 1
ATOM 2572 N N . THR B 2 128 ? -88.773 53.557 -25.615 1.00 60.85 128 THR D N 1
ATOM 2573 C CA . THR B 2 128 ? -89.505 53.624 -24.352 1.00 60.42 128 THR D CA 1
ATOM 2574 C C . THR B 2 128 ? -89.809 52.208 -23.885 1.00 58.02 128 THR D C 1
ATOM 2575 O O . THR B 2 128 ? -90.228 51.367 -24.684 1.00 58.24 128 THR D O 1
ATOM 2579 N N . VAL B 2 129 ? -89.585 51.943 -22.601 1.00 58.11 129 VAL D N 1
ATOM 2580 C CA . VAL B 2 129 ? -89.872 50.648 -21.992 1.00 60.64 129 VAL D CA 1
ATOM 2581 C C . VAL B 2 129 ? -90.867 50.865 -20.857 1.00 67.25 129 VAL D C 1
ATOM 2582 O O . VAL B 2 129 ? -90.689 51.772 -20.036 1.00 63.77 129 VAL D O 1
ATOM 2586 N N . SER B 2 130 ? -91.919 50.039 -20.820 1.00 71.39 130 SER D N 1
ATOM 2587 C CA . SER B 2 130 ? -93.063 50.247 -19.938 1.00 65.17 130 SER D CA 1
ATOM 2588 C C . SER B 2 130 ? -93.531 48.899 -19.392 1.00 68.78 130 SER D C 1
ATOM 2589 O O . SER B 2 130 ? -92.984 47.843 -19.739 1.00 64.49 130 SER D O 1
ATOM 2592 N N . SER B 2 131 ? -94.572 48.939 -18.550 1.00 68.90 131 SER D N 1
ATOM 2593 C CA . SER B 2 131 ? -95.010 47.775 -17.771 1.00 65.40 131 SER D CA 1
ATOM 2594 C C . SER B 2 131 ? -96.365 47.216 -18.192 1.00 65.06 131 SER D C 1
ATOM 2595 O O . SER B 2 131 ? -97.171 47.903 -18.821 1.00 72.88 131 SER D O 1
ATOM 2598 N N . VAL C 1 15 ? -46.353 73.460 -44.614 1.00 42.29 381 VAL A N 1
ATOM 2599 C CA . VAL C 1 15 ? -45.108 73.114 -45.359 1.00 59.60 381 VAL A CA 1
ATOM 2600 C C . VAL C 1 15 ? -45.506 72.761 -46.792 1.00 65.68 381 VAL A C 1
ATOM 2601 O O . VAL C 1 15 ? -46.187 71.752 -46.964 1.00 65.34 381 VAL A O 1
ATOM 2605 N N . GLU C 1 16 ? -45.120 73.580 -47.772 1.00 61.95 382 GLU A N 1
ATOM 2606 C CA . GLU C 1 16 ? -45.543 73.353 -49.176 1.00 54.35 382 GLU A CA 1
ATOM 2607 C C . GLU C 1 16 ? -44.783 72.170 -49.752 1.00 52.75 382 GLU A C 1
ATOM 2608 O O . GLU C 1 16 ? -43.642 71.957 -49.349 1.00 53.30 382 GLU A O 1
ATOM 2614 N N . CYS C 1 17 ? -45.417 71.433 -50.658 1.00 51.77 383 CYS A N 1
ATOM 2615 C CA . CYS C 1 17 ? -44.783 70.233 -51.247 1.00 49.01 383 CYS A CA 1
ATOM 2616 C C . CYS C 1 17 ? -43.671 70.672 -52.198 1.00 50.81 383 CYS A C 1
ATOM 2617 O O . CYS C 1 17 ? -43.872 71.665 -52.898 1.00 55.14 383 CYS A O 1
ATOM 2620 N N . ASP C 1 18 ? -42.554 69.945 -52.235 1.00 46.53 384 ASP A N 1
ATOM 2621 C CA . ASP C 1 18 ? -41.394 70.375 -53.055 1.00 48.12 384 ASP A CA 1
ATOM 2622 C C . ASP C 1 18 ? -41.422 69.702 -54.418 1.00 49.08 384 ASP A C 1
ATOM 2623 O O . ASP C 1 18 ? -40.995 68.554 -54.502 1.00 50.46 384 ASP A O 1
ATOM 2628 N N . PHE C 1 19 ? -41.809 70.439 -55.452 1.00 43.58 385 PHE A N 1
ATOM 2629 C CA . PHE C 1 19 ? -41.829 69.900 -56.830 1.00 41.23 385 PHE A CA 1
ATOM 2630 C C . PHE C 1 19 ? -40.594 70.448 -57.531 1.00 44.18 385 PHE A C 1
ATOM 2631 O O . PHE C 1 19 ? -40.548 70.457 -58.753 1.00 43.31 385 PHE A O 1
ATOM 2639 N N . SER C 1 20 ? -39.643 70.940 -56.752 1.00 46.47 386 SER A N 1
ATOM 2640 C CA . SER C 1 20 ? -38.396 71.513 -57.306 1.00 41.99 386 SER A CA 1
ATOM 2641 C C . SER C 1 20 ? -37.595 70.481 -58.086 1.00 44.16 386 SER A C 1
ATOM 2642 O O . SER C 1 20 ? -37.105 70.837 -59.157 1.00 44.18 386 SER A O 1
ATOM 2645 N N . PRO C 1 21 ? -37.444 69.219 -57.649 1.00 37.91 387 PRO A N 1
ATOM 2646 C CA . PRO C 1 21 ? -36.587 68.302 -58.367 1.00 35.93 387 PRO A CA 1
ATOM 2647 C C . PRO C 1 21 ? -37.023 68.144 -59.823 1.00 39.73 387 PRO A C 1
ATOM 2648 O O . PRO C 1 21 ? -36.190 67.854 -60.633 1.00 44.83 387 PRO A O 1
ATOM 2652 N N . LEU C 1 22 ? -38.313 68.250 -60.093 1.00 38.33 388 LEU A N 1
ATOM 2653 C CA . LEU C 1 22 ? -38.848 68.095 -61.465 1.00 40.30 388 LEU A CA 1
ATOM 2654 C C . LEU C 1 22 ? -38.347 69.207 -62.366 1.00 42.49 388 LEU A C 1
ATOM 2655 O O . LEU C 1 22 ? -37.929 68.912 -63.491 1.00 46.52 388 LEU A O 1
ATOM 2660 N N . LEU C 1 23 ? -38.319 70.426 -61.863 1.00 39.29 389 LEU A N 1
ATOM 2661 C CA . LEU C 1 23 ? -38.036 71.582 -62.734 1.00 38.50 389 LEU A CA 1
ATOM 2662 C C . LEU C 1 23 ? -36.546 71.749 -62.994 1.00 41.61 389 LEU A C 1
ATOM 2663 O O . LEU C 1 23 ? -36.206 72.560 -63.831 1.00 42.86 389 LEU A O 1
ATOM 2668 N N . SER C 1 24 ? -35.707 70.917 -62.407 1.00 42.33 390 SER A N 1
ATOM 2669 C CA . SER C 1 24 ? -34.247 71.065 -62.590 1.00 40.10 390 SER A CA 1
ATOM 2670 C C . SER C 1 24 ? -33.630 69.771 -63.097 1.00 39.43 390 SER A C 1
ATOM 2671 O O . SER C 1 24 ? -33.559 68.808 -62.328 1.00 37.88 390 SER A O 1
ATOM 2674 N N . GLY C 1 25 ? -33.205 69.763 -64.353 1.00 34.29 391 GLY A N 1
ATOM 2675 C CA . GLY C 1 25 ? -32.497 68.596 -64.893 1.00 33.43 391 GLY A CA 1
ATOM 2676 C C . GLY C 1 25 ? -33.174 67.994 -66.092 1.00 35.01 391 GLY A C 1
ATOM 2677 O O . GLY C 1 25 ? -34.348 68.290 -66.309 1.00 33.60 391 GLY A O 1
ATOM 2678 N N . THR C 1 26 ? -32.448 67.149 -66.814 1.00 31.67 392 THR A N 1
ATOM 2679 C CA . THR C 1 26 ? -33.051 66.449 -67.958 1.00 33.02 392 THR A CA 1
ATOM 2680 C C . THR C 1 26 ? -33.956 65.377 -67.383 1.00 32.06 392 THR A C 1
ATOM 2681 O O . THR C 1 26 ? -33.475 64.522 -66.637 1.00 30.96 392 THR A O 1
ATOM 2685 N N . PRO C 1 27 ? -35.251 65.381 -67.717 1.00 30.57 393 PRO A N 1
ATOM 2686 C CA . PRO C 1 27 ? -36.143 64.431 -67.147 1.00 26.19 393 PRO A CA 1
ATOM 2687 C C . PRO C 1 27 ? -35.709 63.076 -67.682 1.00 28.58 393 PRO A C 1
ATOM 2688 O O . PRO C 1 27 ? -35.236 62.985 -68.780 1.00 30.90 393 PRO A O 1
ATOM 2692 N N . PRO C 1 28 ? -35.889 62.008 -66.901 1.00 31.18 394 PRO A N 1
ATOM 2693 C CA . PRO C 1 28 ? -35.516 60.701 -67.353 1.00 28.67 394 PRO A CA 1
ATOM 2694 C C . PRO C 1 28 ? -36.512 60.090 -68.333 1.00 31.62 394 PRO A C 1
ATOM 2695 O O . PRO C 1 28 ? -37.597 60.549 -68.435 1.00 33.26 394 PRO A O 1
ATOM 2699 N N . GLN C 1 29 ? -36.099 59.043 -69.020 1.00 32.81 395 GLN A N 1
ATOM 2700 C CA . GLN C 1 29 ? -36.969 58.370 -70.000 1.00 35.18 395 GLN A CA 1
ATOM 2701 C C . GLN C 1 29 ? -38.008 57.545 -69.258 1.00 34.60 395 GLN A C 1
ATOM 2702 O O . GLN C 1 29 ? -37.873 57.408 -68.051 1.00 35.18 395 GLN A O 1
ATOM 2708 N N . VAL C 1 30 ? -39.000 57.005 -69.957 1.00 34.59 396 VAL A N 1
ATOM 2709 C CA . VAL C 1 30 ? -40.136 56.322 -69.278 1.00 33.59 396 VAL A CA 1
ATOM 2710 C C . VAL C 1 30 ? -39.635 55.161 -68.436 1.00 31.12 396 VAL A C 1
ATOM 2711 O O . VAL C 1 30 ? -40.108 55.021 -67.319 1.00 32.85 396 VAL A O 1
ATOM 2715 N N . TYR C 1 31 ? -38.706 54.377 -68.957 1.00 30.66 397 TYR A N 1
ATOM 2716 C CA . TYR C 1 31 ? -38.202 53.184 -68.242 1.00 33.83 397 TYR A CA 1
ATOM 2717 C C . TYR C 1 31 ? -37.479 53.574 -66.965 1.00 36.21 397 TYR A C 1
ATOM 2718 O O . TYR C 1 31 ? -37.555 52.822 -65.996 1.00 38.90 397 TYR A O 1
ATOM 2727 N N . ASN C 1 32 ? -36.776 54.694 -66.982 1.00 32.16 398 ASN A N 1
ATOM 2728 C CA . ASN C 1 32 ? -35.973 55.133 -65.826 1.00 25.89 398 ASN A CA 1
ATOM 2729 C C . ASN C 1 32 ? -36.683 56.341 -65.222 1.00 30.83 398 ASN A C 1
ATOM 2730 O O . ASN C 1 32 ? -36.005 57.284 -64.857 1.00 28.64 398 ASN A O 1
ATOM 2735 N N . PHE C 1 33 ? -37.994 56.255 -65.040 1.00 29.66 399 PHE A N 1
ATOM 2736 C CA . PHE C 1 33 ? -38.828 57.365 -64.522 1.00 29.12 399 PHE A CA 1
ATOM 2737 C C . PHE C 1 33 ? -38.446 57.788 -63.111 1.00 32.93 399 PHE A C 1
ATOM 2738 O O . PHE C 1 33 ? -37.954 56.959 -62.354 1.00 35.80 399 PHE A O 1
ATOM 2746 N N . LYS C 1 34 ? -38.671 59.062 -62.780 1.00 34.27 400 LYS A N 1
ATOM 2747 C CA . LYS C 1 34 ? -38.292 59.594 -61.449 1.00 37.23 400 LYS A CA 1
ATOM 2748 C C . LYS C 1 34 ? -39.548 59.881 -60.646 1.00 36.53 400 LYS A C 1
ATOM 2749 O O . LYS C 1 34 ? -40.433 60.527 -61.176 1.00 34.96 400 LYS A O 1
ATOM 2755 N N . ARG C 1 35 ? -39.573 59.435 -59.395 1.00 39.99 401 ARG A N 1
ATOM 2756 C CA . ARG C 1 35 ? -40.787 59.530 -58.561 1.00 36.76 401 ARG A CA 1
ATOM 2757 C C . ARG C 1 35 ? -40.552 60.381 -57.328 1.00 36.86 401 ARG A C 1
ATOM 2758 O O . ARG C 1 35 ? -39.539 60.171 -56.660 1.00 40.69 401 ARG A O 1
ATOM 2766 N N . LEU C 1 36 ? -41.469 61.305 -57.051 1.00 33.70 402 LEU A N 1
ATOM 2767 C CA . LEU C 1 36 ? -41.394 62.115 -55.821 1.00 33.10 402 LEU A CA 1
ATOM 2768 C C . LEU C 1 36 ? -42.594 61.706 -54.971 1.00 32.62 402 LEU A C 1
ATOM 2769 O O . LEU C 1 36 ? -43.701 61.727 -55.485 1.00 33.47 402 LEU A O 1
ATOM 2774 N N . VAL C 1 37 ? -42.354 61.319 -53.727 1.00 33.28 403 VAL A N 1
ATOM 2775 C CA . VAL C 1 37 ? -43.440 60.833 -52.839 1.00 34.08 403 VAL A CA 1
ATOM 2776 C C . VAL C 1 37 ? -43.672 61.901 -51.787 1.00 37.86 403 VAL A C 1
ATOM 2777 O O . VAL C 1 37 ? -42.759 62.167 -51.003 1.00 36.14 403 VAL A O 1
ATOM 2781 N N . PHE C 1 38 ? -44.879 62.444 -51.743 1.00 39.61 404 PHE A N 1
ATOM 2782 C CA . PHE C 1 38 ? -45.144 63.586 -50.855 1.00 40.51 404 PHE A CA 1
ATOM 2783 C C . PHE C 1 38 ? -46.066 63.156 -49.730 1.00 44.78 404 PHE A C 1
ATOM 2784 O O . PHE C 1 38 ? -47.029 62.456 -50.012 1.00 42.07 404 PHE A O 1
ATOM 2792 N N . THR C 1 39 ? -45.700 63.487 -48.497 1.00 51.80 405 THR A N 1
ATOM 2793 C CA . THR C 1 39 ? -46.528 63.208 -47.311 1.00 47.21 405 THR A CA 1
ATOM 2794 C C . THR C 1 39 ? -46.315 64.404 -46.395 1.00 52.46 405 THR A C 1
ATOM 2795 O O . THR C 1 39 ? -45.241 65.001 -46.485 1.00 53.82 405 THR A O 1
ATOM 2799 N N . ASN C 1 40 ? -47.294 64.745 -45.572 1.00 50.39 406 ASN A N 1
ATOM 2800 C CA . ASN C 1 40 ? -47.147 65.839 -44.582 1.00 46.39 406 ASN A CA 1
ATOM 2801 C C . ASN C 1 40 ? -46.753 67.132 -45.280 1.00 45.29 406 ASN A C 1
ATOM 2802 O O . ASN C 1 40 ? -45.894 67.836 -44.761 1.00 46.98 406 ASN A O 1
ATOM 2807 N N . CYS C 1 41 ? -47.386 67.419 -46.411 1.00 47.85 407 CYS A N 1
ATOM 2808 C CA . CYS C 1 41 ? -47.129 68.677 -47.148 1.00 49.13 407 CYS A CA 1
ATOM 2809 C C . CYS C 1 41 ? -48.432 69.207 -47.754 1.00 51.60 407 CYS A C 1
ATOM 2810 O O . CYS C 1 41 ? -49.381 68.436 -47.837 1.00 46.50 407 CYS A O 1
ATOM 2813 N N . ASN C 1 42 ? -48.484 70.492 -48.099 1.00 52.41 408 ASN A N 1
ATOM 2814 C CA . ASN C 1 42 ? -49.666 71.104 -48.755 1.00 48.59 408 ASN A CA 1
ATOM 2815 C C . ASN C 1 42 ? -49.261 71.444 -50.185 1.00 49.79 408 ASN A C 1
ATOM 2816 O O . ASN C 1 42 ? -48.144 71.898 -50.361 1.00 55.68 408 ASN A O 1
ATOM 2821 N N . TYR C 1 43 ? -50.141 71.266 -51.166 1.00 47.29 409 TYR A N 1
ATOM 2822 C CA . TYR C 1 43 ? -49.726 71.405 -52.581 1.00 49.21 409 TYR A CA 1
ATOM 2823 C C . TYR C 1 43 ? -50.585 72.348 -53.414 1.00 50.54 409 TYR A C 1
ATOM 2824 O O . TYR C 1 43 ? -51.742 72.556 -53.066 1.00 58.81 409 TYR A O 1
ATOM 2833 N N . ASN C 1 44 ? -50.012 72.901 -54.485 1.00 48.89 410 ASN A N 1
ATOM 2834 C CA . ASN C 1 44 ? -50.776 73.746 -55.439 1.00 55.39 410 ASN A CA 1
ATOM 2835 C C . ASN C 1 44 ? -50.534 73.182 -56.837 1.00 54.26 410 ASN A C 1
ATOM 2836 O O . ASN C 1 44 ? -49.649 73.699 -57.515 1.00 53.54 410 ASN A O 1
ATOM 2841 N N . LEU C 1 45 ? -51.289 72.166 -57.251 1.00 58.13 411 LEU A N 1
ATOM 2842 C CA . LEU C 1 45 ? -51.032 71.503 -58.557 1.00 58.90 411 LEU A CA 1
ATOM 2843 C C . LEU C 1 45 ? -51.312 72.473 -59.700 1.00 56.96 411 LEU A C 1
ATOM 2844 O O . LEU C 1 45 ? -50.752 72.289 -60.786 1.00 50.21 411 LEU A O 1
ATOM 2849 N N . THR C 1 46 ? -52.137 73.477 -59.443 1.00 56.88 412 THR A N 1
ATOM 2850 C CA . THR C 1 46 ? -52.424 74.474 -60.490 1.00 55.69 412 THR A CA 1
ATOM 2851 C C . THR C 1 46 ? -51.117 75.180 -60.836 1.00 52.71 412 THR A C 1
ATOM 2852 O O . THR C 1 46 ? -50.892 75.431 -62.018 1.00 53.16 412 THR A O 1
ATOM 2856 N N . LYS C 1 47 ? -50.302 75.485 -59.836 1.00 49.67 413 LYS A N 1
ATOM 2857 C CA . LYS C 1 47 ? -49.017 76.188 -60.059 1.00 49.40 413 LYS A CA 1
ATOM 2858 C C . LYS C 1 47 ? -48.045 75.320 -60.837 1.00 46.92 413 LYS A C 1
ATOM 2859 O O . LYS C 1 47 ? -47.412 75.832 -61.752 1.00 51.85 413 LYS A O 1
ATOM 2865 N N . LEU C 1 48 ? -47.929 74.051 -60.479 1.00 44.33 414 LEU A N 1
ATOM 2866 C CA . LEU C 1 48 ? -46.911 73.231 -61.165 1.00 43.07 414 LEU A CA 1
ATOM 2867 C C . LEU C 1 48 ? -47.308 73.172 -62.630 1.00 49.80 414 LEU A C 1
ATOM 2868 O O . LEU C 1 48 ? -46.438 73.349 -63.478 1.00 43.90 414 LEU A O 1
ATOM 2873 N N . LEU C 1 49 ? -48.594 72.977 -62.896 1.00 50.59 415 LEU A N 1
ATOM 2874 C CA . LEU C 1 49 ? -49.079 72.851 -64.289 1.00 48.56 415 LEU A CA 1
ATOM 2875 C C . LEU C 1 49 ? -49.077 74.213 -64.970 1.00 49.40 415 LEU A C 1
ATOM 2876 O O . LEU C 1 49 ? -49.175 74.241 -66.192 1.00 49.60 415 LEU A O 1
ATOM 2881 N N . SER C 1 50 ? -49.051 75.296 -64.200 1.00 50.00 416 SER A N 1
ATOM 2882 C CA . SER C 1 50 ? -48.962 76.662 -64.767 1.00 48.29 416 SER A CA 1
ATOM 2883 C C . SER C 1 50 ? -47.622 76.782 -65.462 1.00 49.58 416 SER A C 1
ATOM 2884 O O . SER C 1 50 ? -47.560 77.429 -66.510 1.00 51.67 416 SER A O 1
ATOM 2887 N N . LEU C 1 51 ? -46.596 76.175 -64.877 1.00 46.92 417 LEU A N 1
ATOM 2888 C CA . LEU C 1 51 ? -45.222 76.275 -65.413 1.00 45.41 417 LEU A CA 1
ATOM 2889 C C . LEU C 1 51 ? -45.122 75.491 -66.716 1.00 43.83 417 LEU A C 1
ATOM 2890 O O . LEU C 1 51 ? -44.137 75.680 -67.410 1.00 47.17 417 LEU A O 1
ATOM 2895 N N . PHE C 1 52 ? -46.100 74.653 -67.030 1.00 38.89 418 PHE A N 1
ATOM 2896 C CA . PHE C 1 52 ? -46.006 73.789 -68.228 1.00 41.69 418 PHE A CA 1
ATOM 2897 C C . PHE C 1 52 ? -47.198 74.029 -69.147 1.00 47.73 418 PHE A C 1
ATOM 2898 O O . PHE C 1 52 ? -48.155 74.661 -68.713 1.00 54.27 418 PHE A O 1
ATOM 2906 N N . SER C 1 53 ? -47.106 73.608 -70.405 1.00 42.56 419 SER A N 1
ATOM 2907 C CA . SER C 1 53 ? -48.270 73.679 -71.318 1.00 33.79 419 SER A CA 1
ATOM 2908 C C . SER C 1 53 ? -48.929 72.311 -71.279 1.00 43.03 419 SER A C 1
ATOM 2909 O O . SER C 1 53 ? -48.328 71.378 -71.787 1.00 46.18 419 SER A O 1
ATOM 2912 N N . VAL C 1 54 ? -50.135 72.219 -70.734 1.00 42.35 420 VAL A N 1
ATOM 2913 C CA . VAL C 1 54 ? -50.781 70.892 -70.571 1.00 38.09 420 VAL A CA 1
ATOM 2914 C C . VAL C 1 54 ? -51.528 70.548 -71.846 1.00 36.60 420 VAL A C 1
ATOM 2915 O O . VAL C 1 54 ? -52.216 71.421 -72.375 1.00 38.54 420 VAL A O 1
ATOM 2919 N N . ASN C 1 55 ? -51.340 69.327 -72.334 1.00 42.18 421 ASN A N 1
ATOM 2920 C CA . ASN C 1 55 ? -52.011 68.848 -73.559 1.00 40.85 421 ASN A CA 1
ATOM 2921 C C . ASN C 1 55 ? -53.147 67.891 -73.178 1.00 45.15 421 ASN A C 1
ATOM 2922 O O . ASN C 1 55 ? -54.222 68.027 -73.762 1.00 57.71 421 ASN A O 1
ATOM 2927 N N . ASP C 1 56 ? -52.930 66.965 -72.240 1.00 39.15 422 ASP A N 1
ATOM 2928 C CA . ASP C 1 56 ? -54.026 66.091 -71.733 1.00 43.29 422 ASP A CA 1
ATOM 2929 C C . ASP C 1 56 ? -53.872 65.872 -70.225 1.00 48.05 422 ASP A C 1
ATOM 2930 O O . ASP C 1 56 ? -52.734 65.838 -69.782 1.00 49.44 422 ASP A O 1
ATOM 2935 N N . PHE C 1 57 ? -54.974 65.762 -69.478 1.00 47.99 423 PHE A N 1
ATOM 2936 C CA . PHE C 1 57 ? -54.967 65.511 -68.012 1.00 47.56 423 PHE A CA 1
ATOM 2937 C C . PHE C 1 57 ? -56.134 64.581 -67.711 1.00 47.47 423 PHE A C 1
ATOM 2938 O O . PHE C 1 57 ? -57.187 65.089 -67.329 1.00 48.64 423 PHE A O 1
ATOM 2946 N N . THR C 1 58 ? -55.949 63.273 -67.875 1.00 50.22 424 THR A N 1
ATOM 2947 C CA . THR C 1 58 ? -57.065 62.312 -67.714 1.00 41.13 424 THR A CA 1
ATOM 2948 C C . THR C 1 58 ? -56.861 61.485 -66.457 1.00 43.14 424 THR A C 1
ATOM 2949 O O . THR C 1 58 ? -55.791 60.900 -66.319 1.00 46.34 424 THR A O 1
ATOM 2953 N N . CYS C 1 59 ? -57.891 61.393 -65.625 1.00 39.74 425 CYS A N 1
ATOM 2954 C CA . CYS C 1 59 ? -57.799 60.661 -64.345 1.00 40.86 425 CYS A CA 1
ATOM 2955 C C . CYS C 1 59 ? -58.691 59.414 -64.370 1.00 43.02 425 CYS A C 1
ATOM 2956 O O . CYS C 1 59 ? -59.612 59.376 -65.187 1.00 39.34 425 CYS A O 1
ATOM 2959 N N . SER C 1 60 ? -58.395 58.419 -63.532 1.00 45.55 426 SER A N 1
ATOM 2960 C CA . SER C 1 60 ? -59.125 57.127 -63.569 1.00 39.41 426 SER A CA 1
ATOM 2961 C C . SER C 1 60 ? -60.120 56.990 -62.415 1.00 48.71 426 SER A C 1
ATOM 2962 O O . SER C 1 60 ? -61.326 57.026 -62.687 1.00 55.92 426 SER A O 1
ATOM 2965 N N . GLN C 1 61 ? -59.649 56.832 -61.181 1.00 46.83 427 GLN A N 1
ATOM 2966 C CA . GLN C 1 61 ? -60.571 56.585 -60.042 1.00 43.81 427 GLN A CA 1
ATOM 2967 C C . GLN C 1 61 ? -60.680 57.851 -59.211 1.00 42.79 427 GLN A C 1
ATOM 2968 O O . GLN C 1 61 ? -61.071 57.756 -58.045 1.00 36.11 427 GLN A O 1
ATOM 2974 N N . ILE C 1 62 ? -60.289 58.979 -59.796 1.00 50.86 428 ILE A N 1
ATOM 2975 C CA . ILE C 1 62 ? -60.370 60.297 -59.107 1.00 48.96 428 ILE A CA 1
ATOM 2976 C C . ILE C 1 62 ? -60.722 61.349 -60.153 1.00 42.75 428 ILE A C 1
ATOM 2977 O O . ILE C 1 62 ? -60.733 61.018 -61.333 1.00 41.04 428 ILE A O 1
ATOM 2982 N N . SER C 1 63 ? -61.087 62.541 -59.708 1.00 43.02 429 SER A N 1
ATOM 2983 C CA . SER C 1 63 ? -61.403 63.663 -60.610 1.00 42.95 429 SER A CA 1
ATOM 2984 C C . SER C 1 63 ? -60.342 64.715 -60.340 1.00 52.52 429 SER A C 1
ATOM 2985 O O . SER C 1 63 ? -59.942 64.841 -59.187 1.00 53.61 429 SER A O 1
ATOM 2988 N N . PRO C 1 64 ? -59.862 65.470 -61.340 1.00 56.68 430 PRO A N 1
ATOM 2989 C CA . PRO C 1 64 ? -58.781 66.415 -61.114 1.00 45.60 430 PRO A CA 1
ATOM 2990 C C . PRO C 1 64 ? -59.227 67.392 -60.031 1.00 43.69 430 PRO A C 1
ATOM 2991 O O . PRO C 1 64 ? -58.416 67.808 -59.244 1.00 40.13 430 PRO A O 1
ATOM 2995 N N . ALA C 1 65 ? -60.508 67.725 -60.028 1.00 48.25 431 ALA A N 1
ATOM 2996 C CA . ALA C 1 65 ? -61.078 68.645 -59.026 1.00 47.97 431 ALA A CA 1
ATOM 2997 C C . ALA C 1 65 ? -60.955 68.093 -57.611 1.00 48.61 431 ALA A C 1
ATOM 2998 O O . ALA C 1 65 ? -60.662 68.882 -56.721 1.00 48.81 431 ALA A O 1
ATOM 3000 N N . ALA C 1 66 ? -61.202 66.805 -57.404 1.00 49.20 432 ALA A N 1
ATOM 3001 C CA . ALA C 1 66 ? -61.220 66.253 -56.032 1.00 48.73 432 ALA A CA 1
ATOM 3002 C C . ALA C 1 66 ? -59.836 66.264 -55.416 1.00 45.66 432 ALA A C 1
ATOM 3003 O O . ALA C 1 66 ? -59.741 66.358 -54.203 1.00 43.68 432 ALA A O 1
ATOM 3005 N N . ILE C 1 67 ? -58.808 66.123 -56.231 1.00 48.12 433 ILE A N 1
ATOM 3006 C CA . ILE C 1 67 ? -57.418 66.204 -55.709 1.00 51.18 433 ILE A CA 1
ATOM 3007 C C . ILE C 1 67 ? -57.200 67.620 -55.187 1.00 47.74 433 ILE A C 1
ATOM 3008 O O . ILE C 1 67 ? -56.501 67.772 -54.189 1.00 50.13 433 ILE A O 1
ATOM 3013 N N . ALA C 1 68 ? -57.771 68.611 -55.855 1.00 43.58 434 ALA A N 1
ATOM 3014 C CA . ALA C 1 68 ? -57.550 70.017 -55.470 1.00 44.57 434 ALA A CA 1
ATOM 3015 C C . ALA C 1 68 ? -58.563 70.470 -54.433 1.00 45.39 434 ALA A C 1
ATOM 3016 O O . ALA C 1 68 ? -58.432 71.594 -53.943 1.00 46.60 434 ALA A O 1
ATOM 3018 N N . SER C 1 69 ? -59.558 69.637 -54.154 1.00 47.38 435 SER A N 1
ATOM 3019 C CA . SER C 1 69 ? -60.626 70.007 -53.201 1.00 47.20 435 SER A CA 1
ATOM 3020 C C . SER C 1 69 ? -60.602 69.090 -51.983 1.00 45.44 435 SER A C 1
ATOM 3021 O O . SER C 1 69 ? -61.332 69.379 -51.034 1.00 45.51 435 SER A O 1
ATOM 3024 N N . ASN C 1 70 ? -59.760 68.062 -51.986 1.00 43.79 436 ASN A N 1
ATOM 3025 C CA . ASN C 1 70 ? -59.795 67.081 -50.872 1.00 44.34 436 ASN A CA 1
ATOM 3026 C C . ASN C 1 70 ? -58.396 66.778 -50.330 1.00 45.55 436 ASN A C 1
ATOM 3027 O O . ASN C 1 70 ? -57.426 67.005 -51.053 1.00 46.08 436 ASN A O 1
ATOM 3032 N N . CYS C 1 71 ? -58.314 66.239 -49.118 1.00 45.92 437 CYS A N 1
ATOM 3033 C CA . CYS C 1 71 ? -57.034 66.008 -48.403 1.00 43.77 437 CYS A CA 1
ATOM 3034 C C . CYS C 1 71 ? -56.792 64.494 -48.376 1.00 47.91 437 CYS A C 1
ATOM 3035 O O . CYS C 1 71 ? -57.703 63.793 -47.949 1.00 51.10 437 CYS A O 1
ATOM 3038 N N . TYR C 1 72 ? -55.608 64.008 -48.770 1.00 48.84 438 TYR A N 1
ATOM 3039 C CA . TYR C 1 72 ? -55.305 62.554 -48.892 1.00 39.41 438 TYR A CA 1
ATOM 3040 C C . TYR C 1 72 ? -54.006 62.203 -48.155 1.00 44.61 438 TYR A C 1
ATOM 3041 O O . TYR C 1 72 ? -53.327 63.119 -47.718 1.00 49.20 438 TYR A O 1
ATOM 3050 N N . SER C 1 73 ? -53.726 60.921 -47.925 1.00 47.06 439 SER A N 1
ATOM 3051 C CA . SER C 1 73 ? -52.502 60.466 -47.212 1.00 48.46 439 SER A CA 1
ATOM 3052 C C . SER C 1 73 ? -51.205 60.717 -47.970 1.00 48.34 439 SER A C 1
ATOM 3053 O O . SER C 1 73 ? -50.256 61.180 -47.341 1.00 51.22 439 SER A O 1
ATOM 3056 N N . SER C 1 74 ? -51.161 60.391 -49.259 1.00 45.67 440 SER A N 1
ATOM 3057 C CA . SER C 1 74 ? -49.908 60.520 -50.037 1.00 40.19 440 SER A CA 1
ATOM 3058 C C . SER C 1 74 ? -50.172 60.945 -51.472 1.00 42.52 440 SER A C 1
ATOM 3059 O O . SER C 1 74 ? -51.218 60.594 -51.998 1.00 41.65 440 SER A O 1
ATOM 3062 N N . LEU C 1 75 ? -49.246 61.693 -52.061 1.00 41.71 441 LEU A N 1
ATOM 3063 C CA . LEU C 1 75 ? -49.322 62.058 -53.491 1.00 37.76 441 LEU A CA 1
ATOM 3064 C C . LEU C 1 75 ? -48.020 61.562 -54.093 1.00 37.00 441 LEU A C 1
ATOM 3065 O O . LEU C 1 75 ? -46.979 61.871 -53.539 1.00 35.49 441 LEU A O 1
ATOM 3070 N N . ILE C 1 76 ? -48.103 60.798 -55.171 1.00 34.19 442 ILE A N 1
ATOM 3071 C CA . ILE C 1 76 ? -46.891 60.278 -55.847 1.00 33.31 442 ILE A CA 1
ATOM 3072 C C . ILE C 1 76 ? -46.856 60.860 -57.255 1.00 34.21 442 ILE A C 1
ATOM 3073 O O . ILE C 1 76 ? -47.762 60.582 -58.013 1.00 34.70 442 ILE A O 1
ATOM 3078 N N . LEU C 1 77 ? -45.834 61.651 -57.570 1.00 32.92 443 LEU A N 1
ATOM 3079 C CA . LEU C 1 77 ? -45.680 62.199 -58.939 1.00 33.91 443 LEU A CA 1
ATOM 3080 C C . LEU C 1 77 ? -44.487 61.537 -59.604 1.00 32.84 443 LEU A C 1
ATOM 3081 O O . LEU C 1 77 ? -43.375 61.740 -59.137 1.00 34.62 443 LEU A O 1
ATOM 3086 N N . ASP C 1 78 ? -44.738 60.797 -60.677 1.00 33.23 444 ASP A N 1
ATOM 3087 C CA . ASP C 1 78 ? -43.655 60.162 -61.454 1.00 33.24 444 ASP A CA 1
ATOM 3088 C C . ASP C 1 78 ? -43.532 60.992 -62.724 1.00 38.06 444 ASP A C 1
ATOM 3089 O O . ASP C 1 78 ? -44.541 61.220 -63.363 1.00 41.44 444 ASP A O 1
ATOM 3094 N N . TYR C 1 79 ? -42.337 61.469 -63.033 1.00 35.35 445 TYR A N 1
ATOM 3095 C CA . TYR C 1 79 ? -42.168 62.373 -64.184 1.00 31.98 445 TYR A CA 1
ATOM 3096 C C . TYR C 1 79 ? -41.138 61.779 -65.116 1.00 30.28 445 TYR A C 1
ATOM 3097 O O . TYR C 1 79 ? -40.201 61.150 -64.647 1.00 32.73 445 TYR A O 1
ATOM 3106 N N . PHE C 1 80 ? -41.369 61.953 -66.405 1.00 29.78 446 PHE A N 1
ATOM 3107 C CA . PHE C 1 80 ? -40.466 61.363 -67.403 1.00 29.96 446 PHE A CA 1
ATOM 3108 C C . PHE C 1 80 ? -40.614 62.113 -68.716 1.00 29.57 446 PHE A C 1
ATOM 3109 O O . PHE C 1 80 ? -41.604 62.803 -68.876 1.00 30.64 446 PHE A O 1
ATOM 3117 N N . SER C 1 81 ? -39.648 61.967 -69.607 1.00 29.87 447 SER A N 1
ATOM 3118 C CA . SER C 1 81 ? -39.749 62.568 -70.952 1.00 34.17 447 SER A CA 1
ATOM 3119 C C . SER C 1 81 ? -40.539 61.604 -71.841 1.00 39.05 447 SER A C 1
ATOM 3120 O O . SER C 1 81 ? -40.113 60.455 -71.972 1.00 42.02 447 SER A O 1
ATOM 3123 N N . TYR C 1 82 ? -41.654 62.054 -72.417 1.00 33.61 448 TYR A N 1
ATOM 3124 C CA . TYR C 1 82 ? -42.521 61.150 -73.203 1.00 36.14 448 TYR A CA 1
ATOM 3125 C C . TYR C 1 82 ? -43.060 61.895 -74.417 1.00 41.78 448 TYR A C 1
ATOM 3126 O O . TYR C 1 82 ? -43.563 63.004 -74.271 1.00 40.63 448 TYR A O 1
ATOM 3135 N N . PRO C 1 83 ? -43.028 61.290 -75.613 1.00 41.65 449 PRO A N 1
ATOM 3136 C CA . PRO C 1 83 ? -43.562 61.945 -76.769 1.00 38.92 449 PRO A CA 1
ATOM 3137 C C . PRO C 1 83 ? -45.085 62.007 -76.702 1.00 43.72 449 PRO A C 1
ATOM 3138 O O . PRO C 1 83 ? -45.666 61.034 -76.321 1.00 46.98 449 PRO A O 1
ATOM 3142 N N . LEU C 1 84 ? -45.696 63.121 -77.101 1.00 42.70 450 LEU A N 1
ATOM 3143 C CA . LEU C 1 84 ? -47.180 63.203 -77.172 1.00 44.72 450 LEU A CA 1
ATOM 3144 C C . LEU C 1 84 ? -47.601 62.398 -78.389 1.00 45.82 450 LEU A C 1
ATOM 3145 O O . LEU C 1 84 ? -48.795 62.180 -78.571 1.00 41.86 450 LEU A O 1
ATOM 3150 N N . SER C 1 85 ? -46.634 62.008 -79.202 1.00 42.76 451 SER A N 1
ATOM 3151 C CA . SER C 1 85 ? -46.923 61.155 -80.369 1.00 40.63 451 SER A CA 1
ATOM 3152 C C . SER C 1 85 ? -47.566 59.891 -79.828 1.00 48.17 451 SER A C 1
ATOM 3153 O O . SER C 1 85 ? -48.413 59.322 -80.522 1.00 56.95 451 SER A O 1
ATOM 3156 N N . MET C 1 86 ? -47.180 59.479 -78.626 1.00 49.96 452 MET A N 1
ATOM 3157 C CA . MET C 1 86 ? -47.658 58.203 -78.054 1.00 49.75 452 MET A CA 1
ATOM 3158 C C . MET C 1 86 ? -48.583 58.443 -76.865 1.00 49.27 452 MET A C 1
ATOM 3159 O O . MET C 1 86 ? -48.520 57.644 -75.937 1.00 52.51 452 MET A O 1
ATOM 3164 N N . LYS C 1 87 ? -49.421 59.477 -76.893 1.00 49.24 453 LYS A N 1
ATOM 3165 C CA . LYS C 1 87 ? -50.243 59.818 -75.703 1.00 47.35 453 LYS A CA 1
ATOM 3166 C C . LYS C 1 87 ? -51.170 58.666 -75.375 1.00 51.68 453 LYS A C 1
ATOM 3167 O O . LYS C 1 87 ? -51.377 58.393 -74.191 1.00 52.49 453 LYS A O 1
ATOM 3173 N N . SER C 1 88 ? -51.712 58.032 -76.402 1.00 50.14 454 SER A N 1
ATOM 3174 C CA . SER C 1 88 ? -52.687 56.945 -76.207 1.00 50.16 454 SER A CA 1
ATOM 3175 C C . SER C 1 88 ? -52.028 55.790 -75.481 1.00 50.40 454 SER A C 1
ATOM 3176 O O . SER C 1 88 ? -52.650 55.247 -74.569 1.00 47.83 454 SER A O 1
ATOM 3179 N N . ASP C 1 89 ? -50.794 55.485 -75.839 1.00 46.88 455 ASP A N 1
ATOM 3180 C CA . ASP C 1 89 ? -50.102 54.290 -75.311 1.00 43.87 455 ASP A CA 1
ATOM 3181 C C . ASP C 1 89 ? -49.836 54.349 -73.804 1.00 46.96 455 ASP A C 1
ATOM 3182 O O . ASP C 1 89 ? -49.705 53.264 -73.223 1.00 48.52 455 ASP A O 1
ATOM 3187 N N . LEU C 1 90 ? -49.782 55.524 -73.178 1.00 43.97 456 LEU A N 1
ATOM 3188 C CA . LEU C 1 90 ? -49.380 55.624 -71.743 1.00 40.44 456 LEU A CA 1
ATOM 3189 C C . LEU C 1 90 ? -50.313 54.850 -70.804 1.00 42.04 456 LEU A C 1
ATOM 3190 O O . LEU C 1 90 ? -49.795 54.236 -69.868 1.00 37.85 456 LEU A O 1
ATOM 3195 N N . SER C 1 91 ? -51.626 54.899 -71.010 1.00 43.57 457 SER A N 1
ATOM 3196 C CA . SER C 1 91 ? -52.570 54.224 -70.086 1.00 40.82 457 SER A CA 1
ATOM 3197 C C . SER C 1 91 ? -52.685 52.751 -70.432 1.00 44.57 457 SER A C 1
ATOM 3198 O O . SER C 1 91 ? -52.142 52.344 -71.460 1.00 45.92 457 SER A O 1
ATOM 3201 N N . VAL C 1 92 ? -53.316 51.979 -69.560 1.00 42.01 458 VAL A N 1
ATOM 3202 C CA . VAL C 1 92 ? -53.405 50.513 -69.777 1.00 46.10 458 VAL A CA 1
ATOM 3203 C C . VAL C 1 92 ? -54.637 50.272 -70.631 1.00 50.50 458 VAL A C 1
ATOM 3204 O O . VAL C 1 92 ? -54.875 49.123 -71.023 1.00 51.03 458 VAL A O 1
ATOM 3208 N N . SER C 1 93 ? -55.383 51.334 -70.902 1.00 48.42 459 SER A N 1
ATOM 3209 C CA . SER C 1 93 ? -56.533 51.242 -71.821 1.00 45.16 459 SER A CA 1
ATOM 3210 C C . SER C 1 93 ? -55.960 50.846 -73.172 1.00 51.20 459 SER A C 1
ATOM 3211 O O . SER C 1 93 ? -56.610 50.072 -73.881 1.00 59.06 459 SER A O 1
ATOM 3214 N N . SER C 1 94 ? -54.784 51.377 -73.508 1.00 53.21 460 SER A N 1
ATOM 3215 C CA . SER C 1 94 ? -54.115 51.049 -74.789 1.00 44.05 460 SER A CA 1
ATOM 3216 C C . SER C 1 94 ? -53.016 50.046 -74.513 1.00 42.20 460 SER A C 1
ATOM 3217 O O . SER C 1 94 ? -52.217 50.302 -73.618 1.00 44.88 460 SER A O 1
ATOM 3220 N N . ALA C 1 95 ? -52.985 48.965 -75.283 1.00 46.30 461 ALA A N 1
ATOM 3221 C CA . ALA C 1 95 ? -52.025 47.881 -75.019 1.00 43.31 461 ALA A CA 1
ATOM 3222 C C . ALA C 1 95 ? -50.842 48.010 -75.955 1.00 39.69 461 ALA A C 1
ATOM 3223 O O . ALA C 1 95 ? -51.053 48.168 -77.157 1.00 37.84 461 ALA A O 1
ATOM 3225 N N . GLY C 1 96 ? -49.647 47.930 -75.393 1.00 41.59 462 GLY A N 1
ATOM 3226 C CA . GLY C 1 96 ? -48.447 48.157 -76.202 1.00 49.86 462 GLY A CA 1
ATOM 3227 C C . GLY C 1 96 ? -47.216 48.117 -75.342 1.00 50.54 462 GLY A C 1
ATOM 3228 O O . GLY C 1 96 ? -47.333 47.745 -74.179 1.00 52.26 462 GLY A O 1
ATOM 3229 N N . PRO C 1 97 ? -46.038 48.492 -75.861 1.00 43.59 463 PRO A N 1
ATOM 3230 C CA . PRO C 1 97 ? -44.816 48.334 -75.104 1.00 40.92 463 PRO A CA 1
ATOM 3231 C C . PRO C 1 97 ? -44.691 49.142 -73.810 1.00 45.36 463 PRO A C 1
ATOM 3232 O O . PRO C 1 97 ? -44.196 48.612 -72.861 1.00 43.43 463 PRO A O 1
ATOM 3236 N N . ILE C 1 98 ? -45.133 50.393 -73.805 1.00 46.14 464 ILE A N 1
ATOM 3237 C CA . ILE C 1 98 ? -44.927 51.257 -72.616 1.00 37.48 464 ILE A CA 1
ATOM 3238 C C . ILE C 1 98 ? -45.657 50.634 -71.441 1.00 43.56 464 ILE A C 1
ATOM 3239 O O . ILE C 1 98 ? -45.056 50.508 -70.379 1.00 41.29 464 ILE A O 1
ATOM 3244 N N . SER C 1 99 ? -46.903 50.240 -71.650 1.00 47.63 465 SER A N 1
ATOM 3245 C CA . SER C 1 99 ? -47.719 49.691 -70.546 1.00 40.93 465 SER A CA 1
ATOM 3246 C C . SER C 1 99 ? -47.171 48.339 -70.104 1.00 39.32 465 SER A C 1
ATOM 3247 O O . SER C 1 99 ? -47.128 48.088 -68.906 1.00 42.12 465 SER A O 1
ATOM 3250 N N . GLN C 1 100 ? -46.810 47.489 -71.054 1.00 42.77 466 GLN A N 1
ATOM 3251 C CA . GLN C 1 100 ? -46.299 46.129 -70.751 1.00 46.74 466 GLN A CA 1
ATOM 3252 C C . GLN C 1 100 ? -44.897 46.127 -70.150 1.00 47.26 466 GLN A C 1
ATOM 3253 O O . GLN C 1 100 ? -44.680 45.336 -69.249 1.00 50.38 466 GLN A O 1
ATOM 3259 N N . PHE C 1 101 ? -43.966 46.931 -70.666 1.00 46.30 467 PHE A N 1
ATOM 3260 C CA . PHE C 1 101 ? -42.557 46.830 -70.206 1.00 42.31 467 PHE A CA 1
ATOM 3261 C C . PHE C 1 101 ? -41.940 48.133 -69.698 1.00 44.93 467 PHE A C 1
ATOM 3262 O O . PHE C 1 101 ? -40.812 48.053 -69.236 1.00 45.91 467 PHE A O 1
ATOM 3270 N N . ASN C 1 102 ? -42.611 49.277 -69.782 1.00 44.55 468 ASN A N 1
ATOM 3271 C CA . ASN C 1 102 ? -41.947 50.546 -69.378 1.00 40.17 468 ASN A CA 1
ATOM 3272 C C . ASN C 1 102 ? -42.543 51.123 -68.087 1.00 40.09 468 ASN A C 1
ATOM 3273 O O . ASN C 1 102 ? -41.834 51.098 -67.077 1.00 39.54 468 ASN A O 1
ATOM 3278 N N . TYR C 1 103 ? -43.763 51.667 -68.126 1.00 35.59 469 TYR A N 1
ATOM 3279 C CA . TYR C 1 103 ? -44.361 52.309 -66.922 1.00 35.05 469 TYR A CA 1
ATOM 3280 C C . TYR C 1 103 ? -45.803 51.865 -66.687 1.00 37.31 469 TYR A C 1
ATOM 3281 O O . TYR C 1 103 ? -46.600 51.907 -67.622 1.00 40.25 469 TYR A O 1
ATOM 3290 N N . LYS C 1 104 ? -46.123 51.459 -65.458 1.00 33.78 470 LYS A N 1
ATOM 3291 C CA . LYS C 1 104 ? -47.522 51.120 -65.123 1.00 36.61 470 LYS A CA 1
ATOM 3292 C C . LYS C 1 104 ? -47.888 51.777 -63.804 1.00 35.99 470 LYS A C 1
ATOM 3293 O O . LYS C 1 104 ? -47.124 51.632 -62.854 1.00 30.46 470 LYS A O 1
ATOM 3299 N N . GLN C 1 105 ? -48.997 52.502 -63.790 1.00 37.16 471 GLN A N 1
ATOM 3300 C CA . GLN C 1 105 ? -49.500 53.124 -62.555 1.00 36.24 471 GLN A CA 1
ATOM 3301 C C . GLN C 1 105 ? -50.295 52.052 -61.823 1.00 46.97 471 GLN A C 1
ATOM 3302 O O . GLN C 1 105 ? -50.679 51.077 -62.471 1.00 44.02 471 GLN A O 1
ATOM 3308 N N . SER C 1 106 ? -50.547 52.224 -60.527 1.00 53.27 472 SER A N 1
ATOM 3309 C CA . SER C 1 106 ? -51.423 51.253 -59.831 1.00 47.39 472 SER A CA 1
ATOM 3310 C C . SER C 1 106 ? -52.835 51.689 -60.154 1.00 46.81 472 SER A C 1
ATOM 3311 O O . SER C 1 106 ? -53.535 52.139 -59.252 1.00 51.93 472 SER A O 1
ATOM 3314 N N . PHE C 1 107 ? -53.230 51.491 -61.403 1.00 44.89 473 PHE A N 1
ATOM 3315 C CA . PHE C 1 107 ? -54.569 51.914 -61.855 1.00 50.85 473 PHE A CA 1
ATOM 3316 C C . PHE C 1 107 ? -55.568 51.135 -61.019 1.00 60.37 473 PHE A C 1
ATOM 3317 O O . PHE C 1 107 ? -55.143 50.071 -60.543 1.00 62.70 473 PHE A O 1
ATOM 3325 N N . SER C 1 108 ? -56.789 51.643 -60.861 1.00 54.41 474 SER A N 1
ATOM 3326 C CA . SER C 1 108 ? -57.809 51.071 -59.949 1.00 55.61 474 SER A CA 1
ATOM 3327 C C . SER C 1 108 ? -57.700 51.888 -58.670 1.00 57.00 474 SER A C 1
ATOM 3328 O O . SER C 1 108 ? -58.703 52.002 -57.953 1.00 59.59 474 SER A O 1
ATOM 3331 N N . ASN C 1 109 ? -56.512 52.420 -58.397 1.00 51.87 475 ASN A N 1
ATOM 3332 C CA . ASN C 1 109 ? -56.357 53.340 -57.248 1.00 50.34 475 ASN A CA 1
ATOM 3333 C C . ASN C 1 109 ? -56.493 54.732 -57.851 1.00 48.07 475 ASN A C 1
ATOM 3334 O O . ASN C 1 109 ? -56.383 54.831 -59.072 1.00 48.90 475 ASN A O 1
ATOM 3339 N N . PRO C 1 110 ? -56.792 55.799 -57.094 1.00 42.55 476 PRO A N 1
ATOM 3340 C CA . PRO C 1 110 ? -56.967 57.073 -57.730 1.00 44.26 476 PRO A CA 1
ATOM 3341 C C . PRO C 1 110 ? -55.646 57.416 -58.413 1.00 42.69 476 PRO A C 1
ATOM 3342 O O . PRO C 1 110 ? -54.679 57.561 -57.737 1.00 37.42 476 PRO A O 1
ATOM 3346 N N . THR C 1 111 ? -55.677 57.609 -59.726 1.00 42.99 477 THR A N 1
ATOM 3347 C CA . THR C 1 111 ? -54.454 57.860 -60.513 1.00 38.87 477 THR A CA 1
ATOM 3348 C C . THR C 1 111 ? -54.764 58.829 -61.646 1.00 38.68 477 THR A C 1
ATOM 3349 O O . THR C 1 111 ? -55.851 58.726 -62.198 1.00 40.93 477 THR A O 1
ATOM 3353 N N . CYS C 1 112 ? -53.823 59.715 -61.975 1.00 39.35 478 CYS A N 1
ATOM 3354 C CA . CYS C 1 112 ? -53.991 60.679 -63.085 1.00 41.29 478 CYS A CA 1
ATOM 3355 C C . CYS C 1 112 ? -52.757 60.651 -63.988 1.00 40.60 478 CYS A C 1
ATOM 3356 O O . CYS C 1 112 ? -51.664 60.488 -63.465 1.00 34.87 478 CYS A O 1
ATOM 3359 N N . LEU C 1 113 ? -52.944 60.761 -65.300 1.00 41.87 479 LEU A N 1
ATOM 3360 C CA . LEU C 1 113 ? -51.801 60.846 -66.241 1.00 42.35 479 LEU A CA 1
ATOM 3361 C C . LEU C 1 113 ? -51.927 62.157 -67.018 1.00 47.00 479 LEU A C 1
ATOM 3362 O O . LEU C 1 113 ? -52.978 62.378 -67.615 1.00 46.44 479 LEU A O 1
ATOM 3367 N N . ILE C 1 114 ? -50.873 62.967 -67.021 1.00 43.11 480 ILE A N 1
ATOM 3368 C CA . ILE C 1 114 ? -50.895 64.299 -67.672 1.00 38.42 480 ILE A CA 1
ATOM 3369 C C . ILE C 1 114 ? -49.808 64.294 -68.736 1.00 39.46 480 ILE A C 1
ATOM 3370 O O . ILE C 1 114 ? -48.787 63.654 -68.519 1.00 42.74 480 ILE A O 1
ATOM 3375 N N . LEU C 1 115 ? -50.056 64.940 -69.866 1.00 37.15 481 LEU A N 1
ATOM 3376 C CA . LEU C 1 115 ? -49.020 65.078 -70.909 1.00 43.66 481 LEU A CA 1
ATOM 3377 C C . LEU C 1 115 ? -48.774 66.571 -71.090 1.00 45.98 481 LEU A C 1
ATOM 3378 O O . LEU C 1 115 ? -49.753 67.305 -71.122 1.00 41.32 481 LEU A O 1
ATOM 3383 N N . ALA C 1 116 ? -47.510 66.994 -71.161 1.00 47.08 482 ALA A N 1
ATOM 3384 C CA . ALA C 1 116 ? -47.186 68.434 -71.198 1.00 41.61 482 ALA A CA 1
ATOM 3385 C C . ALA C 1 116 ? -46.017 68.740 -72.130 1.00 42.52 482 ALA A C 1
ATOM 3386 O O . ALA C 1 116 ? -45.252 67.825 -72.408 1.00 37.12 482 ALA A O 1
ATOM 3388 N N . THR C 1 117 ? -45.922 69.984 -72.610 1.00 46.15 483 THR A N 1
ATOM 3389 C CA . THR C 1 117 ? -44.792 70.431 -73.460 1.00 45.56 483 THR A CA 1
ATOM 3390 C C . THR C 1 117 ? -44.046 71.505 -72.670 1.00 39.63 483 THR A C 1
ATOM 3391 O O . THR C 1 117 ? -44.703 72.416 -72.183 1.00 39.56 483 THR A O 1
ATOM 3395 N N . VAL C 1 118 ? -42.731 71.371 -72.513 1.00 42.50 484 VAL A N 1
ATOM 3396 C CA . VAL C 1 118 ? -41.959 72.315 -71.656 1.00 43.29 484 VAL A CA 1
ATOM 3397 C C . VAL C 1 118 ? -41.829 73.661 -72.359 1.00 46.11 484 VAL A C 1
ATOM 3398 O O . VAL C 1 118 ? -41.342 73.697 -73.491 1.00 51.47 484 VAL A O 1
ATOM 3402 N N . PRO C 1 119 ? -42.187 74.773 -71.695 1.00 44.36 485 PRO A N 1
ATOM 3403 C CA . PRO C 1 119 ? -42.144 76.073 -72.323 1.00 45.88 485 PRO A CA 1
ATOM 3404 C C . PRO C 1 119 ? -40.711 76.547 -72.572 1.00 53.37 485 PRO A C 1
ATOM 3405 O O . PRO C 1 119 ? -39.823 76.004 -71.985 1.00 51.37 485 PRO A O 1
ATOM 3409 N N . HIS C 1 120 ? -40.526 77.500 -73.480 1.00 55.01 486 HIS A N 1
ATOM 3410 C CA . HIS C 1 120 ? -39.180 78.052 -73.773 1.00 61.58 486 HIS A CA 1
ATOM 3411 C C . HIS C 1 120 ? -38.647 78.726 -72.516 1.00 57.88 486 HIS A C 1
ATOM 3412 O O . HIS C 1 120 ? -37.425 78.779 -72.338 1.00 48.58 486 HIS A O 1
ATOM 3419 N N . ASN C 1 121 ? -39.549 79.254 -71.706 1.00 57.09 487 ASN A N 1
ATOM 3420 C CA . ASN C 1 121 ? -39.181 79.912 -70.433 1.00 54.33 487 ASN A CA 1
ATOM 3421 C C . ASN C 1 121 ? -38.513 78.914 -69.483 1.00 54.37 487 ASN A C 1
ATOM 3422 O O . ASN C 1 121 ? -37.617 79.345 -68.754 1.00 51.17 487 ASN A O 1
ATOM 3427 N N . LEU C 1 122 ? -38.940 77.645 -69.458 1.00 45.98 488 LEU A N 1
ATOM 3428 C CA . LEU C 1 122 ? -38.390 76.679 -68.470 1.00 42.93 488 LEU A CA 1
ATOM 3429 C C . LEU C 1 122 ? -37.041 76.165 -68.949 1.00 49.18 488 LEU A C 1
ATOM 3430 O O . LEU C 1 122 ? -37.007 75.094 -69.549 1.00 46.79 488 LEU A O 1
ATOM 3435 N N . THR C 1 123 ? -35.994 76.959 -68.734 1.00 46.97 489 THR A N 1
ATOM 3436 C CA . THR C 1 123 ? -34.606 76.600 -69.088 1.00 40.61 489 THR A CA 1
ATOM 3437 C C . THR C 1 123 ? -34.076 75.509 -68.166 1.00 38.22 489 THR A C 1
ATOM 3438 O O . THR C 1 123 ? -33.218 74.759 -68.611 1.00 41.65 489 THR A O 1
ATOM 3442 N N . THR C 1 124 ? -34.543 75.459 -66.926 1.00 35.44 490 THR A N 1
ATOM 3443 C CA . THR C 1 124 ? -34.041 74.494 -65.918 1.00 38.92 490 THR A CA 1
ATOM 3444 C C . THR C 1 124 ? -34.324 73.055 -66.361 1.00 41.10 490 THR A C 1
ATOM 3445 O O . THR C 1 124 ? -33.537 72.179 -65.990 1.00 35.56 490 THR A O 1
ATOM 3449 N N . ILE C 1 125 ? -35.415 72.820 -67.093 1.00 39.10 491 ILE A N 1
ATOM 3450 C CA . ILE C 1 125 ? -35.756 71.463 -67.617 1.00 37.33 491 ILE A CA 1
ATOM 3451 C C . ILE C 1 125 ? -35.100 71.308 -68.983 1.00 32.95 491 ILE A C 1
ATOM 3452 O O . ILE C 1 125 ? -35.624 71.830 -69.962 1.00 32.56 491 ILE A O 1
ATOM 3457 N N . THR C 1 126 ? -34.001 70.575 -69.031 1.00 33.37 492 THR A N 1
ATOM 3458 C CA . THR C 1 126 ? -33.214 70.421 -70.268 1.00 35.84 492 THR A CA 1
ATOM 3459 C C . THR C 1 126 ? -33.790 69.309 -71.130 1.00 36.70 492 THR A C 1
ATOM 3460 O O . THR C 1 126 ? -34.608 68.553 -70.626 1.00 33.85 492 THR A O 1
ATOM 3464 N N . LYS C 1 127 ? -33.332 69.196 -72.374 1.00 40.26 493 LYS A N 1
ATOM 3465 C CA . LYS C 1 127 ? -33.958 68.249 -73.324 1.00 37.68 493 LYS A CA 1
ATOM 3466 C C . LYS C 1 127 ? -33.064 67.057 -73.619 1.00 41.12 493 LYS A C 1
ATOM 3467 O O . LYS C 1 127 ? -31.861 67.248 -73.816 1.00 39.68 493 LYS A O 1
ATOM 3473 N N . PRO C 1 128 ? -33.618 65.833 -73.647 1.00 43.44 494 PRO A N 1
ATOM 3474 C CA . PRO C 1 128 ? -32.861 64.658 -74.003 1.00 37.16 494 PRO A CA 1
ATOM 3475 C C . PRO C 1 128 ? -32.501 64.697 -75.482 1.00 41.15 494 PRO A C 1
ATOM 3476 O O . PRO C 1 128 ? -33.039 65.491 -76.191 1.00 41.50 494 PRO A O 1
ATOM 3480 N N . LEU C 1 129 ? -31.584 63.839 -75.900 1.00 40.16 495 LEU A N 1
ATOM 3481 C CA . LEU C 1 129 ? -31.124 63.862 -77.303 1.00 39.50 495 LEU A CA 1
ATOM 3482 C C . LEU C 1 129 ? -32.202 63.241 -78.174 1.00 44.45 495 LEU A C 1
ATOM 3483 O O . LEU C 1 129 ? -32.340 63.660 -79.329 1.00 44.23 495 LEU A O 1
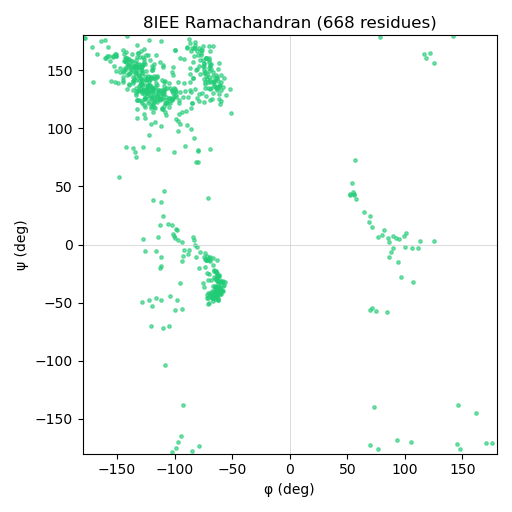ATOM 3488 N N . LYS C 1 130 ? -32.920 62.267 -77.632 1.00 41.50 496 LYS A N 1
ATOM 3489 C CA . LYS C 1 130 ? -34.009 61.609 -78.372 1.00 36.66 496 LYS A CA 1
ATOM 3490 C C . LYS C 1 130 ? -34.916 60.952 -77.349 1.00 39.31 496 LYS A C 1
ATOM 3491 O O . LYS C 1 130 ? -34.468 60.773 -76.221 1.00 39.07 496 LYS A O 1
ATOM 3497 N N . TYR C 1 131 ? -36.151 60.641 -77.725 1.00 39.30 497 TYR A N 1
ATOM 3498 C CA . TYR C 1 131 ? -37.032 59.881 -76.810 1.00 37.29 497 TYR A CA 1
ATOM 3499 C C . TYR C 1 131 ? -36.763 58.401 -77.043 1.00 35.19 497 TYR A C 1
ATOM 3500 O O . TYR C 1 131 ? -36.579 58.021 -78.185 1.00 33.23 497 TYR A O 1
ATOM 3509 N N . SER C 1 132 ? -36.727 57.609 -75.979 1.00 35.25 498 SER A N 1
ATOM 3510 C CA . SER C 1 132 ? -36.394 56.175 -76.098 1.00 36.66 498 SER A CA 1
ATOM 3511 C C . SER C 1 132 ? -37.334 55.346 -75.222 1.00 38.49 498 SER A C 1
ATOM 3512 O O . SER C 1 132 ? -37.853 55.885 -74.243 1.00 40.43 498 SER A O 1
ATOM 3515 N N . TYR C 1 133 ? -37.559 54.083 -75.590 1.00 36.05 499 TYR A N 1
ATOM 3516 C CA . TYR C 1 133 ? -38.431 53.180 -74.804 1.00 35.41 499 TYR A CA 1
ATOM 3517 C C . TYR C 1 133 ? -38.027 51.724 -75.017 1.00 37.90 499 TYR A C 1
ATOM 3518 O O . TYR C 1 133 ? -37.329 51.453 -75.984 1.00 37.03 499 TYR A O 1
ATOM 3527 N N . ILE C 1 134 ? -38.456 50.832 -74.125 1.00 36.78 500 ILE A N 1
ATOM 3528 C CA . ILE C 1 134 ? -38.142 49.377 -74.225 1.00 37.83 500 ILE A CA 1
ATOM 3529 C C . ILE C 1 134 ? -39.237 48.697 -75.046 1.00 44.42 500 ILE A C 1
ATOM 3530 O O . ILE C 1 134 ? -40.383 48.709 -74.598 1.00 43.68 500 ILE A O 1
ATOM 3535 N N . ASN C 1 135 ? -38.895 48.158 -76.217 1.00 44.82 501 ASN A N 1
ATOM 3536 C CA . ASN C 1 135 ? -39.872 47.426 -77.055 1.00 41.01 501 ASN A CA 1
ATOM 3537 C C . ASN C 1 135 ? -40.259 46.143 -76.339 1.00 39.49 501 ASN A C 1
ATOM 3538 O O . ASN C 1 135 ? -41.449 45.843 -76.287 1.00 43.66 501 ASN A O 1
ATOM 3543 N N . LYS C 1 136 ? -39.273 45.419 -75.816 1.00 37.22 502 LYS A N 1
ATOM 3544 C CA . LYS C 1 136 ? -39.564 44.174 -75.087 1.00 34.69 502 LYS A CA 1
ATOM 3545 C C . LYS C 1 136 ? -38.509 43.873 -74.043 1.00 38.19 502 LYS A C 1
ATOM 3546 O O . LYS C 1 136 ? -37.358 44.061 -74.347 1.00 42.08 502 LYS A O 1
ATOM 3552 N N . CYS C 1 137 ? -38.912 43.400 -72.871 1.00 38.03 503 CYS A N 1
ATOM 3553 C CA . CYS C 1 137 ? -37.951 42.901 -71.868 1.00 41.37 503 CYS A CA 1
ATOM 3554 C C . CYS C 1 137 ? -38.398 41.469 -71.642 1.00 42.97 503 CYS A C 1
ATOM 3555 O O . CYS C 1 137 ? -39.569 41.274 -71.340 1.00 43.49 503 CYS A O 1
ATOM 3558 N N . SER C 1 138 ? -37.500 40.514 -71.838 1.00 44.84 504 SER A N 1
ATOM 3559 C CA . SER C 1 138 ? -37.866 39.089 -71.719 1.00 48.14 504 SER A CA 1
ATOM 3560 C C . SER C 1 138 ? -36.717 38.336 -71.076 1.00 48.88 504 SER A C 1
ATOM 3561 O O . SER C 1 138 ? -35.602 38.851 -71.097 1.00 50.71 504 SER A O 1
ATOM 3564 N N . ARG C 1 139 ? -37.000 37.159 -70.537 1.00 47.44 505 ARG A N 1
ATOM 3565 C CA . ARG C 1 139 ? -35.943 36.317 -69.949 1.00 45.34 505 ARG A CA 1
ATOM 3566 C C . ARG C 1 139 ? -35.934 35.020 -70.743 1.00 47.62 505 ARG A C 1
ATOM 3567 O O . ARG C 1 139 ? -36.988 34.397 -70.830 1.00 51.32 505 ARG A O 1
ATOM 3575 N N . LEU C 1 140 ? -34.808 34.677 -71.356 1.00 47.20 506 LEU A N 1
ATOM 3576 C CA . LEU C 1 140 ? -34.681 33.386 -72.061 1.00 48.82 506 LEU A CA 1
ATOM 3577 C C . LEU C 1 140 ? -34.145 32.397 -71.030 1.00 52.48 506 LEU A C 1
ATOM 3578 O O . LEU C 1 140 ? -33.205 32.757 -70.334 1.00 53.62 506 LEU A O 1
ATOM 3583 N N . LEU C 1 141 ? -34.737 31.214 -70.905 1.00 47.62 507 LEU A N 1
ATOM 3584 C CA . LEU C 1 141 ? -34.320 30.290 -69.826 1.00 48.12 507 LEU A CA 1
ATOM 3585 C C . LEU C 1 141 ? -33.134 29.447 -70.280 1.00 54.83 507 LEU A C 1
ATOM 3586 O O . LEU C 1 141 ? -32.849 29.440 -71.475 1.00 58.56 507 LEU A O 1
ATOM 3591 N N . SER C 1 142 ? -32.469 28.779 -69.342 1.00 56.71 508 SER A N 1
ATOM 3592 C CA . SER C 1 142 ? -31.294 27.934 -69.664 1.00 55.43 508 SER A CA 1
ATOM 3593 C C . SER C 1 142 ? -31.751 26.784 -70.545 1.00 62.16 508 SER A C 1
ATOM 3594 O O . SER C 1 142 ? -31.027 26.437 -71.485 1.00 58.17 508 SER A O 1
ATOM 3597 N N . ASP C 1 143 ? -32.948 26.273 -70.284 1.00 74.45 509 ASP A N 1
ATOM 3598 C CA . ASP C 1 143 ? -33.505 25.096 -70.992 1.00 78.30 509 ASP A CA 1
ATOM 3599 C C . ASP C 1 143 ? -33.673 25.443 -72.456 1.00 72.55 509 ASP A C 1
ATOM 3600 O O . ASP C 1 143 ? -33.978 24.536 -73.242 1.00 73.34 509 ASP A O 1
ATOM 3605 N N . ASP C 1 144 ? -33.581 26.721 -72.773 1.00 69.82 510 ASP A N 1
ATOM 3606 C CA . ASP C 1 144 ? -33.875 27.139 -74.156 1.00 77.01 510 ASP A CA 1
ATOM 3607 C C . ASP C 1 144 ? -35.379 26.948 -74.333 1.00 79.80 510 ASP A C 1
ATOM 3608 O O . ASP C 1 144 ? -35.817 26.768 -75.478 1.00 82.48 510 ASP A O 1
ATOM 3613 N N . ARG C 1 145 ? -36.134 26.971 -73.224 1.00 75.26 511 ARG A N 1
ATOM 3614 C CA . ARG C 1 145 ? -37.620 26.972 -73.304 1.00 72.99 511 ARG A CA 1
ATOM 3615 C C . ARG C 1 145 ? -37.938 28.371 -73.789 1.00 64.28 511 ARG A C 1
ATOM 3616 O O . ARG C 1 145 ? -39.095 28.637 -74.134 1.00 64.89 511 ARG A O 1
ATOM 3624 N N . THR C 1 146 ? -36.937 29.233 -73.734 1.00 60.42 512 THR A N 1
ATOM 3625 C CA . THR C 1 146 ? -37.042 30.562 -74.350 1.00 64.23 512 THR A CA 1
ATOM 3626 C C . THR C 1 146 ? -37.936 31.548 -73.620 1.00 55.48 512 THR A C 1
ATOM 3627 O O . THR C 1 146 ? -37.954 31.503 -72.393 1.00 54.39 512 THR A O 1
ATOM 3631 N N . GLU C 1 147 ? -38.709 32.336 -74.349 1.00 50.25 513 GLU A N 1
ATOM 3632 C CA . GLU C 1 147 ? -39.348 33.527 -73.763 1.00 49.21 513 GLU A CA 1
ATOM 3633 C C . GLU C 1 147 ? -40.226 33.364 -72.538 1.00 43.69 513 GLU A C 1
ATOM 3634 O O . GLU C 1 147 ? -41.128 32.549 -72.571 1.00 43.03 513 GLU A O 1
ATOM 3640 N N . VAL C 1 148 ? -39.949 34.162 -71.514 1.00 41.51 514 VAL A N 1
ATOM 3641 C CA . VAL C 1 148 ? -40.846 34.287 -70.338 1.00 42.16 514 VAL A CA 1
ATOM 3642 C C . VAL C 1 148 ? -40.887 35.804 -70.186 1.00 43.52 514 VAL A C 1
ATOM 3643 O O . VAL C 1 148 ? -40.236 36.318 -69.283 1.00 45.22 514 VAL A O 1
ATOM 3647 N N . PRO C 1 149 ? -41.623 36.543 -71.036 1.00 43.36 515 PRO A N 1
ATOM 3648 C CA . PRO C 1 149 ? -41.556 37.991 -71.035 1.00 38.61 515 PRO A CA 1
ATOM 3649 C C . PRO C 1 149 ? -41.757 38.647 -69.676 1.00 42.09 515 PRO A C 1
ATOM 3650 O O . PRO C 1 149 ? -42.663 38.293 -68.988 1.00 48.03 515 PRO A O 1
ATOM 3654 N N . GLN C 1 150 ? -40.897 39.604 -69.346 1.00 44.15 516 GLN A N 1
ATOM 3655 C CA . GLN C 1 150 ? -40.917 40.232 -68.005 1.00 45.38 516 GLN A CA 1
ATOM 3656 C C . GLN C 1 150 ? -41.817 41.467 -68.013 1.00 51.21 516 GLN A C 1
ATOM 3657 O O . GLN C 1 150 ? -41.302 42.582 -68.137 1.00 50.00 516 GLN A O 1
ATOM 3663 N N . LEU C 1 151 ? -43.114 41.254 -67.825 1.00 45.84 517 LEU A N 1
ATOM 3664 C CA . LEU C 1 151 ? -44.070 42.376 -67.830 1.00 43.31 517 LEU A CA 1
ATOM 3665 C C . LEU C 1 151 ? -43.788 43.248 -66.613 1.00 45.95 517 LEU A C 1
ATOM 3666 O O . LEU C 1 151 ? -43.436 42.687 -65.571 1.00 48.98 517 LEU A O 1
ATOM 3671 N N . VAL C 1 152 ? -43.953 44.563 -66.745 1.00 53.52 518 VAL A N 1
ATOM 3672 C CA . VAL C 1 152 ? -43.589 45.528 -65.670 1.00 49.00 518 VAL A CA 1
ATOM 3673 C C . VAL C 1 152 ? -44.547 45.383 -64.510 1.00 48.96 518 VAL A C 1
ATOM 3674 O O . VAL C 1 152 ? -45.699 44.992 -64.728 1.00 49.25 518 VAL A O 1
ATOM 3678 N N . ASN C 1 153 ? -44.046 45.649 -63.317 1.00 53.20 519 ASN A N 1
ATOM 3679 C CA . ASN C 1 153 ? -44.945 45.637 -62.151 1.00 55.01 519 ASN A CA 1
ATOM 3680 C C . ASN C 1 153 ? -45.241 47.095 -61.842 1.00 51.80 519 ASN A C 1
ATOM 3681 O O . ASN C 1 153 ? -44.375 47.926 -62.081 1.00 55.77 519 ASN A O 1
ATOM 3686 N N . ALA C 1 154 ? -46.444 47.381 -61.384 1.00 46.56 520 ALA A N 1
ATOM 3687 C CA . ALA C 1 154 ? -46.846 48.764 -61.122 1.00 39.65 520 ALA A CA 1
ATOM 3688 C C . ALA C 1 154 ? -45.984 49.333 -60.023 1.00 45.52 520 ALA A C 1
ATOM 3689 O O . ALA C 1 154 ? -45.629 48.572 -59.119 1.00 48.70 520 ALA A O 1
ATOM 3691 N N . ASN C 1 155 ? -45.625 50.604 -60.148 1.00 41.73 521 ASN A N 1
ATOM 3692 C CA . ASN C 1 155 ? -44.890 51.274 -59.061 1.00 36.83 521 ASN A CA 1
ATOM 3693 C C . ASN C 1 155 ? -43.493 50.672 -58.973 1.00 39.77 521 ASN A C 1
ATOM 3694 O O . ASN C 1 155 ? -42.851 50.850 -57.943 1.00 45.40 521 ASN A O 1
ATOM 3699 N N . GLN C 1 156 ? -43.039 50.014 -60.033 1.00 41.27 522 GLN A N 1
ATOM 3700 C CA . GLN C 1 156 ? -41.693 49.387 -60.059 1.00 42.08 522 GLN A CA 1
ATOM 3701 C C . GLN C 1 156 ? -41.080 49.550 -61.447 1.00 36.85 522 GLN A C 1
ATOM 3702 O O . GLN C 1 156 ? -41.817 49.909 -62.368 1.00 34.78 522 GLN A O 1
ATOM 3708 N N . TYR C 1 157 ? -39.777 49.316 -61.568 1.00 36.04 523 TYR A N 1
ATOM 3709 C CA . TYR C 1 157 ? -39.056 49.516 -62.847 1.00 39.55 523 TYR A CA 1
ATOM 3710 C C . TYR C 1 157 ? -38.814 48.186 -63.556 1.00 39.30 523 TYR A C 1
ATOM 3711 O O . TYR C 1 157 ? -38.681 47.166 -62.877 1.00 43.74 523 TYR A O 1
ATOM 3720 N N . SER C 1 158 ? -38.710 48.219 -64.882 1.00 32.73 524 SER A N 1
ATOM 3721 C CA . SER C 1 158 ? -38.485 46.990 -65.679 1.00 36.38 524 SER A CA 1
ATOM 3722 C C . SER C 1 158 ? -37.147 46.374 -65.318 1.00 33.86 524 SER A C 1
ATOM 3723 O O . SER C 1 158 ? -36.212 47.105 -65.080 1.00 37.82 524 SER A O 1
ATOM 3726 N N . PRO C 1 159 ? -37.023 45.044 -65.288 1.00 35.32 525 PRO A N 1
ATOM 3727 C CA . PRO C 1 159 ? -35.784 44.416 -64.898 1.00 39.37 525 PRO A CA 1
ATOM 3728 C C . PRO C 1 159 ? -34.673 44.692 -65.910 1.00 41.75 525 PRO A C 1
ATOM 3729 O O . PRO C 1 159 ? -33.548 44.384 -65.613 1.00 42.29 525 PRO A O 1
ATOM 3733 N N . CYS C 1 160 ? -35.016 45.228 -67.076 1.00 37.07 526 CYS A N 1
ATOM 3734 C CA . CYS C 1 160 ? -34.036 45.416 -68.174 1.00 39.72 526 CYS A CA 1
ATOM 3735 C C . CYS C 1 160 ? -33.405 46.810 -68.158 1.00 35.84 526 CYS A C 1
ATOM 3736 O O . CYS C 1 160 ? -32.580 47.075 -69.014 1.00 30.95 526 CYS A O 1
ATOM 3739 N N . VAL C 1 161 ? -33.751 47.647 -67.189 1.00 37.84 527 VAL A N 1
ATOM 3740 C CA . VAL C 1 161 ? -33.223 49.039 -67.089 1.00 32.77 527 VAL A CA 1
ATOM 3741 C C . VAL C 1 161 ? -31.720 48.954 -66.874 1.00 37.08 527 VAL A C 1
ATOM 3742 O O . VAL C 1 161 ? -31.032 49.950 -67.131 1.00 35.12 527 VAL A O 1
ATOM 3746 N N . SER C 1 162 ? -31.252 47.840 -66.331 1.00 36.89 528 SER A N 1
ATOM 3747 C CA . SER C 1 162 ? -29.802 47.609 -66.171 1.00 36.09 528 SER A CA 1
ATOM 3748 C C . SER C 1 162 ? -29.138 47.468 -67.530 1.00 38.99 528 SER A C 1
ATOM 3749 O O . SER C 1 162 ? -28.106 48.106 -67.737 1.00 41.22 528 SER A O 1
ATOM 3752 N N . ILE C 1 163 ? -29.742 46.698 -68.433 1.00 36.08 529 ILE A N 1
ATOM 3753 C CA . ILE C 1 163 ? -29.106 46.404 -69.748 1.00 35.36 529 ILE A CA 1
ATOM 3754 C C . ILE C 1 163 ? -29.542 47.395 -70.830 1.00 36.80 529 ILE A C 1
ATOM 3755 O O . ILE C 1 163 ? -28.914 47.391 -71.888 1.00 37.34 529 ILE A O 1
ATOM 3760 N N . VAL C 1 164 ? -30.544 48.228 -70.564 1.00 36.03 530 VAL A N 1
ATOM 3761 C CA . VAL C 1 164 ? -31.057 49.204 -71.565 1.00 35.30 530 VAL A CA 1
ATOM 3762 C C . VAL C 1 164 ? -30.467 50.569 -71.249 1.00 37.33 530 VAL A C 1
ATOM 3763 O O . VAL C 1 164 ? -30.550 51.009 -70.099 1.00 35.48 530 VAL A O 1
ATOM 3767 N N . PRO C 1 165 ? -29.853 51.246 -72.230 1.00 38.90 531 PRO A N 1
ATOM 3768 C CA . PRO C 1 165 ? -29.202 52.507 -71.976 1.00 36.81 531 PRO A CA 1
ATOM 3769 C C . PRO C 1 165 ? -30.179 53.633 -71.635 1.00 34.01 531 PRO A C 1
ATOM 3770 O O . PRO C 1 165 ? -31.297 53.562 -72.037 1.00 34.97 531 PRO A O 1
ATOM 3774 N N . SER C 1 166 ? -29.716 54.655 -70.922 1.00 35.16 532 SER A N 1
ATOM 3775 C CA . SER C 1 166 ? -30.608 55.763 -70.514 1.00 38.69 532 SER A CA 1
ATOM 3776 C C . SER C 1 166 ? -31.185 56.369 -71.782 1.00 36.75 532 SER A C 1
ATOM 3777 O O . SER C 1 166 ? -32.350 56.752 -71.753 1.00 37.40 532 SER A O 1
ATOM 3780 N N . THR C 1 167 ? -30.378 56.506 -72.830 1.00 39.78 533 THR A N 1
ATOM 3781 C CA . THR C 1 167 ? -30.904 56.946 -74.138 1.00 40.48 533 THR A CA 1
ATOM 3782 C C . THR C 1 167 ? -30.467 55.877 -75.137 1.00 45.17 533 THR A C 1
ATOM 3783 O O . THR C 1 167 ? -29.274 55.587 -75.184 1.00 43.05 533 THR A O 1
ATOM 3787 N N . VAL C 1 168 ? -31.408 55.303 -75.879 1.00 45.16 534 VAL A N 1
ATOM 3788 C CA . VAL C 1 168 ? -31.102 54.189 -76.812 1.00 41.38 534 V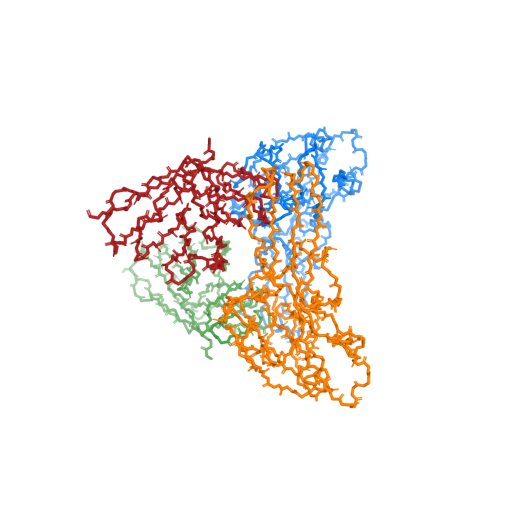AL A CA 1
ATOM 3789 C C . VAL C 1 168 ? -30.437 54.783 -78.044 1.00 41.63 534 VAL A C 1
ATOM 3790 O O . VAL C 1 168 ? -30.954 55.758 -78.576 1.00 43.49 534 VAL A O 1
ATOM 3794 N N . TRP C 1 169 ? -29.311 54.221 -78.453 1.00 38.24 535 TRP A N 1
ATOM 3795 C CA . TRP C 1 169 ? -28.552 54.785 -79.586 1.00 37.28 535 TRP A CA 1
ATOM 3796 C C . TRP C 1 169 ? -29.342 54.691 -80.880 1.00 41.56 535 TRP A C 1
ATOM 3797 O O . TRP C 1 169 ? -29.429 55.700 -81.578 1.00 43.12 535 TRP A O 1
ATOM 3808 N N . GLU C 1 170 ? -29.929 53.531 -81.155 1.00 45.45 536 GLU A N 1
ATOM 3809 C CA . GLU C 1 170 ? -30.645 53.326 -82.434 1.00 49.49 536 GLU A CA 1
ATOM 3810 C C . GLU C 1 170 ? -31.901 52.490 -82.210 1.00 51.02 536 GLU A C 1
ATOM 3811 O O . GLU C 1 170 ? -31.919 51.684 -81.285 1.00 48.70 536 GLU A O 1
ATOM 3817 N N . ASP C 1 171 ? -32.903 52.667 -83.063 1.00 52.67 537 ASP A N 1
ATOM 3818 C CA . ASP C 1 171 ? -34.136 51.857 -82.962 1.00 47.36 537 ASP A CA 1
ATOM 3819 C C . ASP C 1 171 ? -33.710 50.431 -83.269 1.00 45.71 537 ASP A C 1
ATOM 3820 O O . ASP C 1 171 ? -32.864 50.255 -84.152 1.00 50.44 537 ASP A O 1
ATOM 3825 N N . GLY C 1 172 ? -34.261 49.458 -82.563 1.00 39.15 538 GLY A N 1
ATOM 3826 C CA . GLY C 1 172 ? -33.954 48.060 -82.894 1.00 46.63 538 GLY A CA 1
ATOM 3827 C C . GLY C 1 172 ? -32.690 47.608 -82.220 1.00 44.53 538 GLY A C 1
ATOM 3828 O O . GLY C 1 172 ? -32.245 46.488 -82.483 1.00 45.66 538 GLY A O 1
ATOM 3829 N N . ASP C 1 173 ? -32.135 48.462 -81.378 1.00 40.68 539 ASP A N 1
ATOM 3830 C CA . ASP C 1 173 ? -30.945 48.049 -80.611 1.00 41.60 539 ASP A CA 1
ATOM 3831 C C . ASP C 1 173 ? -31.380 46.933 -79.671 1.00 41.64 539 ASP A C 1
ATOM 3832 O O . ASP C 1 173 ? -32.472 47.026 -79.131 1.00 38.24 539 ASP A O 1
ATOM 3837 N N . TYR C 1 174 ? -30.538 45.921 -79.506 1.00 42.32 540 TYR A N 1
ATOM 3838 C CA . TYR C 1 174 ? -30.873 44.744 -78.672 1.00 43.00 540 TYR A CA 1
ATOM 3839 C C . TYR C 1 174 ? -29.820 44.625 -77.579 1.00 40.64 540 TYR A C 1
ATOM 3840 O O . TYR C 1 174 ? -28.655 44.922 -77.844 1.00 41.99 540 TYR A O 1
ATOM 3849 N N . TYR C 1 175 ? -30.231 44.203 -76.392 1.00 41.66 541 TYR A N 1
ATOM 3850 C CA . TYR C 1 175 ? -29.313 44.187 -75.235 1.00 40.74 541 TYR A CA 1
ATOM 3851 C C . TYR C 1 175 ? -29.404 42.845 -74.517 1.00 44.35 541 TYR A C 1
ATOM 3852 O O . TYR C 1 175 ? -30.435 42.192 -74.647 1.00 51.31 541 TYR A O 1
ATOM 3861 N N . ARG C 1 176 ? -28.349 42.449 -73.803 1.00 43.39 542 ARG A N 1
ATOM 3862 C CA . ARG C 1 176 ? -28.322 41.115 -73.163 1.00 45.86 542 ARG A CA 1
ATOM 3863 C C . ARG C 1 176 ? -27.538 41.107 -71.860 1.00 45.25 542 ARG A C 1
ATOM 3864 O O . ARG C 1 176 ? -26.576 41.865 -71.747 1.00 44.99 542 ARG A O 1
ATOM 3872 N N . LYS C 1 177 ? -27.949 40.265 -70.920 1.00 43.91 543 LYS A N 1
ATOM 3873 C CA . LYS C 1 177 ? -27.224 40.077 -69.643 1.00 42.51 543 LYS A CA 1
ATOM 3874 C C . LYS C 1 177 ? -27.284 38.575 -69.396 1.00 46.12 543 LYS A C 1
ATOM 3875 O O . LYS C 1 177 ? -28.268 37.973 -69.795 1.00 50.65 543 LYS A O 1
ATOM 3881 N N . GLN C 1 178 ? -26.263 38.003 -68.781 1.00 41.54 544 GLN A N 1
ATOM 3882 C CA . GLN C 1 178 ? -26.333 36.569 -68.459 1.00 47.68 544 GLN A CA 1
ATOM 3883 C C . GLN C 1 178 ? -26.652 36.427 -66.986 1.00 51.29 544 GLN A C 1
ATOM 3884 O O . GLN C 1 178 ? -25.943 37.013 -66.166 1.00 51.71 544 GLN A O 1
ATOM 3890 N N . LEU C 1 179 ? -27.706 35.685 -66.690 1.00 52.99 545 LEU A N 1
ATOM 3891 C CA . LEU C 1 179 ? -28.136 35.552 -65.291 1.00 54.73 545 LEU A CA 1
ATOM 3892 C C . LEU C 1 179 ? -27.243 34.543 -64.591 1.00 55.07 545 LEU A C 1
ATOM 3893 O O . LEU C 1 179 ? -26.694 33.673 -65.266 1.00 55.62 545 LEU A O 1
ATOM 3898 N N . SER C 1 180 ? -27.118 34.678 -63.281 1.00 55.46 546 SER A N 1
ATOM 3899 C CA . SER C 1 180 ? -26.200 33.824 -62.511 1.00 53.19 546 SER A CA 1
ATOM 3900 C C . SER C 1 180 ? -26.787 32.435 -62.435 1.00 59.30 546 SER A C 1
ATOM 3901 O O . SER C 1 180 ? -27.992 32.297 -62.643 1.00 60.50 546 SER A O 1
ATOM 3904 N N . PRO C 1 181 ? -25.979 31.407 -62.138 1.00 60.50 547 PRO A N 1
ATOM 3905 C CA . PRO C 1 181 ? -26.512 30.080 -61.975 1.00 58.49 547 PRO A CA 1
ATOM 3906 C C . PRO C 1 181 ? -27.552 30.080 -60.852 1.00 62.78 547 PRO A C 1
ATOM 3907 O O . PRO C 1 181 ? -28.546 29.413 -60.999 1.00 60.47 547 PRO A O 1
ATOM 3911 N N . LEU C 1 182 ? -27.306 30.824 -59.776 1.00 60.79 548 LEU A N 1
ATOM 3912 C CA . LEU C 1 182 ? -28.228 30.823 -58.616 1.00 60.37 548 LEU A CA 1
ATOM 3913 C C . LEU C 1 182 ? -29.588 31.339 -59.062 1.00 61.77 548 LEU A C 1
ATOM 3914 O O . LEU C 1 182 ? -30.594 30.767 -58.639 1.00 65.51 548 LEU A O 1
ATOM 3919 N N . GLU C 1 183 ? -29.607 32.371 -59.896 1.00 66.14 549 GLU A N 1
ATOM 3920 C CA . GLU C 1 183 ? -30.874 33.001 -60.351 1.00 65.31 549 GLU A CA 1
ATOM 3921 C C . GLU C 1 183 ? -31.669 32.013 -61.194 1.00 62.37 549 GLU A C 1
ATOM 3922 O O . GLU C 1 183 ? -32.878 32.190 -61.318 1.00 57.23 549 GLU A O 1
ATOM 3928 N N . GLY C 1 184 ? -30.999 31.019 -61.760 1.00 57.71 550 GLY A N 1
ATOM 3929 C CA . GLY C 1 184 ? -31.696 30.075 -62.645 1.00 57.45 550 GLY A CA 1
ATOM 3930 C C . GLY C 1 184 ? -31.047 29.978 -64.002 1.00 57.72 550 GLY A C 1
ATOM 3931 O O . GLY C 1 184 ? -31.596 29.298 -64.865 1.00 65.77 550 GLY A O 1
ATOM 3932 N N . GLY C 1 185 ? -29.940 30.669 -64.196 1.00 53.43 551 GLY A N 1
ATOM 3933 C CA . GLY C 1 185 ? -29.227 30.531 -65.467 1.00 50.52 551 GLY A CA 1
ATOM 3934 C C . GLY C 1 185 ? -29.959 31.316 -66.516 1.00 53.05 551 GLY A C 1
ATOM 3935 O O . GLY C 1 185 ? -30.945 31.972 -66.178 1.00 58.94 551 GLY A O 1
ATOM 3936 N N . GLY C 1 186 ? -29.509 31.242 -67.755 1.00 48.84 552 GLY A N 1
ATOM 3937 C CA . GLY C 1 186 ? -30.283 31.902 -68.809 1.00 49.17 552 GLY A CA 1
ATOM 3938 C C . GLY C 1 186 ? -29.833 33.304 -69.099 1.00 53.38 552 GLY A C 1
ATOM 3939 O O . GLY C 1 186 ? -28.753 33.672 -68.640 1.00 54.40 552 GLY A O 1
ATOM 3940 N N . TRP C 1 187 ? -30.629 34.039 -69.869 1.00 49.51 553 TRP A N 1
ATOM 3941 C CA . TRP C 1 187 ? -30.243 35.397 -70.305 1.00 45.52 553 TRP A CA 1
ATOM 3942 C C . TRP C 1 187 ? -31.411 36.360 -70.121 1.00 49.27 553 TRP A C 1
ATOM 3943 O O . TRP C 1 187 ? -32.542 35.892 -70.138 1.00 49.34 553 TRP A O 1
ATOM 3954 N N . LEU C 1 188 ? -31.136 37.647 -69.918 1.00 47.71 554 LEU A N 1
ATOM 3955 C CA . LEU C 1 188 ? -32.207 38.669 -69.894 1.00 46.50 554 LEU A CA 1
ATOM 3956 C C . LEU C 1 188 ? -32.003 39.444 -71.181 1.00 47.03 554 LEU A C 1
ATOM 3957 O O . LEU C 1 188 ? -30.911 39.971 -71.368 1.00 51.88 554 LEU A O 1
ATOM 3962 N N . VAL C 1 189 ? -33.012 39.482 -72.036 1.00 43.01 555 VAL A N 1
ATOM 3963 C CA . VAL C 1 189 ? -32.826 40.118 -73.359 1.00 44.71 555 VAL A CA 1
ATOM 3964 C C . VAL C 1 189 ? -33.832 41.256 -73.485 1.00 46.12 555 VAL A C 1
ATOM 3965 O O . VAL C 1 189 ? -34.935 41.128 -72.956 1.00 43.19 555 VAL A O 1
ATOM 3969 N N . ALA C 1 190 ? -33.426 42.340 -74.133 1.00 39.33 556 ALA A N 1
ATOM 3970 C CA . ALA C 1 190 ? -34.304 43.506 -74.284 1.00 39.23 556 ALA A CA 1
ATOM 3971 C C . ALA C 1 190 ? -34.083 44.141 -75.642 1.00 36.98 556 ALA A C 1
ATOM 3972 O O . ALA C 1 190 ? -33.079 43.849 -76.267 1.00 40.42 556 ALA A O 1
ATOM 3974 N N . SER C 1 191 ? -35.012 44.982 -76.053 1.00 33.55 557 SER A N 1
ATOM 3975 C CA . SER C 1 191 ? -34.895 45.684 -77.342 1.00 35.58 557 SER A CA 1
ATOM 3976 C C . SER C 1 191 ? -35.251 47.136 -77.096 1.00 39.11 557 SER A C 1
ATOM 3977 O O . SER C 1 191 ? -36.008 47.399 -76.164 1.00 37.53 557 SER A O 1
ATOM 3980 N N . GLY C 1 192 ? -34.722 48.024 -77.922 1.00 38.91 558 GLY A N 1
ATOM 3981 C CA . GLY C 1 192 ? -34.964 49.454 -77.732 1.00 35.79 558 GLY A CA 1
ATOM 3982 C C . GLY C 1 192 ? -35.645 50.071 -78.917 1.00 35.48 558 GLY A C 1
ATOM 3983 O O . GLY C 1 192 ? -35.463 49.580 -80.024 1.00 38.04 558 GLY A O 1
ATOM 3984 N N . SER C 1 193 ? -36.436 51.098 -78.664 1.00 37.27 559 SER A N 1
ATOM 3985 C CA . SER C 1 193 ? -37.075 51.831 -79.767 1.00 43.23 559 SER A CA 1
ATOM 3986 C C . SER C 1 193 ? -36.889 53.324 -79.508 1.00 39.97 559 SER A C 1
ATOM 3987 O O . SER C 1 193 ? -36.862 53.700 -78.349 1.00 36.80 559 SER A O 1
ATOM 3990 N N . THR C 1 194 ? -36.719 54.122 -80.557 1.00 37.27 560 THR A N 1
ATOM 3991 C CA . THR C 1 194 ? -36.432 55.562 -80.393 1.00 37.65 560 THR A CA 1
ATOM 3992 C C . THR C 1 194 ? -37.434 56.420 -81.164 1.00 40.98 560 THR A C 1
ATOM 3993 O O . THR C 1 194 ? -37.847 56.006 -82.252 1.00 39.83 560 THR A O 1
ATOM 3997 N N . VAL C 1 195 ? -37.834 57.554 -80.588 1.00 43.74 561 VAL A N 1
ATOM 3998 C CA . VAL C 1 195 ? -38.737 58.532 -81.259 1.00 40.43 561 VAL A CA 1
ATOM 3999 C C . VAL C 1 195 ? -37.966 59.850 -81.213 1.00 42.98 561 VAL A C 1
ATOM 4000 O O . VAL C 1 195 ? -37.311 60.092 -80.208 1.00 39.90 561 VAL A O 1
ATOM 4004 N N . ALA C 1 196 ? -38.018 60.663 -82.257 1.00 45.44 562 ALA A N 1
ATOM 4005 C CA . ALA C 1 196 ? -37.188 61.883 -82.320 1.00 42.78 562 ALA A CA 1
ATOM 4006 C C . ALA C 1 196 ? -37.653 62.946 -81.337 1.00 34.95 562 ALA A C 1
ATOM 4007 O O . ALA C 1 196 ? -38.807 62.912 -80.941 1.00 33.48 562 ALA A O 1
ATOM 4009 N N . MET C 1 197 ? -36.754 63.850 -80.972 1.00 34.20 563 MET A N 1
ATOM 4010 C CA . MET C 1 197 ? -37.085 64.884 -79.970 1.00 38.82 563 MET A CA 1
ATOM 4011 C C . MET C 1 197 ? -37.781 66.065 -80.628 1.00 40.36 563 MET A C 1
ATOM 4012 O O . MET C 1 197 ? -37.433 66.403 -81.757 1.00 44.41 563 MET A O 1
ATOM 4017 N N . THR C 1 198 ? -38.744 66.647 -79.932 1.00 40.22 564 THR A N 1
ATOM 4018 C CA . THR C 1 198 ? -39.511 67.799 -80.439 1.00 48.47 564 THR A CA 1
ATOM 4019 C C . THR C 1 198 ? -38.722 69.089 -80.210 1.00 49.14 564 THR A C 1
ATOM 4020 O O . THR C 1 198 ? -37.696 69.031 -79.533 1.00 46.87 564 THR A O 1
ATOM 4024 N N . GLU C 1 199 ? -39.182 70.210 -80.760 1.00 49.17 565 GLU A N 1
ATOM 4025 C CA . GLU C 1 199 ? -38.507 71.505 -80.513 1.00 51.70 565 GLU A CA 1
ATOM 4026 C C . GLU C 1 199 ? -38.574 71.825 -79.033 1.00 44.45 565 GLU A C 1
ATOM 4027 O O . GLU C 1 199 ? -37.604 72.366 -78.514 1.00 43.27 565 GLU A O 1
ATOM 4033 N N . GLN C 1 200 ? -39.705 71.534 -78.408 1.00 47.58 566 GLN A N 1
ATOM 4034 C CA . GLN C 1 200 ? -39.861 71.754 -76.955 1.00 47.60 566 GLN A CA 1
ATOM 4035 C C . GLN C 1 200 ? -40.101 70.389 -76.332 1.00 43.07 566 GLN A C 1
ATOM 4036 O O . GLN C 1 200 ? -40.892 69.638 -76.887 1.00 42.12 566 GLN A O 1
ATOM 4042 N N . LEU C 1 201 ? -39.447 70.094 -75.220 1.00 42.46 567 LEU A N 1
ATOM 4043 C CA . LEU C 1 201 ? -39.552 68.736 -74.651 1.00 41.66 567 LEU A CA 1
ATOM 4044 C C . LEU C 1 201 ? -40.994 68.449 -74.302 1.00 39.85 567 LEU A C 1
ATOM 4045 O O . LEU C 1 201 ? -41.657 69.316 -73.757 1.00 39.42 567 LEU A O 1
ATOM 4050 N N . GLN C 1 202 ? -41.430 67.248 -74.622 1.00 36.05 568 GLN A N 1
ATOM 4051 C CA . GLN C 1 202 ? -42.773 66.823 -74.231 1.00 37.47 568 GLN A CA 1
ATOM 4052 C C . GLN C 1 202 ? -42.521 65.862 -73.081 1.00 38.03 568 GLN A C 1
ATOM 4053 O O . GLN C 1 202 ? -41.760 64.922 -73.271 1.00 39.90 568 GLN A O 1
ATOM 4059 N N . MET C 1 203 ? -43.109 66.130 -71.924 1.00 38.95 569 MET A N 1
ATOM 4060 C CA . MET C 1 203 ? -42.896 65.289 -70.726 1.00 37.42 569 MET A CA 1
ATOM 4061 C C . MET C 1 203 ? -44.223 64.639 -70.332 1.00 43.49 569 MET A C 1
ATOM 4062 O O . MET C 1 203 ? -45.257 65.049 -70.847 1.00 40.66 569 MET A O 1
ATOM 4067 N N . GLY C 1 204 ? -44.169 63.597 -69.517 1.00 41.27 570 GLY A N 1
ATOM 4068 C CA . GLY C 1 204 ? -45.386 62.927 -69.041 1.00 39.06 570 GLY A CA 1
ATOM 4069 C C . GLY C 1 204 ? -45.371 62.777 -67.540 1.00 37.03 570 GLY A C 1
ATOM 4070 O O . GLY C 1 204 ? -44.361 62.340 -67.017 1.00 38.44 570 GLY A O 1
ATOM 4071 N N . PHE C 1 205 ? -46.477 63.091 -66.885 1.00 37.54 571 PHE A N 1
ATOM 4072 C CA . PHE C 1 205 ? -46.520 63.077 -65.410 1.00 39.28 571 PHE A CA 1
ATOM 4073 C C . PHE C 1 205 ? -47.555 62.069 -64.927 1.00 36.50 571 PHE A C 1
ATOM 4074 O O . PHE C 1 205 ? -48.661 62.057 -65.441 1.00 36.66 571 PHE A O 1
ATOM 4082 N N . GLY C 1 206 ? -47.184 61.252 -63.953 1.00 29.98 572 GLY A N 1
ATOM 4083 C CA . GLY C 1 206 ? -48.113 60.279 -63.377 1.00 32.96 572 GLY A CA 1
ATOM 4084 C C . GLY C 1 206 ? -48.387 60.596 -61.930 1.00 36.21 572 GLY A C 1
ATOM 4085 O O . GLY C 1 206 ? -47.436 60.739 -61.184 1.00 37.70 572 GLY A O 1
ATOM 4086 N N . ILE C 1 207 ? -49.658 60.684 -61.555 1.00 40.20 573 ILE A N 1
ATOM 4087 C CA . ILE C 1 207 ? -50.055 61.034 -60.169 1.00 38.15 573 ILE A CA 1
ATOM 4088 C C . ILE C 1 207 ? -50.872 59.880 -59.611 1.00 34.91 573 ILE A C 1
ATOM 4089 O O . ILE C 1 207 ? -51.757 59.428 -60.304 1.00 36.37 573 ILE A O 1
ATOM 4094 N N . THR C 1 208 ? -50.515 59.385 -58.435 1.00 34.28 574 THR A N 1
ATOM 4095 C CA . THR C 1 208 ? -51.286 58.334 -57.751 1.00 34.78 574 THR A CA 1
ATOM 4096 C C . THR C 1 208 ? -51.566 58.875 -56.351 1.00 37.18 574 THR A C 1
ATOM 4097 O O . THR C 1 208 ? -50.608 59.156 -55.646 1.00 41.19 574 THR A O 1
ATOM 4101 N N . VAL C 1 209 ? -52.835 59.016 -55.978 1.00 38.21 575 VAL A N 1
ATOM 4102 C CA . VAL C 1 209 ? -53.219 59.567 -54.646 1.00 41.55 575 VAL A CA 1
ATOM 4103 C C . VAL C 1 209 ? -53.794 58.421 -53.819 1.00 43.79 575 VAL A C 1
ATOM 4104 O O . VAL C 1 209 ? -54.430 57.541 -54.392 1.00 42.03 575 VAL A O 1
ATOM 4108 N N . GLN C 1 210 ? -53.467 58.375 -52.537 1.00 41.11 576 GLN A N 1
ATOM 4109 C CA . GLN C 1 210 ? -53.883 57.219 -51.726 1.00 47.37 576 GLN A CA 1
ATOM 4110 C C . GLN C 1 210 ? -54.764 57.704 -50.592 1.00 50.69 576 GLN A C 1
ATOM 4111 O O . GLN C 1 210 ? -54.330 58.585 -49.857 1.00 49.00 576 GLN A O 1
ATOM 4117 N N . TYR C 1 211 ? -55.947 57.106 -50.468 1.00 55.39 577 TYR A N 1
ATOM 4118 C CA . TYR C 1 211 ? -56.941 57.564 -49.475 1.00 48.93 577 TYR A CA 1
ATOM 4119 C C . TYR C 1 211 ? -56.331 57.363 -48.107 1.00 51.15 577 TYR A C 1
ATOM 4120 O O . TYR C 1 211 ? -56.469 58.236 -47.245 1.00 58.59 577 TYR A O 1
ATOM 4129 N N . GLY C 1 212 ? -55.693 56.223 -47.921 1.00 52.52 578 GLY A N 1
ATOM 4130 C CA . GLY C 1 212 ? -54.970 56.039 -46.661 1.00 57.56 578 GLY A CA 1
ATOM 4131 C C . GLY C 1 212 ? -55.934 55.896 -45.522 1.00 69.97 578 GLY A C 1
ATOM 4132 O O . GLY C 1 212 ? -57.139 55.815 -45.764 1.00 66.37 578 GLY A O 1
ATOM 4133 N N . THR C 1 213 ? -55.407 55.879 -44.309 1.00 82.08 579 THR A N 1
ATOM 4134 C CA . THR C 1 213 ? -56.269 55.704 -43.124 1.00 80.89 579 THR A CA 1
ATOM 4135 C C . THR C 1 213 ? -56.309 57.048 -42.426 1.00 77.86 579 THR A C 1
ATOM 4136 O O . THR C 1 213 ? -56.974 57.952 -42.932 1.00 71.21 579 THR A O 1
ATOM 4140 N N . ASP C 1 214 ? -55.568 57.164 -41.337 1.00 82.85 580 ASP A N 1
ATOM 4141 C CA . ASP C 1 214 ? -55.528 58.423 -40.565 1.00 77.93 580 ASP A CA 1
ATOM 4142 C C . ASP C 1 214 ? -54.497 59.360 -41.168 1.00 79.12 580 ASP A C 1
ATOM 4143 O O . ASP C 1 214 ? -53.956 59.047 -42.236 1.00 81.22 580 ASP A O 1
ATOM 4148 N N . THR C 1 215 ? -54.318 60.511 -40.540 1.00 80.00 581 THR A N 1
ATOM 4149 C CA . THR C 1 215 ? -53.263 61.459 -40.964 1.00 80.21 581 THR A CA 1
ATOM 4150 C C . THR C 1 215 ? -53.356 61.755 -42.460 1.00 68.30 581 THR A C 1
ATOM 4151 O O . THR C 1 215 ? -52.312 61.695 -43.131 1.00 69.65 581 THR A O 1
ATOM 4155 N N . ASN C 1 216 ? -54.563 61.979 -42.979 1.00 66.45 582 ASN A N 1
ATOM 4156 C CA . ASN C 1 216 ? -54.666 62.509 -44.354 1.00 62.29 582 ASN A CA 1
ATOM 4157 C C . ASN C 1 216 ? -53.725 63.716 -44.300 1.00 63.15 582 ASN A C 1
ATOM 4158 O O . ASN C 1 216 ? -54.062 64.675 -43.584 1.00 52.71 582 ASN A O 1
ATOM 4163 N N . SER C 1 217 ? -52.598 63.684 -45.016 1.00 55.96 583 SER A N 1
ATOM 4164 C CA . SER C 1 217 ? -51.556 64.721 -44.832 1.00 49.67 583 SER A CA 1
ATOM 4165 C C . SER C 1 217 ? -51.310 65.578 -46.074 1.00 55.23 583 SER A C 1
ATOM 4166 O O . SER C 1 217 ? -51.174 66.791 -45.897 1.00 55.70 583 SER A O 1
ATOM 4169 N N . VAL C 1 218 ? -51.182 64.987 -47.265 1.00 56.12 584 VAL A N 1
ATOM 4170 C CA . VAL C 1 218 ? -51.063 65.833 -48.485 1.00 51.08 584 VAL A CA 1
ATOM 4171 C C . VAL C 1 218 ? -52.402 66.528 -48.577 1.00 48.63 584 VAL A C 1
ATOM 4172 O O . VAL C 1 218 ? -53.409 65.849 -48.373 1.00 43.13 584 VAL A O 1
ATOM 4176 N N . CYS C 1 219 ? -52.411 67.821 -48.904 1.00 52.09 585 CYS A N 1
ATOM 4177 C CA . CYS C 1 219 ? -53.695 68.478 -48.766 1.00 50.77 585 CYS A CA 1
ATOM 4178 C C . CYS C 1 219 ? -53.576 69.871 -49.395 1.00 51.93 585 CYS A C 1
ATOM 4179 O O . CYS C 1 219 ? -52.547 70.513 -49.182 1.00 57.67 585 CYS A O 1
ATOM 4182 N N . PRO C 1 220 ? -54.563 70.404 -50.130 1.00 50.64 586 PRO A N 1
ATOM 4183 C CA . PRO C 1 220 ? -54.285 71.571 -50.985 1.00 50.42 586 PRO A CA 1
ATOM 4184 C C . PRO C 1 220 ? -53.936 72.814 -50.166 1.00 59.24 586 PRO A C 1
ATOM 4185 O O . PRO C 1 220 ? -54.051 72.848 -48.937 1.00 66.96 586 PRO A O 1
ATOM 4189 N N . LYS C 1 221 ? -53.492 73.858 -50.863 1.00 56.32 587 LYS A N 1
ATOM 4190 C CA . LYS C 1 221 ? -52.935 75.033 -50.173 1.00 57.30 587 LYS A CA 1
ATOM 4191 C C . LYS C 1 221 ? -54.006 75.833 -49.389 1.00 64.06 587 LYS A C 1
ATOM 4192 O O . LYS C 1 221 ? -54.465 76.922 -49.787 1.00 52.81 587 LYS A O 1
ATOM 4198 N N . GLN D 2 1 ? -45.072 19.703 -54.496 1.00 70.26 1 GLN C N 1
ATOM 4199 C CA . GLN D 2 1 ? -46.507 19.928 -54.196 1.00 82.13 1 GLN C CA 1
ATOM 4200 C C . GLN D 2 1 ? -47.064 20.929 -55.207 1.00 100.69 1 GLN C C 1
ATOM 4201 O O . GLN D 2 1 ? -48.215 20.753 -55.628 1.00 106.88 1 GLN C O 1
ATOM 4207 N N . VAL D 2 2 ? -46.275 21.930 -55.592 1.00 95.70 2 VAL C N 1
ATOM 4208 C CA . VAL D 2 2 ? -46.821 22.978 -56.494 1.00 93.35 2 VAL C CA 1
ATOM 4209 C C . VAL D 2 2 ? -46.787 22.428 -57.908 1.00 84.17 2 VAL C C 1
ATOM 4210 O O . VAL D 2 2 ? -45.712 22.015 -58.351 1.00 78.74 2 VAL C O 1
ATOM 4214 N N . GLN D 2 3 ? -47.935 22.451 -58.573 1.00 77.23 3 GLN C N 1
ATOM 4215 C CA . GLN D 2 3 ? -47.998 21.963 -59.961 1.00 68.16 3 GLN C CA 1
ATOM 4216 C C . GLN D 2 3 ? -49.092 22.712 -60.701 1.00 63.06 3 GLN C C 1
ATOM 4217 O O . GLN D 2 3 ? -49.884 23.384 -60.042 1.00 60.58 3 GLN C O 1
ATOM 4223 N N . LEU D 2 4 ? -49.072 22.630 -62.027 1.00 62.88 4 LEU C N 1
ATOM 4224 C CA . LEU D 2 4 ? -50.105 23.271 -62.870 1.00 56.92 4 LEU C CA 1
ATOM 4225 C C . LEU D 2 4 ? -50.775 22.169 -63.697 1.00 57.57 4 LEU C C 1
ATOM 4226 O O . LEU D 2 4 ? -50.052 21.300 -64.190 1.00 59.47 4 LEU C O 1
ATOM 4231 N N . GLN D 2 5 ? -52.104 22.196 -63.810 1.00 52.47 5 GLN C N 1
ATOM 4232 C CA . GLN D 2 5 ? -52.833 21.171 -64.601 1.00 55.84 5 GLN C CA 1
ATOM 4233 C C . GLN D 2 5 ? -53.626 21.807 -65.735 1.00 52.82 5 GLN C C 1
ATOM 4234 O O . GLN D 2 5 ? -54.541 22.569 -65.453 1.00 53.74 5 GLN C O 1
ATOM 4240 N N . GLU D 2 6 ? -53.306 21.433 -66.968 1.00 51.12 6 GLU C N 1
ATOM 4241 C CA . GLU D 2 6 ? -53.998 21.982 -68.153 1.00 46.59 6 GLU C CA 1
ATOM 4242 C C . GLU D 2 6 ? -55.279 21.191 -68.406 1.00 55.67 6 GLU C C 1
ATOM 4243 O O . GLU D 2 6 ? -55.339 20.038 -67.979 1.00 58.38 6 GLU C O 1
ATOM 4249 N N . SER D 2 7 ? -56.249 21.789 -69.095 1.00 55.77 7 SER C N 1
ATOM 4250 C CA . SER D 2 7 ? -57.542 21.122 -69.375 1.00 54.50 7 SER C CA 1
ATOM 4251 C C . SER D 2 7 ? -58.209 21.765 -70.580 1.00 51.52 7 SER C C 1
ATOM 4252 O O . SER D 2 7 ? -57.736 22.803 -71.019 1.00 51.34 7 SER C O 1
ATOM 4255 N N . GLY D 2 8 ? -59.272 21.146 -71.073 1.00 55.61 8 GLY C N 1
ATOM 4256 C CA . GLY D 2 8 ? -60.020 21.677 -72.227 1.00 55.61 8 GLY C CA 1
ATOM 4257 C C . GLY D 2 8 ? -59.533 21.118 -73.536 1.00 51.48 8 GLY C C 1
ATOM 4258 O O . GLY D 2 8 ? -60.017 21.555 -74.573 1.00 40.57 8 GLY C O 1
ATOM 4259 N N . GLY D 2 9 ? -58.616 20.169 -73.475 1.00 55.21 9 GLY C N 1
ATOM 4260 C CA . GLY D 2 9 ? -58.004 19.632 -74.698 1.00 58.20 9 GLY C CA 1
ATOM 4261 C C . GLY D 2 9 ? -58.903 18.667 -75.421 1.00 61.55 9 GLY C C 1
ATOM 4262 O O . GLY D 2 9 ? -59.889 18.218 -74.828 1.00 59.15 9 GLY C O 1
ATOM 4263 N N . GLY D 2 10 ? -58.543 18.335 -76.659 1.00 60.32 10 GLY C N 1
ATOM 4264 C CA . GLY D 2 10 ? -59.314 17.317 -77.385 1.00 69.03 10 GLY C CA 1
ATOM 4265 C C . GLY D 2 10 ? -59.395 17.561 -78.867 1.00 65.58 10 GLY C C 1
ATOM 4266 O O . GLY D 2 10 ? -58.393 17.947 -79.461 1.00 59.52 10 GLY C O 1
ATOM 4267 N N . SER D 2 11 ? -60.574 17.346 -79.431 1.00 64.15 11 SER C N 1
ATOM 4268 C CA . SER D 2 11 ? -60.735 17.468 -80.890 1.00 90.58 11 SER C CA 1
ATOM 4269 C C . SER D 2 11 ? -61.664 18.629 -81.215 1.00 63.98 11 SER C C 1
ATOM 4270 O O . SER D 2 11 ? -62.725 18.727 -80.586 1.00 63.49 11 SER C O 1
ATOM 4273 N N . VAL D 2 12 ? -61.244 19.490 -82.137 1.00 58.10 12 VAL C N 1
ATOM 4274 C CA . VAL D 2 12 ? -62.129 20.588 -82.597 1.00 53.37 12 VAL C CA 1
ATOM 4275 C C . VAL D 2 12 ? -62.102 20.559 -84.122 1.00 57.65 12 VAL C C 1
ATOM 4276 O O . VAL D 2 12 ? -61.036 20.298 -84.670 1.00 54.00 12 VAL C O 1
ATOM 4280 N N . GLN D 2 13 ? -63.256 20.700 -84.766 1.00 55.02 13 GLN C N 1
ATOM 4281 C CA . GLN D 2 13 ? -63.321 20.772 -86.242 1.00 53.35 13 GLN C CA 1
ATOM 4282 C C . GLN D 2 13 ? -62.824 22.156 -86.644 1.00 52.11 13 GLN C C 1
ATOM 4283 O O . GLN D 2 13 ? -62.975 23.070 -85.839 1.00 51.14 13 GLN C O 1
ATOM 4289 N N . THR D 2 14 ? -62.319 22.322 -87.860 1.00 49.28 14 THR C N 1
ATOM 4290 C CA . THR D 2 14 ? -61.694 23.605 -88.252 1.00 50.27 14 THR C CA 1
ATOM 4291 C C . THR D 2 14 ? -62.687 24.757 -88.152 1.00 47.72 14 THR C C 1
ATOM 4292 O O . THR D 2 14 ? -63.868 24.523 -88.399 1.00 45.38 14 THR C O 1
ATOM 4296 N N . GLY D 2 15 ? -62.209 25.946 -87.781 1.00 49.46 15 GLY C N 1
ATOM 4297 C CA . GLY D 2 15 ? -63.058 27.147 -87.656 1.00 51.49 15 GLY C CA 1
ATOM 4298 C C . GLY D 2 15 ? -63.618 27.260 -86.265 1.00 45.90 15 GLY C C 1
ATOM 4299 O O . GLY D 2 15 ? -64.267 28.262 -85.958 1.00 41.61 15 GLY C O 1
ATOM 4300 N N . GLY D 2 16 ? -63.319 26.271 -85.445 1.00 45.49 16 GLY C N 1
ATOM 4301 C CA . GLY D 2 16 ? -63.871 26.221 -84.093 1.00 44.51 16 GLY C CA 1
ATOM 4302 C C . GLY D 2 16 ? -63.119 27.045 -83.102 1.00 40.68 16 GLY C C 1
ATOM 4303 O O . GLY D 2 16 ? -62.054 27.529 -83.436 1.00 43.74 16 GLY C O 1
ATOM 4304 N N . SER D 2 17 ? -63.704 27.201 -81.928 1.00 34.35 17 SER C N 1
ATOM 4305 C CA . SER D 2 17 ? -63.045 27.936 -80.842 1.00 35.47 17 SER C CA 1
ATOM 4306 C C . SER D 2 17 ? -62.971 27.022 -79.626 1.00 37.50 17 SER C C 1
ATOM 4307 O O . SER D 2 17 ? -63.949 26.345 -79.360 1.00 43.04 17 SER C O 1
ATOM 4310 N N . LEU D 2 18 ? -61.823 26.961 -78.962 1.00 34.50 18 LEU C N 1
ATOM 4311 C CA . LEU D 2 18 ? -61.690 26.180 -77.712 1.00 37.42 18 LEU C CA 1
ATOM 4312 C C . LEU D 2 18 ? -61.067 27.079 -76.649 1.00 42.68 18 LEU C C 1
ATOM 4313 O O . LEU D 2 18 ? -60.217 27.883 -77.010 1.00 44.92 18 LEU C O 1
ATOM 4318 N N . ARG D 2 19 ? -61.496 26.957 -75.395 1.00 42.16 19 ARG C N 1
ATOM 4319 C CA . ARG D 2 19 ? -60.855 27.700 -74.283 1.00 41.43 19 ARG C CA 1
ATOM 4320 C C . ARG D 2 19 ? -60.232 26.665 -73.355 1.00 42.55 19 ARG C C 1
ATOM 4321 O O . ARG D 2 19 ? -60.970 25.814 -72.864 1.00 42.58 19 ARG C O 1
ATOM 4329 N N . LEU D 2 20 ? -58.928 26.757 -73.125 1.00 38.50 20 LEU C N 1
ATOM 4330 C CA . LEU D 2 20 ? -58.205 25.767 -72.299 1.00 41.48 20 LEU C CA 1
ATOM 4331 C C . LEU D 2 20 ? -58.013 26.331 -70.901 1.00 44.06 20 LEU C C 1
ATOM 4332 O O . LEU D 2 20 ? -58.228 27.521 -70.736 1.00 45.21 20 LEU C O 1
ATOM 4337 N N . SER D 2 21 ? -57.620 25.488 -69.949 1.00 45.93 21 SER C N 1
ATOM 4338 C CA . SER D 2 21 ? -57.446 25.906 -68.539 1.00 41.45 21 SER C CA 1
ATOM 4339 C C . SER D 2 21 ? -56.068 25.497 -68.031 1.00 48.36 21 SER C C 1
ATOM 4340 O O . SER D 2 21 ? -55.567 24.512 -68.535 1.00 56.86 21 SER C O 1
ATOM 4343 N N . CYS D 2 22 ? -55.456 26.260 -67.125 1.00 50.79 22 CYS C N 1
ATOM 4344 C CA . CYS D 2 22 ? -54.188 25.843 -66.465 1.00 45.27 22 CYS C CA 1
ATOM 4345 C C . CYS D 2 22 ? -54.335 26.112 -64.974 1.00 41.99 22 CYS C C 1
ATOM 4346 O O . CYS D 2 22 ? -53.878 27.151 -64.520 1.00 43.68 22 CYS C O 1
ATOM 4349 N N . ALA D 2 23 ? -55.021 25.227 -64.271 1.00 42.35 23 ALA C N 1
ATOM 4350 C CA . ALA D 2 23 ? -55.234 25.400 -62.828 1.00 44.15 23 ALA C CA 1
ATOM 4351 C C . ALA D 2 23 ? -53.934 25.155 -62.086 1.00 55.89 23 ALA C C 1
ATOM 4352 O O . ALA D 2 23 ? -53.170 24.297 -62.510 1.00 57.76 23 ALA C O 1
ATOM 4354 N N . GLY D 2 24 ? -53.736 25.868 -60.985 1.00 55.97 24 GLY C N 1
ATOM 4355 C CA . GLY D 2 24 ? -52.501 25.732 -60.207 1.00 57.73 24 GLY C CA 1
ATOM 4356 C C . GLY D 2 24 ? -52.798 25.169 -58.843 1.00 63.46 24 GLY C C 1
ATOM 4357 O O . GLY D 2 24 ? -53.859 25.494 -58.298 1.00 58.82 24 GLY C O 1
ATOM 4358 N N . SER D 2 25 ? -51.887 24.354 -58.322 1.00 63.47 25 SER C N 1
ATOM 4359 C CA . SER D 2 25 ? -52.144 23.676 -57.036 1.00 63.74 25 SER C CA 1
ATOM 4360 C C . SER D 2 25 ? -51.048 23.996 -56.029 1.00 65.48 25 SER C C 1
ATOM 4361 O O . SER D 2 25 ? -49.884 23.943 -56.404 1.00 71.62 25 SER C O 1
ATOM 4364 N N . GLY D 2 26 ? -51.421 24.271 -54.786 1.00 61.79 26 GLY C N 1
ATOM 4365 C CA . GLY D 2 26 ? -50.418 24.492 -53.731 1.00 65.91 26 GLY C CA 1
ATOM 4366 C C . GLY D 2 26 ? -50.072 25.947 -53.517 1.00 69.88 26 GLY C C 1
ATOM 4367 O O . GLY D 2 26 ? -49.158 26.208 -52.731 1.00 68.97 26 GLY C O 1
ATOM 4368 N N . TYR D 2 27 ? -50.759 26.858 -54.204 1.00 62.82 27 TYR C N 1
ATOM 4369 C CA . TYR D 2 27 ? -50.516 28.298 -53.981 1.00 50.99 27 TYR C CA 1
ATOM 4370 C C . TYR D 2 27 ? -51.826 29.054 -53.781 1.00 50.40 27 TYR C C 1
ATOM 4371 O O . TYR D 2 27 ? -52.714 28.903 -54.612 1.00 60.86 27 TYR C O 1
ATOM 4380 N N . THR D 2 28 ? -51.971 29.774 -52.671 1.00 48.30 28 THR C N 1
ATOM 4381 C CA . THR D 2 28 ? -53.155 30.643 -52.483 1.00 54.37 28 THR C CA 1
ATOM 4382 C C . THR D 2 28 ? -53.069 31.841 -53.422 1.00 60.35 28 THR C C 1
ATOM 4383 O O . THR D 2 28 ? -54.102 32.213 -53.998 1.00 59.56 28 THR C O 1
ATOM 4387 N N . ASP D 2 29 ? -51.881 32.424 -53.560 1.00 55.20 29 ASP C N 1
ATOM 4388 C CA . ASP D 2 29 ? -51.729 33.651 -54.375 1.00 51.32 29 ASP C CA 1
ATOM 4389 C C . ASP D 2 29 ? -50.482 33.554 -55.257 1.00 47.12 29 ASP C C 1
ATOM 4390 O O . ASP D 2 29 ? -49.513 32.952 -54.814 1.00 44.82 29 ASP C O 1
ATOM 4395 N N . ASN D 2 30 ? -50.539 34.103 -56.468 1.00 42.98 30 ASN C N 1
ATOM 4396 C CA . ASN D 2 30 ? -49.374 34.139 -57.381 1.00 37.19 30 ASN C CA 1
ATOM 4397 C C . ASN D 2 30 ? -49.214 35.579 -57.831 1.00 47.78 30 ASN C C 1
ATOM 4398 O O . ASN D 2 30 ? -50.164 36.108 -58.400 1.00 49.30 30 ASN C O 1
ATOM 4403 N N . SER D 2 31 ? -48.054 36.182 -57.585 1.00 58.34 31 SER C N 1
ATOM 4404 C CA . SER D 2 31 ? -47.776 37.569 -58.031 1.00 53.40 31 SER C CA 1
ATOM 4405 C C . SER D 2 31 ? -46.954 37.481 -59.304 1.00 50.12 31 SER C C 1
ATOM 4406 O O . SER D 2 31 ? -46.537 38.532 -59.794 1.00 55.24 31 SER C O 1
ATOM 4409 N N . CYS D 2 32 ? -46.758 36.272 -59.818 1.00 46.69 32 CYS C N 1
ATOM 4410 C CA . CYS D 2 32 ? -45.844 36.068 -60.959 1.00 45.18 32 CYS C CA 1
ATOM 4411 C C . CYS D 2 32 ? -46.523 36.073 -62.320 1.00 45.94 32 CYS C C 1
ATOM 4412 O O . CYS D 2 32 ? -47.657 36.542 -62.420 1.00 47.47 32 CYS C O 1
ATOM 4415 N N . SER D 2 33 ? -45.803 35.582 -63.324 1.00 43.53 33 SER C N 1
ATOM 4416 C CA . SER D 2 33 ? -46.307 35.546 -64.709 1.00 40.65 33 SER C CA 1
ATOM 4417 C C . SER D 2 33 ? -46.759 34.141 -65.041 1.00 46.31 33 SER C C 1
ATOM 4418 O O . SER D 2 33 ? -46.019 33.210 -64.744 1.00 46.14 33 SER C O 1
ATOM 4421 N N . MET D 2 34 ? -47.941 34.015 -65.628 1.00 45.67 34 MET C N 1
ATOM 4422 C CA . MET D 2 34 ? -48.437 32.701 -66.072 1.00 41.04 34 MET C CA 1
ATOM 4423 C C . MET D 2 34 ? -48.454 32.778 -67.595 1.00 41.07 34 MET C C 1
ATOM 4424 O O . MET D 2 34 ? -48.876 33.805 -68.110 1.00 36.19 34 MET C O 1
ATOM 4429 N N . GLY D 2 35 ? -47.930 31.772 -68.280 1.00 35.24 35 GLY C N 1
ATOM 4430 C CA . GLY D 2 35 ? -47.811 31.877 -69.738 1.00 34.69 35 GLY C CA 1
ATOM 4431 C C . GLY D 2 35 ? -48.200 30.622 -70.469 1.00 38.36 35 GLY C C 1
ATOM 4432 O O . GLY D 2 35 ? -48.135 29.561 -69.869 1.00 42.57 35 GLY C O 1
ATOM 4433 N N . TRP D 2 36 ? -48.551 30.762 -71.741 1.00 39.47 36 TRP C N 1
ATOM 4434 C CA . TRP D 2 36 ? -49.009 29.619 -72.555 1.00 41.03 36 TRP C CA 1
ATOM 4435 C C . TRP D 2 36 ? -48.039 29.403 -73.708 1.00 43.34 36 TRP C C 1
ATOM 4436 O O . TRP D 2 36 ? -47.533 30.388 -74.234 1.00 44.64 36 TRP C O 1
ATOM 4447 N N . TYR D 2 37 ? -47.785 28.144 -74.051 1.00 51.63 37 TYR C N 1
ATOM 4448 C CA . TYR D 2 37 ? -46.847 27.794 -75.135 1.00 47.50 37 TYR C CA 1
ATOM 4449 C C . TYR D 2 37 ? -47.433 26.619 -75.907 1.00 51.02 37 TYR C C 1
ATOM 4450 O O . TYR D 2 37 ? -48.247 25.897 -75.334 1.00 46.62 37 TYR C O 1
ATOM 4459 N N . ARG D 2 38 ? -47.041 26.461 -77.171 1.00 58.33 38 ARG C N 1
ATOM 4460 C CA . ARG D 2 38 ? -47.512 25.325 -78.006 1.00 62.02 38 ARG C CA 1
ATOM 4461 C C . ARG D 2 38 ? -46.322 24.591 -78.624 1.00 63.69 38 ARG C C 1
ATOM 4462 O O . ARG D 2 38 ? -45.413 25.262 -79.125 1.00 63.02 38 ARG C O 1
ATOM 4470 N N . GLN D 2 39 ? -46.322 23.261 -78.566 1.00 61.97 39 GLN C N 1
ATOM 4471 C CA . GLN D 2 39 ? -45.246 22.486 -79.229 1.00 70.17 39 GLN C CA 1
ATOM 4472 C C . GLN D 2 39 ? -45.849 21.463 -80.182 1.00 71.01 39 GLN C C 1
ATOM 4473 O O . GLN D 2 39 ? -46.555 20.569 -79.716 1.00 67.30 39 GLN C O 1
ATOM 4479 N N . ALA D 2 40 ? -45.552 21.583 -81.464 1.00 78.19 40 ALA C N 1
ATOM 4480 C CA . ALA D 2 40 ? -46.004 20.570 -82.432 1.00 84.00 40 ALA C CA 1
ATOM 4481 C C . ALA D 2 40 ? -44.958 19.466 -82.448 1.00 95.05 40 ALA C C 1
ATOM 4482 O O . ALA D 2 40 ? -43.792 19.776 -82.168 1.00 96.99 40 ALA C O 1
ATOM 4484 N N . PRO D 2 41 ? -45.292 18.198 -82.752 1.00 100.69 41 PRO C N 1
ATOM 4485 C CA . PRO D 2 41 ? -44.259 17.179 -82.856 1.00 97.52 41 PRO C CA 1
ATOM 4486 C C . PRO D 2 41 ? -43.350 17.566 -84.025 1.00 97.40 41 PRO C C 1
ATOM 4487 O O . PRO D 2 41 ? -43.865 17.921 -85.065 1.00 100.85 41 PRO C O 1
ATOM 4491 N N . GLY D 2 42 ? -42.035 17.485 -83.826 1.00 91.75 42 GLY C N 1
ATOM 4492 C CA . GLY D 2 42 ? -41.078 17.865 -84.881 1.00 95.55 42 GLY C CA 1
ATOM 4493 C C . GLY D 2 42 ? -40.891 19.365 -84.950 1.00 96.90 42 GLY C C 1
ATOM 4494 O O . GLY D 2 42 ? -40.224 19.833 -85.887 1.00 89.33 42 GLY C O 1
ATOM 4495 N N . ARG D 2 43 ? -41.458 20.091 -83.988 1.00 99.72 43 ARG C N 1
ATOM 4496 C CA . ARG D 2 43 ? -41.377 21.570 -84.015 1.00 99.37 43 ARG C CA 1
ATOM 4497 C C . ARG D 2 43 ? -41.012 22.093 -82.625 1.00 99.77 43 ARG C C 1
ATOM 4498 O O . ARG D 2 43 ? -41.254 21.371 -81.644 1.00 88.93 43 ARG C O 1
ATOM 4506 N N . GLU D 2 44 ? -40.430 23.289 -82.560 1.00 104.88 44 GLU C N 1
ATOM 4507 C CA . GLU D 2 44 ? -39.963 23.879 -81.282 1.00 98.02 44 GLU C CA 1
ATOM 4508 C C . GLU D 2 44 ? -41.123 24.461 -80.477 1.00 90.64 44 GLU C C 1
ATOM 4509 O O . GLU D 2 44 ? -42.166 24.749 -81.082 1.00 84.19 44 GLU C O 1
ATOM 4515 N N . ARG D 2 45 ? -40.936 24.614 -79.161 1.00 80.41 45 ARG C N 1
ATOM 4516 C CA . ARG D 2 45 ? -41.972 25.266 -78.322 1.00 72.64 45 ARG C CA 1
ATOM 4517 C C . ARG D 2 45 ? -42.008 26.739 -78.714 1.00 66.79 45 ARG C C 1
ATOM 4518 O O . ARG D 2 45 ? -40.935 27.339 -78.822 1.00 67.47 45 ARG C O 1
ATOM 4526 N N . GLU D 2 46 ? -43.202 27.283 -78.921 1.00 59.22 46 GLU C N 1
ATOM 4527 C CA . GLU D 2 46 ? -43.334 28.684 -79.358 1.00 54.12 46 GLU C CA 1
ATOM 4528 C C . GLU D 2 46 ? -44.200 29.405 -78.333 1.00 56.89 46 GLU C C 1
ATOM 4529 O O . GLU D 2 46 ? -45.177 28.814 -77.890 1.00 54.90 46 GLU C O 1
ATOM 4535 N N . LEU D 2 47 ? -43.812 30.620 -77.949 1.00 51.14 47 LEU C N 1
ATOM 4536 C CA . LEU D 2 47 ? -44.572 31.365 -76.928 1.00 45.64 47 LEU C CA 1
ATOM 4537 C C . LEU D 2 47 ? -45.912 31.755 -77.517 1.00 46.96 47 LEU C C 1
ATOM 4538 O O . LEU D 2 47 ? -45.939 32.186 -78.670 1.00 47.07 47 LEU C O 1
ATOM 4543 N N . ILE D 2 48 ? -46.980 31.560 -76.758 1.00 43.64 48 ILE C N 1
ATOM 4544 C CA . ILE D 2 48 ? -48.286 32.072 -77.223 1.00 42.26 48 ILE C CA 1
ATOM 4545 C C . ILE D 2 48 ? -48.396 33.434 -76.566 1.00 43.26 48 ILE C C 1
ATOM 4546 O O . ILE D 2 48 ? -48.505 34.423 -77.270 1.00 44.27 48 ILE C O 1
ATOM 4551 N N . GLY D 2 49 ? -48.273 33.452 -75.247 1.00 40.47 49 GLY C N 1
ATOM 4552 C CA . GLY D 2 49 ? -48.426 34.717 -74.523 1.00 37.11 49 GLY C CA 1
ATOM 4553 C C . GLY D 2 49 ? -48.073 34.631 -73.060 1.00 37.39 49 GLY C C 1
ATOM 4554 O O . GLY D 2 49 ? -47.885 33.521 -72.573 1.00 36.43 49 GLY C O 1
ATOM 4555 N N . THR D 2 50 ? -47.999 35.782 -72.398 1.00 34.57 50 THR C N 1
ATOM 4556 C CA . THR D 2 50 ? -47.725 35.839 -70.950 1.00 33.86 50 THR C CA 1
ATOM 4557 C C . THR D 2 50 ? -48.797 36.731 -70.335 1.00 33.30 50 THR C C 1
ATOM 4558 O O . THR D 2 50 ? -49.198 37.671 -71.001 1.00 31.89 50 THR C O 1
ATOM 4562 N N . ILE D 2 51 ? -49.263 36.407 -69.133 1.00 33.31 51 ILE C N 1
ATOM 4563 C CA . ILE D 2 51 ? -50.257 37.267 -68.435 1.00 35.27 51 ILE C CA 1
ATOM 4564 C C . ILE D 2 51 ? -49.832 37.460 -66.986 1.00 36.57 51 ILE C C 1
ATOM 4565 O O . ILE D 2 51 ? -49.124 36.600 -66.467 1.00 39.66 51 ILE C O 1
ATOM 4570 N N . ILE D 2 52 ? -50.203 38.590 -66.394 1.00 36.56 52 ILE C N 1
ATOM 4571 C CA . ILE D 2 52 ? -49.955 38.831 -64.951 1.00 37.52 52 ILE C CA 1
ATOM 4572 C C . ILE D 2 52 ? -51.320 39.105 -64.339 1.00 36.21 52 ILE C C 1
ATOM 4573 O O . ILE D 2 52 ? -52.280 39.226 -65.086 1.00 36.07 52 ILE C O 1
ATOM 4578 N N . SER D 2 53 ? -51.388 39.279 -63.037 1.00 35.81 53 SER C N 1
ATOM 4579 C CA . SER D 2 53 ? -52.695 39.385 -62.355 1.00 34.82 53 SER C CA 1
ATOM 4580 C C . SER D 2 53 ? -53.522 40.566 -62.841 1.00 33.56 53 SER C C 1
ATOM 4581 O O . SER D 2 53 ? -54.738 40.419 -62.892 1.00 36.23 53 SER C O 1
ATOM 4584 N N . ASP D 2 54 ? -52.897 41.693 -63.156 1.00 40.06 54 ASP C N 1
ATOM 4585 C CA . ASP D 2 54 ? -53.623 42.941 -63.512 1.00 38.86 54 ASP C CA 1
ATOM 4586 C C . ASP D 2 54 ? -54.421 42.753 -64.789 1.00 34.40 54 ASP C C 1
ATOM 4587 O O . ASP D 2 54 ? -55.377 43.503 -64.987 1.00 31.11 54 ASP C O 1
ATOM 4592 N N . GLY D 2 55 ? -54.018 41.796 -65.612 1.00 33.02 55 GLY C N 1
ATOM 4593 C CA . GLY D 2 55 ? -54.688 41.585 -66.900 1.00 37.92 55 GLY C CA 1
ATOM 4594 C C . GLY D 2 55 ? -53.767 41.912 -68.042 1.00 42.55 55 GLY C C 1
ATOM 4595 O O . GLY D 2 55 ? -54.214 41.868 -69.186 1.00 51.95 55 GLY C O 1
ATOM 4596 N N . THR D 2 56 ? -52.529 42.260 -67.728 1.00 42.02 56 THR C N 1
ATOM 4597 C CA . THR D 2 56 ? -51.585 42.650 -68.787 1.00 43.38 56 THR C CA 1
ATOM 4598 C C . THR D 2 56 ? -51.178 41.386 -69.513 1.00 42.64 56 THR C C 1
ATOM 4599 O O . THR D 2 56 ? -50.878 40.410 -68.844 1.00 42.32 56 THR C O 1
ATOM 4603 N N . THR D 2 57 ? -51.170 41.432 -70.836 1.00 43.42 57 THR C N 1
ATOM 4604 C CA . THR D 2 57 ? -50.892 40.223 -71.628 1.00 43.18 57 THR C CA 1
ATOM 4605 C C . THR D 2 57 ? -49.895 40.560 -72.727 1.00 45.72 57 THR C C 1
ATOM 4606 O O . THR D 2 57 ? -49.844 41.730 -73.100 1.00 52.33 57 THR C O 1
ATOM 4610 N N . TYR D 2 58 ? -49.110 39.588 -73.187 1.00 39.93 58 TYR C N 1
ATOM 4611 C CA . TYR D 2 58 ? -48.231 39.801 -74.360 1.00 40.43 58 TYR C CA 1
ATOM 4612 C C . TYR D 2 58 ? -48.592 38.701 -75.343 1.00 39.57 58 TYR C C 1
ATOM 4613 O O . TYR D 2 58 ? -48.703 37.577 -74.907 1.00 35.12 58 TYR C O 1
ATOM 4622 N N . TYR D 2 59 ? -48.793 39.034 -76.610 1.00 37.74 59 TYR C N 1
ATOM 4623 C CA . TYR D 2 59 ? -49.068 37.992 -77.621 1.00 40.54 59 TYR C CA 1
ATOM 4624 C C . TYR D 2 59 ? -47.873 37.871 -78.560 1.00 41.72 59 TYR C C 1
ATOM 4625 O O . TYR D 2 59 ? -47.168 38.856 -78.733 1.00 43.05 59 TYR C O 1
ATOM 4634 N N . SER D 2 60 ? -47.671 36.701 -79.151 1.00 49.74 60 SER C N 1
ATOM 4635 C CA . SER D 2 60 ? -46.467 36.407 -79.964 1.00 51.73 60 SER C CA 1
ATOM 4636 C C . SER D 2 60 ? -46.487 37.110 -81.311 1.00 61.62 60 SER C C 1
ATOM 4637 O O . SER D 2 60 ? -45.495 36.932 -82.034 1.00 69.63 60 SER C O 1
ATOM 4640 N N . ASP D 2 61 ? -47.588 37.764 -81.671 1.00 57.18 61 ASP C N 1
ATOM 4641 C CA . ASP D 2 61 ? -47.677 38.563 -82.922 1.00 63.33 61 ASP C CA 1
ATOM 4642 C C . ASP D 2 61 ? -48.111 37.639 -84.048 1.00 63.33 61 ASP C C 1
ATOM 4643 O O . ASP D 2 61 ? -48.359 38.140 -85.153 1.00 68.86 61 ASP C O 1
ATOM 4648 N N . ALA D 2 62 ? -48.193 36.342 -83.768 1.00 62.49 62 ALA C N 1
ATOM 4649 C CA . ALA D 2 62 ? -48.673 35.380 -84.779 1.00 58.98 62 ALA C CA 1
ATOM 4650 C C . ALA D 2 62 ? -50.005 34.879 -84.265 1.00 57.67 62 ALA C C 1
ATOM 4651 O O . ALA D 2 62 ? -50.808 34.366 -85.050 1.00 54.93 62 ALA C O 1
ATOM 4653 N N . VAL D 2 63 ? -50.214 35.072 -82.975 1.00 56.95 63 VAL C N 1
ATOM 4654 C CA . VAL D 2 63 ? -51.466 34.611 -82.331 1.00 56.45 63 VAL C CA 1
ATOM 4655 C C . VAL D 2 63 ? -52.358 35.841 -82.243 1.00 58.16 63 VAL C C 1
ATOM 4656 O O . VAL D 2 63 ? -53.337 35.809 -81.497 1.00 61.43 63 VAL C O 1
ATOM 4660 N N . LYS D 2 64 ? -51.990 36.897 -82.962 1.00 54.22 64 LYS C N 1
ATOM 4661 C CA . LYS D 2 64 ? -52.769 38.151 -82.902 1.00 52.58 64 LYS C CA 1
ATOM 4662 C C . LYS D 2 64 ? -54.146 37.942 -83.503 1.00 59.16 64 LYS C C 1
ATOM 4663 O O . LYS D 2 64 ? -54.221 37.413 -84.618 1.00 68.82 64 LYS C O 1
ATOM 4669 N N . GLY D 2 65 ? -55.191 38.352 -82.792 1.00 57.25 65 GLY C N 1
ATOM 4670 C CA . GLY D 2 65 ? -56.555 38.304 -83.341 1.00 56.60 65 GLY C CA 1
ATOM 4671 C C . GLY D 2 65 ? -57.231 36.977 -83.134 1.00 51.51 65 GLY C C 1
ATOM 4672 O O . GLY D 2 65 ? -58.448 36.913 -83.339 1.00 62.53 65 GLY C O 1
ATOM 4673 N N . ARG D 2 66 ? -56.485 35.968 -82.707 1.00 46.95 66 ARG C N 1
ATOM 4674 C CA . ARG D 2 66 ? -57.065 34.618 -82.564 1.00 47.19 66 ARG C CA 1
ATOM 4675 C C . ARG D 2 66 ? -56.909 34.135 -81.127 1.00 49.33 66 ARG C C 1
ATOM 4676 O O . ARG D 2 66 ? -57.895 33.672 -80.554 1.00 47.94 66 ARG C O 1
ATOM 4684 N N . PHE D 2 67 ? -55.716 34.272 -80.559 1.00 44.56 67 PHE C N 1
ATOM 4685 C CA . PHE D 2 67 ? -55.472 33.724 -79.205 1.00 42.90 67 PHE C CA 1
ATOM 4686 C C . PHE D 2 67 ? -55.631 34.817 -78.155 1.00 41.60 67 PHE C C 1
ATOM 4687 O O . PHE D 2 67 ? -55.234 35.948 -78.429 1.00 40.92 67 PHE C O 1
ATOM 4695 N N . THR D 2 68 ? -56.250 34.476 -77.029 1.00 38.87 68 THR C N 1
ATOM 4696 C CA . THR D 2 68 ? -56.529 35.429 -75.938 1.00 35.37 68 THR C CA 1
ATOM 4697 C C . THR D 2 68 ? -56.118 34.733 -74.642 1.00 38.34 68 THR C C 1
ATOM 4698 O O . THR D 2 68 ? -56.204 33.517 -74.617 1.00 39.74 68 THR C O 1
ATOM 4702 N N . ILE D 2 69 ? -55.655 35.466 -73.628 1.00 36.29 69 ILE C N 1
ATOM 4703 C CA . ILE D 2 69 ? -55.295 34.874 -72.305 1.00 35.28 69 ILE C CA 1
ATOM 4704 C C . ILE D 2 69 ? -56.052 35.605 -71.191 1.00 35.74 69 ILE C C 1
ATOM 4705 O O . ILE D 2 69 ? -56.169 36.823 -71.278 1.00 34.08 69 ILE C O 1
ATOM 4710 N N . SER D 2 70 ? -56.589 34.872 -70.215 1.00 32.62 70 SER C N 1
ATOM 4711 C CA . SER D 2 70 ? -57.344 35.445 -69.075 1.00 27.21 70 SER C CA 1
ATOM 4712 C C . SER D 2 70 ? -56.836 34.777 -67.806 1.00 32.42 70 SER C C 1
ATOM 4713 O O . SER D 2 70 ? -56.224 33.736 -67.931 1.00 31.09 70 SER C O 1
ATOM 4716 N N . LEU D 2 71 ? -57.032 35.393 -66.644 1.00 39.46 71 LEU C N 1
ATOM 4717 C CA . LEU D 2 71 ? -56.619 34.790 -65.351 1.00 39.30 71 LEU C CA 1
ATOM 4718 C C . LEU D 2 71 ? -57.713 34.960 -64.300 1.00 41.92 71 LEU C C 1
ATOM 4719 O O . LEU D 2 71 ? -58.368 36.004 -64.321 1.00 40.76 71 LEU C O 1
ATOM 4724 N N . ASP D 2 72 ? -57.944 33.947 -63.463 1.00 39.11 72 ASP C N 1
ATOM 4725 C CA . ASP D 2 72 ? -58.856 34.111 -62.306 1.00 44.55 72 ASP C CA 1
ATOM 4726 C C . ASP D 2 72 ? -57.921 34.047 -61.117 1.00 47.58 72 ASP C C 1
ATOM 4727 O O . ASP D 2 72 ? -57.289 33.017 -60.940 1.00 47.07 72 ASP C O 1
ATOM 4732 N N . ASN D 2 73 ? -57.827 35.114 -60.349 1.00 48.10 73 ASN C N 1
ATOM 4733 C CA . ASN D 2 73 ? -56.825 35.130 -59.265 1.00 53.97 73 ASN C CA 1
ATOM 4734 C C . ASN D 2 73 ? -57.300 34.164 -58.191 1.00 63.83 73 ASN C C 1
ATOM 4735 O O . ASN D 2 73 ? -56.492 33.347 -57.743 1.00 65.57 73 ASN C O 1
ATOM 4740 N N . ALA D 2 74 ? -58.544 34.286 -57.748 1.00 68.91 74 ALA C N 1
ATOM 4741 C CA . ALA D 2 74 ? -59.096 33.243 -56.861 1.00 60.82 74 ALA C CA 1
ATOM 4742 C C . ALA D 2 74 ? -59.363 32.124 -57.841 1.00 60.08 74 ALA C C 1
ATOM 4743 O O . ALA D 2 74 ? -59.629 32.479 -58.978 1.00 68.74 74 ALA C O 1
ATOM 4745 N N . LYS D 2 75 ? -59.361 30.865 -57.436 1.00 58.64 75 LYS C N 1
ATOM 4746 C CA . LYS D 2 75 ? -59.483 29.80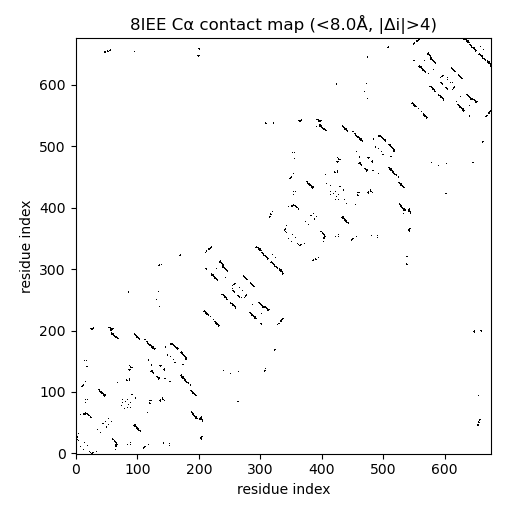9 -58.468 1.00 59.12 75 LYS C CA 1
ATOM 4747 C C . LYS D 2 75 ? -58.322 30.081 -59.396 1.00 53.16 75 LYS C C 1
ATOM 4748 O O . LYS D 2 75 ? -58.581 30.471 -60.522 1.00 62.63 75 LYS C O 1
ATOM 4754 N N . ASN D 2 76 ? -57.103 29.797 -58.967 1.00 41.24 76 ASN C N 1
ATOM 4755 C CA . ASN D 2 76 ? -55.919 30.242 -59.727 1.00 44.14 76 ASN C CA 1
ATOM 4756 C C . ASN D 2 76 ? -55.806 29.497 -61.041 1.00 40.91 76 ASN C C 1
ATOM 4757 O O . ASN D 2 76 ? -54.995 28.586 -61.124 1.00 42.81 76 ASN C O 1
ATOM 4762 N N . THR D 2 77 ? -56.549 29.958 -62.042 1.00 41.87 77 THR C N 1
ATOM 4763 C CA . THR D 2 77 ? -56.537 29.328 -63.373 1.00 40.35 77 THR C CA 1
ATOM 4764 C C . THR D 2 77 ? -56.240 30.353 -64.462 1.00 41.08 77 THR C C 1
ATOM 4765 O O . THR D 2 77 ? -56.871 31.402 -64.442 1.00 39.61 77 THR C O 1
ATOM 4769 N N . VAL D 2 78 ? -55.314 30.047 -65.368 1.00 39.09 78 VAL C N 1
ATOM 4770 C CA . VAL D 2 78 ? -55.050 30.921 -66.542 1.00 38.38 78 VAL C CA 1
ATOM 4771 C C . VAL D 2 78 ? -55.738 30.234 -67.712 1.00 39.88 78 VAL C C 1
ATOM 4772 O O . VAL D 2 78 ? -55.845 29.011 -67.670 1.00 40.26 78 VAL C O 1
ATOM 4776 N N . TYR D 2 79 ? -56.233 30.995 -68.683 1.00 38.42 79 TYR C N 1
ATOM 4777 C CA . TYR D 2 79 ? -57.022 30.400 -69.781 1.00 34.73 79 TYR C CA 1
ATOM 4778 C C . TYR D 2 79 ? -56.512 30.881 -71.137 1.00 38.27 79 TYR C C 1
ATOM 4779 O O . TYR D 2 79 ? -55.920 31.947 -71.175 1.00 37.86 79 TYR C O 1
ATOM 4788 N N . LEU D 2 80 ? -56.693 30.082 -72.192 1.00 37.01 80 LEU C N 1
ATOM 4789 C CA . LEU D 2 80 ? -56.320 30.469 -73.578 1.00 35.63 80 LEU C CA 1
ATOM 4790 C C . LEU D 2 80 ? -57.554 30.271 -74.439 1.00 36.02 80 LEU C C 1
ATOM 4791 O O . LEU D 2 80 ? -58.073 29.168 -74.440 1.00 43.49 80 LEU C O 1
ATOM 4796 N N . GLN D 2 81 ? -57.981 31.305 -75.148 1.00 31.81 81 GLN C N 1
ATOM 4797 C CA . GLN D 2 81 ? -59.120 31.171 -76.070 1.00 36.81 81 GLN C CA 1
ATOM 4798 C C . GLN D 2 81 ? -58.530 31.202 -77.460 1.00 42.48 81 GLN C C 1
ATOM 4799 O O . GLN D 2 81 ? -57.896 32.185 -77.804 1.00 43.69 81 GLN C O 1
ATOM 4805 N N . MET D 2 82 ? -58.769 30.150 -78.217 1.00 41.28 82 MET C N 1
ATOM 4806 C CA . MET D 2 82 ? -58.205 30.057 -79.565 1.00 38.75 82 MET C CA 1
ATOM 4807 C C . MET D 2 82 ? -59.381 30.033 -80.518 1.00 39.78 82 MET C C 1
ATOM 4808 O O . MET D 2 82 ? -60.279 29.262 -80.268 1.00 44.02 82 MET C O 1
ATOM 4813 N N . ASN D 2 83 ? -59.367 30.876 -81.541 1.00 39.96 83 ASN C N 1
ATOM 4814 C CA . ASN D 2 83 ? -60.523 31.009 -82.454 1.00 37.90 83 ASN C CA 1
ATOM 4815 C C . ASN D 2 83 ? -60.039 30.818 -83.882 1.00 43.50 83 ASN C C 1
ATOM 4816 O O . ASN D 2 83 ? -58.850 30.999 -84.110 1.00 47.88 83 ASN C O 1
ATOM 4821 N N . ASN D 2 84 ? -60.932 30.443 -84.789 1.00 44.95 84 ASN C N 1
ATOM 4822 C CA . ASN D 2 84 ? -60.563 30.148 -86.196 1.00 45.15 84 ASN C CA 1
ATOM 4823 C C . ASN D 2 84 ? -59.438 29.143 -86.132 1.00 45.93 84 ASN C C 1
ATOM 4824 O O . ASN D 2 84 ? -58.473 29.288 -86.871 1.00 48.38 84 ASN C O 1
ATOM 4829 N N . LEU D 2 85 ? -59.592 28.170 -85.252 1.00 46.12 85 LEU C N 1
ATOM 4830 C CA . LEU D 2 85 ? -58.585 27.106 -85.150 1.00 46.56 85 LEU C CA 1
ATOM 4831 C C . LEU D 2 85 ? -58.551 26.400 -86.496 1.00 50.27 85 LEU C C 1
ATOM 4832 O O . LEU D 2 85 ? -59.618 26.124 -87.032 1.00 48.83 85 LEU C O 1
ATOM 4837 N N . LYS D 2 86 ? -57.356 26.116 -87.002 1.00 54.93 86 LYS C N 1
ATOM 4838 C CA . LYS D 2 86 ? -57.174 25.510 -88.336 1.00 54.55 86 LYS C CA 1
ATOM 4839 C C . LYS D 2 86 ? -56.310 24.281 -88.113 1.00 57.80 86 LYS C C 1
ATOM 4840 O O . LYS D 2 86 ? -55.777 24.151 -87.018 1.00 58.53 86 LYS C O 1
ATOM 4846 N N . PRO D 2 87 ? -56.144 23.368 -89.079 1.00 59.94 87 PRO C N 1
ATOM 4847 C CA . PRO D 2 87 ? -55.418 22.143 -88.817 1.00 55.33 87 PRO C CA 1
ATOM 4848 C C . PRO D 2 87 ? -53.998 22.380 -88.306 1.00 53.63 87 PRO C C 1
ATOM 4849 O O . PRO D 2 87 ? -53.578 21.633 -87.487 1.00 53.04 87 PRO C O 1
ATOM 4853 N N . GLU D 2 88 ? -53.323 23.422 -88.772 1.00 58.94 88 GLU C N 1
ATOM 4854 C CA . GLU D 2 88 ? -51.900 23.676 -88.420 1.00 56.70 88 GLU C CA 1
ATOM 4855 C C . GLU D 2 88 ? -51.733 23.879 -86.917 1.00 54.15 88 GLU C C 1
ATOM 4856 O O . GLU D 2 88 ? -50.639 23.610 -86.412 1.00 50.83 88 GLU C O 1
ATOM 4862 N N . ASP D 2 89 ? -52.774 24.343 -86.239 1.00 54.79 89 ASP C N 1
ATOM 4863 C CA . ASP D 2 89 ? -52.706 24.634 -84.786 1.00 55.48 89 ASP C CA 1
ATOM 4864 C C . ASP D 2 89 ? -52.589 23.340 -83.980 1.00 55.56 89 ASP C C 1
ATOM 4865 O O . ASP D 2 89 ? -52.358 23.436 -82.777 1.00 52.59 89 ASP C O 1
ATOM 4870 N N . THR D 2 90 ? -52.783 22.183 -84.609 1.00 57.09 90 THR C N 1
ATOM 4871 C CA . THR D 2 90 ? -52.777 20.934 -83.818 1.00 56.09 90 THR C CA 1
ATOM 4872 C C . THR D 2 90 ? -51.417 20.823 -83.151 1.00 55.84 90 THR C C 1
ATOM 4873 O O . THR D 2 90 ? -50.402 20.814 -83.865 1.00 54.49 90 THR C O 1
ATOM 4877 N N . ALA D 2 91 ? -51.426 20.707 -81.829 1.00 53.34 91 ALA C N 1
ATOM 4878 C CA . ALA D 2 91 ? -50.158 20.654 -81.086 1.00 55.64 91 ALA C CA 1
ATOM 4879 C C . ALA D 2 91 ? -50.437 20.458 -79.608 1.00 50.85 91 ALA C C 1
ATOM 4880 O O . ALA D 2 91 ? -51.601 20.430 -79.232 1.00 48.26 91 ALA C O 1
ATOM 4882 N N . MET D 2 92 ? -49.375 20.346 -78.823 1.00 56.41 92 MET C N 1
ATOM 4883 C CA . MET D 2 92 ? -49.531 20.193 -77.365 1.00 56.02 92 MET C CA 1
ATOM 4884 C C . MET D 2 92 ? -49.465 21.587 -76.771 1.00 59.03 92 MET C C 1
ATOM 4885 O O . MET D 2 92 ? -48.510 22.307 -77.055 1.00 59.36 92 MET C O 1
ATOM 4890 N N . TYR D 2 93 ? -50.467 21.931 -75.984 1.00 55.58 93 TYR C N 1
ATOM 4891 C CA . TYR D 2 93 ? -50.522 23.271 -75.380 1.00 52.12 93 TYR C CA 1
ATOM 4892 C C . TYR D 2 93 ? -50.114 23.092 -73.925 1.00 56.24 93 TYR C C 1
ATOM 4893 O O . TYR D 2 93 ? -50.734 22.281 -73.243 1.00 55.89 93 TYR C O 1
ATOM 4902 N N . ILE D 2 94 ? -49.064 23.791 -73.494 1.00 58.74 94 ILE C N 1
ATOM 4903 C CA . ILE D 2 94 ? -48.518 23.645 -72.114 1.00 57.80 94 ILE C CA 1
ATOM 4904 C C . ILE D 2 94 ? -48.573 25.017 -71.444 1.00 54.63 94 ILE C C 1
ATOM 4905 O O . ILE D 2 94 ? -48.631 26.002 -72.175 1.00 54.60 94 ILE C O 1
ATOM 4910 N N . CYS D 2 95 ? -48.557 25.062 -70.111 1.00 51.56 95 CYS C N 1
ATOM 4911 C CA . CYS D 2 95 ? -48.613 26.337 -69.359 1.00 46.82 95 CYS C CA 1
ATOM 4912 C C . CYS D 2 95 ? -47.484 26.394 -68.337 1.00 46.56 95 CYS C C 1
ATOM 4913 O O . CYS D 2 95 ? -47.069 25.345 -67.864 1.00 48.96 95 CYS C O 1
ATOM 4916 N N . ASN D 2 96 ? -47.006 27.597 -68.038 1.00 47.90 96 ASN C N 1
ATOM 4917 C CA . ASN D 2 96 ? -45.888 27.771 -67.084 1.00 47.79 96 ASN C CA 1
ATOM 4918 C C . ASN D 2 96 ? -46.165 28.947 -66.160 1.00 45.38 96 ASN C C 1
ATOM 4919 O O . ASN D 2 96 ? -46.922 29.822 -66.561 1.00 40.26 96 ASN C O 1
ATOM 4924 N N . THR D 2 97 ? -45.686 28.892 -64.924 1.00 44.43 97 THR C N 1
ATOM 4925 C CA . THR D 2 97 ? -45.729 30.083 -64.045 1.00 44.74 97 THR C CA 1
ATOM 4926 C C . THR D 2 97 ? -44.329 30.168 -63.466 1.00 51.73 97 THR C C 1
ATOM 4927 O O . THR D 2 97 ? -43.798 29.113 -63.119 1.00 56.37 97 THR C O 1
ATOM 4931 N N . GLY D 2 98 ? -43.701 31.334 -63.475 1.00 50.37 98 GLY C N 1
ATOM 4932 C CA . GLY D 2 98 ? -42.400 31.419 -62.798 1.00 49.45 98 GLY C CA 1
ATOM 4933 C C . GLY D 2 98 ? -41.414 32.290 -63.528 1.00 49.11 98 GLY C C 1
ATOM 4934 O O . GLY D 2 98 ? -41.775 32.797 -64.591 1.00 50.50 98 GLY C O 1
ATOM 4935 N N . TRP D 2 99 ? -40.215 32.436 -62.969 1.00 47.09 99 TRP C N 1
ATOM 4936 C CA . TRP D 2 99 ? -39.154 33.243 -63.609 1.00 43.60 99 TRP C CA 1
ATOM 4937 C C . TRP D 2 99 ? -39.656 34.659 -63.823 1.00 42.27 99 TRP C C 1
ATOM 4938 O O . TRP D 2 99 ? -39.342 35.220 -64.863 1.00 43.77 99 TRP C O 1
ATOM 4949 N N . SER D 2 100 ? -40.407 35.205 -62.869 1.00 42.28 100 SER C N 1
ATOM 4950 C CA . SER D 2 100 ? -41.008 36.520 -63.165 1.00 49.51 100 SER C CA 1
ATOM 4951 C C . SER D 2 100 ? -41.201 37.476 -61.999 1.00 54.61 100 SER C C 1
ATOM 4952 O O . SER D 2 100 ? -42.359 37.842 -61.787 1.00 65.51 100 SER C O 1
ATOM 4955 N N . GLN D 2 101 ? -40.161 37.851 -61.273 1.00 49.15 101 GLN C N 1
ATOM 4956 C CA . GLN D 2 101 ? -40.284 38.966 -60.296 1.00 58.81 101 GLN C CA 1
ATOM 4957 C C . GLN D 2 101 ? -41.135 38.662 -59.064 1.00 59.68 101 GLN C C 1
ATOM 4958 O O . GLN D 2 101 ? -40.604 38.815 -57.957 1.00 64.41 101 GLN C O 1
ATOM 4964 N N . GLY D 2 102 ? -42.386 38.254 -59.227 1.00 50.22 102 GLY C N 1
ATOM 4965 C CA . GLY D 2 102 ? -43.288 38.092 -58.075 1.00 48.43 102 GLY C CA 1
ATOM 4966 C C . GLY D 2 102 ? -43.059 36.817 -57.306 1.00 51.68 102 GLY C C 1
ATOM 4967 O O . GLY D 2 102 ? -42.071 36.157 -57.582 1.00 52.47 102 GLY C O 1
ATOM 4968 N N . SER D 2 103 ? -43.921 36.521 -56.331 1.00 54.79 103 SER C N 1
ATOM 4969 C CA . SER D 2 103 ? -43.739 35.328 -55.470 1.00 53.09 103 SER C CA 1
ATOM 4970 C C . SER D 2 103 ? -44.994 34.457 -55.408 1.00 51.12 103 SER C C 1
ATOM 4971 O O . SER D 2 103 ? -46.086 35.002 -55.593 1.00 44.96 103 SER C O 1
ATOM 4974 N N . LEU D 2 104 ? -44.826 33.156 -55.155 1.00 46.92 104 LEU C N 1
ATOM 4975 C CA . LEU D 2 104 ? -45.964 32.222 -54.988 1.00 44.06 104 LEU C CA 1
ATOM 4976 C C . LEU D 2 104 ? -46.098 31.998 -53.488 1.00 42.33 104 LEU C C 1
ATOM 4977 O O . LEU D 2 104 ? -45.074 31.786 -52.855 1.00 43.29 104 LEU C O 1
ATOM 4982 N N . VAL D 2 105 ? -47.304 32.095 -52.939 1.00 43.17 105 VAL C N 1
ATOM 4983 C CA . VAL D 2 105 ? -47.455 32.005 -51.462 1.00 48.46 105 VAL C CA 1
ATOM 4984 C C . VAL D 2 105 ? -48.663 31.148 -51.081 1.00 50.17 105 VAL C C 1
ATOM 4985 O O . VAL D 2 105 ? -49.581 31.059 -51.892 1.00 52.07 105 VAL C O 1
ATOM 4989 N N . ASN D 2 106 ? -48.627 30.492 -49.918 1.00 54.59 106 ASN C N 1
ATOM 4990 C CA . ASN D 2 106 ? -49.806 29.758 -49.382 1.00 56.11 106 ASN C CA 1
ATOM 4991 C C . ASN D 2 106 ? -50.118 30.397 -48.031 1.00 57.45 106 ASN C C 1
ATOM 4992 O O . ASN D 2 106 ? -49.438 30.064 -47.068 1.00 56.27 106 ASN C O 1
ATOM 4997 N N . ARG D 2 107 ? -51.153 31.225 -47.961 1.00 55.08 107 ARG C N 1
ATOM 4998 C CA . ARG D 2 107 ? -51.462 31.978 -46.726 1.00 53.16 107 ARG C CA 1
ATOM 4999 C C . ARG D 2 107 ? -51.841 31.029 -45.590 1.00 62.01 107 ARG C C 1
ATOM 5000 O O . ARG D 2 107 ? -51.645 31.401 -44.428 1.00 65.06 107 ARG C O 1
ATOM 5008 N N . THR D 2 108 ? -52.419 29.878 -45.908 1.00 58.36 108 THR C N 1
ATOM 5009 C CA . THR D 2 108 ? -52.746 28.904 -44.845 1.00 62.25 108 THR C CA 1
ATOM 5010 C C . THR D 2 108 ? -51.468 28.420 -44.159 1.00 60.26 108 THR C C 1
ATOM 5011 O O . THR D 2 108 ? -51.457 28.384 -42.923 1.00 63.63 108 THR C O 1
ATOM 5015 N N . THR D 2 109 ? -50.423 28.108 -44.919 1.00 53.24 109 THR C N 1
ATOM 5016 C CA . THR D 2 109 ? -49.206 27.514 -44.322 1.00 52.58 109 THR C CA 1
ATOM 5017 C C . THR D 2 109 ? -48.149 28.568 -44.001 1.00 58.33 109 THR C C 1
ATOM 5018 O O . THR D 2 109 ? -47.457 28.403 -42.989 1.00 56.44 109 THR C O 1
ATOM 5022 N N . GLY D 2 110 ? -48.054 29.630 -44.791 1.00 55.15 110 GLY C N 1
ATOM 5023 C CA . GLY D 2 110 ? -46.966 30.602 -44.600 1.00 49.97 110 GLY C CA 1
ATOM 5024 C C . GLY D 2 110 ? -45.843 30.362 -45.585 1.00 56.91 110 GLY C C 1
ATOM 5025 O O . GLY D 2 110 ? -44.805 31.012 -45.451 1.00 61.64 110 GLY C O 1
ATOM 5026 N N . TRP D 2 111 ? -46.040 29.454 -46.536 1.00 51.46 111 TRP C N 1
ATOM 5027 C CA . TRP D 2 111 ? -45.014 29.149 -47.563 1.00 48.42 111 TRP C CA 1
ATOM 5028 C C . TRP D 2 111 ? -44.865 30.304 -48.535 1.00 51.89 111 TRP C C 1
ATOM 5029 O O . TRP D 2 111 ? -45.877 30.930 -48.824 1.00 52.36 111 TRP C O 1
ATOM 5040 N N . THR D 2 112 ? -43.645 30.567 -48.996 1.00 47.94 112 THR C N 1
ATOM 5041 C CA . THR D 2 112 ? -43.399 31.588 -50.031 1.00 43.99 112 THR C CA 1
ATOM 5042 C C . THR D 2 112 ? -42.258 31.098 -50.906 1.00 44.69 112 THR C C 1
ATOM 5043 O O . THR D 2 112 ? -41.316 30.542 -50.350 1.00 50.59 112 THR C O 1
ATOM 5047 N N . ARG D 2 113 ? -42.331 31.294 -52.214 1.00 43.24 113 ARG C N 1
ATOM 5048 C CA . ARG D 2 113 ? -41.171 30.961 -53.077 1.00 48.81 113 ARG C CA 1
ATOM 5049 C C . ARG D 2 113 ? -41.016 32.054 -54.132 1.00 50.86 113 ARG C C 1
ATOM 5050 O O . ARG D 2 113 ? -42.035 32.472 -54.673 1.00 49.84 113 ARG C O 1
ATOM 5058 N N . ASP D 2 114 ? -39.785 32.482 -54.419 1.00 52.39 114 ASP C N 1
ATOM 5059 C CA . ASP D 2 114 ? -39.580 33.613 -55.353 1.00 52.54 114 ASP C CA 1
ATOM 5060 C C . ASP D 2 114 ? -39.583 33.093 -56.771 1.00 48.71 114 ASP C C 1
ATOM 5061 O O . ASP D 2 114 ? -38.758 32.245 -57.091 1.00 50.52 114 ASP C O 1
ATOM 5066 N N . CYS D 2 115 ? -40.492 33.624 -57.569 1.00 50.29 115 CYS C N 1
ATOM 5067 C CA . CYS D 2 115 ? -40.630 33.191 -58.963 1.00 48.97 115 CYS C CA 1
ATOM 5068 C C . CYS D 2 115 ? -39.360 33.540 -59.729 1.00 49.91 115 CYS C C 1
ATOM 5069 O O . CYS D 2 115 ? -39.079 32.857 -60.687 1.00 49.28 115 CYS C O 1
ATOM 5072 N N . TRP D 2 116 ? -38.575 34.509 -59.289 1.00 49.71 116 TRP C N 1
ATOM 5073 C CA . TRP D 2 116 ? -37.388 34.872 -60.104 1.00 49.43 116 TRP C CA 1
ATOM 5074 C C . TRP D 2 116 ? -36.449 33.672 -60.207 1.00 52.02 116 TRP C C 1
ATOM 5075 O O . TRP D 2 116 ? -35.906 33.441 -61.281 1.00 47.58 116 TRP C O 1
ATOM 5086 N N . SER D 2 117 ? -36.275 32.929 -59.122 1.00 54.35 117 SER C N 1
ATOM 5087 C CA . SER D 2 117 ? -35.341 31.782 -59.099 1.00 49.64 117 SER C CA 1
ATOM 5088 C C . SER D 2 117 ? -36.082 30.455 -59.253 1.00 52.64 117 SER C C 1
ATOM 5089 O O . SER D 2 117 ? -35.429 29.419 -59.095 1.00 51.77 117 SER C O 1
ATOM 5092 N N . PHE D 2 118 ? -37.387 30.484 -59.528 1.00 55.44 118 PHE C N 1
ATOM 5093 C CA . PHE D 2 118 ? -38.195 29.237 -59.584 1.00 54.76 118 PHE C CA 1
ATOM 5094 C C . PHE D 2 118 ? -39.183 29.245 -60.746 1.00 54.15 118 PHE C C 1
ATOM 5095 O O . PHE D 2 118 ? -39.608 30.307 -61.183 1.00 48.73 118 PHE C O 1
ATOM 5103 N N . GLY D 2 119 ? -39.519 28.060 -61.239 1.00 58.25 119 GLY C N 1
ATOM 5104 C CA . GLY D 2 119 ? -40.540 27.955 -62.291 1.00 53.83 119 GLY C CA 1
ATOM 5105 C C . GLY D 2 119 ? -41.271 26.633 -62.232 1.00 54.20 119 GLY C C 1
ATOM 5106 O O . GLY D 2 119 ? -40.654 25.644 -61.838 1.00 60.07 119 GLY C O 1
ATOM 5107 N N . ILE D 2 120 ? -42.541 26.618 -62.629 1.00 56.77 120 ILE C N 1
ATOM 5108 C CA . ILE D 2 120 ? -43.331 25.356 -62.680 1.00 57.90 120 ILE C CA 1
ATOM 5109 C C . ILE D 2 120 ? -43.842 25.182 -64.108 1.00 58.05 120 ILE C C 1
ATOM 5110 O O . ILE D 2 120 ? -44.293 26.174 -64.684 1.00 48.96 120 ILE C O 1
ATOM 5115 N N . TRP D 2 121 ? -43.738 23.971 -64.651 1.00 58.18 121 TRP C N 1
ATOM 5116 C CA . TRP D 2 121 ? -44.220 23.672 -66.021 1.00 54.28 121 TRP C CA 1
ATOM 5117 C C . TRP D 2 121 ? -45.378 22.677 -65.937 1.00 53.90 121 TRP C C 1
ATOM 5118 O O . TRP D 2 121 ? -45.260 21.703 -65.195 1.00 51.75 121 TRP C O 1
ATOM 5129 N N . GLY D 2 122 ? -46.464 22.939 -66.652 1.00 55.84 122 GLY C N 1
ATOM 5130 C CA . GLY D 2 122 ? -47.631 22.043 -66.673 1.00 59.46 122 GLY C CA 1
ATOM 5131 C C . GLY D 2 122 ? -47.403 20.801 -67.507 1.00 64.55 122 GLY C C 1
ATOM 5132 O O . GLY D 2 122 ? -46.502 20.821 -68.345 1.00 65.56 122 GLY C O 1
ATOM 5133 N N . GLN D 2 123 ? -48.177 19.744 -67.274 1.00 65.89 123 GLN C N 1
ATOM 5134 C CA . GLN D 2 123 ? -47.955 18.449 -67.964 1.00 64.96 123 GLN C CA 1
ATOM 5135 C C . GLN D 2 123 ? -48.209 18.562 -69.467 1.00 60.80 123 GLN C C 1
ATOM 5136 O O . GLN D 2 123 ? -47.386 18.052 -70.232 1.00 57.26 123 GLN C O 1
ATOM 5142 N N . GLY D 2 124 ? -49.293 19.226 -69.862 1.00 61.95 124 GLY C N 1
ATOM 5143 C CA . GLY D 2 124 ? -49.633 19.398 -71.288 1.00 60.03 124 GLY C CA 1
ATOM 5144 C C . GLY D 2 124 ? -51.024 18.925 -71.659 1.00 58.44 124 GLY C C 1
ATOM 5145 O O . GLY D 2 124 ? -51.568 18.099 -70.921 1.00 62.40 124 GLY C O 1
ATOM 5146 N N . THR D 2 125 ? -51.590 19.456 -72.746 1.00 55.98 125 THR C N 1
ATOM 5147 C CA . THR D 2 125 ? -52.908 19.003 -73.270 1.00 59.19 125 THR C CA 1
ATOM 5148 C C . THR D 2 125 ? -52.819 19.039 -74.800 1.00 60.54 125 THR C C 1
ATOM 5149 O O . THR D 2 125 ? -52.050 19.849 -75.303 1.00 56.44 125 THR C O 1
ATOM 5153 N N . GLN D 2 126 ? -53.556 18.190 -75.513 1.00 61.07 126 GLN C N 1
ATOM 5154 C CA . GLN D 2 126 ? -53.387 18.149 -76.986 1.00 58.48 126 GLN C CA 1
ATOM 5155 C C . GLN D 2 126 ? -54.608 18.724 -77.682 1.00 56.52 126 GLN C C 1
ATOM 5156 O O . GLN D 2 126 ? -55.726 18.316 -77.346 1.00 52.45 126 GLN C O 1
ATOM 5162 N N . VAL D 2 127 ? -54.377 19.656 -78.600 1.00 53.21 127 VAL C N 1
ATOM 5163 C CA . VAL D 2 127 ? -55.498 20.191 -79.409 1.00 57.77 127 VAL C CA 1
ATOM 5164 C C . VAL D 2 127 ? -55.318 19.627 -80.805 1.00 62.83 127 VAL C C 1
ATOM 5165 O O . VAL D 2 127 ? -54.281 19.882 -81.395 1.00 61.30 127 VAL C O 1
ATOM 5169 N N . THR D 2 128 ? -56.245 18.787 -81.240 1.00 66.23 128 THR C N 1
ATOM 5170 C CA . THR D 2 128 ? -56.237 18.245 -82.592 1.00 61.67 128 THR C CA 1
ATOM 5171 C C . THR D 2 128 ? -57.361 18.913 -83.360 1.00 61.73 128 THR C C 1
ATOM 5172 O O . THR D 2 128 ? -58.518 18.883 -82.924 1.00 64.49 128 THR C O 1
ATOM 5176 N N . VAL D 2 129 ? -57.021 19.526 -84.488 1.00 61.16 129 VAL C N 1
ATOM 5177 C CA . VAL D 2 129 ? -57.977 20.270 -85.295 1.00 65.79 129 VAL C CA 1
ATOM 5178 C C . VAL D 2 129 ? -58.053 19.588 -86.657 1.00 61.95 129 VAL C C 1
ATOM 5179 O O . VAL D 2 129 ? -57.029 19.434 -87.332 1.00 59.91 129 VAL C O 1
ATOM 5183 N N . SER D 2 130 ? -59.262 19.194 -87.064 1.00 62.52 130 SER C N 1
ATOM 5184 C CA . SER D 2 130 ? -59.474 18.337 -88.226 1.00 64.01 130 SER C CA 1
ATOM 5185 C C . SER D 2 130 ? -60.489 18.929 -89.194 1.00 68.04 130 SER C C 1
ATOM 5186 O O . SER D 2 130 ? -61.384 19.673 -88.791 1.00 71.32 130 SER C O 1
ATOM 5189 N N . SER D 2 131 ? -60.369 18.548 -90.470 1.00 70.24 131 SER C N 1
ATOM 5190 C CA . SER D 2 131 ? -61.242 19.043 -91.544 1.00 68.21 131 SER C CA 1
ATOM 5191 C C . SER D 2 131 ? -62.601 18.318 -91.610 1.00 57.32 131 SER C C 1
ATOM 5192 O O . SER D 2 131 ? -62.982 17.541 -90.718 1.00 47.73 131 SER C O 1
#

Radius of gyration: 29.69 Å; Cα contacts (8 Å, |Δi|>4): 1849; chains: 4; bounding box: 69×63×82 Å

Foldseek 3Di:
DAWCPPVQLAEAFFAQLPWDKDKAWQHAYAVCVVCVQWAWPDKAKAPADVCNQQVFFFGMKIKTKHFDDPVCVVVCAPNHDAFCCFAGAHAPRNFIKIKIKTWRDPVSPRHDYDQWHKGWRFKWWFAPVNPDIHTQTDDHPDHGPCPVFADRAHPAAFDKTKAWDDVVVRTTMIIIGMGTGGADPTTMMMMMIGGHHDPVRNIYHYD/DWAWEKDFADEAAAQDKIKMKIFIDQFQFKQFKKFKWFAAVVGDIGGAWIAGQVGDIDGDVVQPPAWGWDAPGNGRMIMIIGGRHHQVRWGWMKMKTACGAIWTAHPVPGDIGGRVPDMHIYPTHTHGYYD/DAWDPPVVLAEAAFAQQPWDKDKDAQHAYDVVVVCVQWAWDDKDKAPDDPVCQQVDFAGMKMKIKGFDDVVCVVPCAVVHDAQCQFAGAYAPHVFTKMKIKTWHDPVSPRHDYDQWHKGWRFKFWQAPVSPGTPTQGDDHPGHGPCPVFADRAHPAFFDKTKDFDDVVVHTTMIIIGMGTGGADPTTMMMMMIGTHRDDPRSRHHHD/DWAWAKAFADEDEAQAKTKMKIFIPDFQFWQWKKFKWWAAVVGDIGTQWIAGPVGDMDGNVVQPPAWGWDADGGRGMIMIMGGSHHQVRWTWMKMKTALGQIWTAHVVVGDIDHRVPDMHIHPTGTHGYHD

Sequence (676 aa):
VECDFSPLLSGTPPQVYNFKRLVFTNCNYNLTKLLSLFSVNDFTCSQISPAAIASNCYSSLILDYFSYPLSMKSDLSVSSAGPISQFNYKQSFSNPTCLILATVPHNLTTITKPLKYSYINKCSRLLSDDRTEVPQLVNANQYSPCVSIVPSTVWEDGDYYRKQLSPLEGGGWLVASGSTVAMTEQLQMGFGITVQYGTDTNSVCPKQVQLQESGGGSVQTGGSLRLSCAGSGYTDNSCSMGWYRQAPGRERELIGTIISDGTTYYSDAVKGRFTISLDNAKNTVYLQMNNLKPEDTAMYICNTGWSQGSLVNRTTGWTRDCWSFGIWGQGTQVTVSSVECDFSPLLSGTPPQVYNFKRLVFTNCNYNLTKLLSLFSVNDFTCSQISPAAIASNCYSSLILDYFSYPLSMKSDLSVSSAGPISQFNYKQSFSNPTCLILATVPHNLTTITKPLKYSYINKCSRLLSDDRTEVPQLVNANQYSPCVSIVPSTVWEDGDYYRKQLSPLEGGGWLVASGSTVAMTEQLQMGFGITVQYGTDTNSVCPKQVQLQESGGGSVQTGGSLRLSCAGSGYTDNSCSMGWYRQAPGRERELIGTIISDGTTYYSDAVKGRFTISLDNAKNTVYLQMNNLKPEDTAMYICNTGWSQGSLVNRTTGWTRDCWSFGIWGQGTQVTVSS

GO terms:
  GO:0005515 protein binding (F, IPI)

Nearest PDB structures (foldseek):
  7m5e-assembly1_C  TM=9.788E-01  e=1.698E-37  Middle East respiratory syndrome-related coronavirus
  5gmq-assembly1_A  TM=9.860E-01  e=2.380E-36  Middle East respiratory syndrome-related coronavirus
  8ysf-assembly2_A  TM=9.820E-01  e=4.359E-36  Middle East respiratory syndrome-related coronavirus
  4zpv-assembly2_S  TM=9.741E-01  e=2.657E-36  Betacoronavirus England 1
  8ifn-assembly1_E  TM=9.757E-01  e=4.126E-36  Middle East respiratory syndrome-related coronavirus

B-factor: mean 48.08, std 13.21, range [22.39, 184.76]

Solvent-accessible surface area: 28407 Å² total; per-residue (Å²): 153,144,10,89,5,56,60,1,30,74,34,75,6,31,8,1,0,42,3,101,59,16,82,16,80,110,11,61,5,69,17,86,85,1,20,81,71,11,58,59,69,57,63,82,30,41,103,15,48,51,65,14,5,53,80,30,8,0,26,10,0,10,1,0,16,0,1,2,6,55,87,18,102,68,43,7,35,63,104,35,92,16,37,0,7,23,0,0,4,12,13,24,71,73,73,8,8,0,24,1,7,1,22,7,27,140,137,28,109,77,5,66,97,13,162,51,2,4,38,0,66,39,0,4,0,53,7,80,85,98,112,4,35,1,1,4,11,1,19,30,47,50,94,4,23,0,44,82,28,6,38,78,47,0,204,121,88,41,44,158,37,173,77,118,7,44,115,147,50,22,14,11,72,3,34,2,6,0,12,36,40,83,40,45,158,60,1,28,0,0,1,0,1,1,1,77,34,23,36,73,0,73,12,0,32,27,202,131,28,96,0,99,8,63,35,31,34,103,28,127,54,46,19,68,35,130,0,22,0,39,18,72,10,7,47,56,18,32,0,3,0,0,0,2,35,62,27,126,91,187,101,63,41,12,0,1,1,4,13,47,59,36,23,30,36,43,20,110,76,1,114,86,75,4,80,9,44,29,62,58,81,129,25,14,0,46,0,52,0,64,83,0,68,58,143,3,38,3,62,0,2,0,1,0,0,32,5,44,0,0,0,6,19,130,89,92,0,25,4,92,50,0,42,56,59,20,15,73,15,114,17,19,73,0,51,6,60,130,154,78,10,90,12,61,60,1,33,75,33,72,5,34,8,2,0,48,4,97,51,18,89,16,74,109,11,63,3,47,16,93,92,3,24,82,66,12,57,59,72,60,57,83,26,71,88,16,43,61,66,7,2,53,81,17,32,0,28,10,0,13,1,0,16,0,0,0,5,41,88,20,116,62,39,6,43,52,108,33,92,14,36,1,5,22,2,0,3,6,13,35,64,73,59,7,3,1,21,0,5,0,24,7,34,133,136,26,112,75,5,62,95,13,165,57,2,2,38,0,68,57,0,3,1,50,8,68,78,110,70,56,34,1,0,2,6,0,25,34,50,66,95,1,29,0,40,82,27,4,37,80,45,1,204,118,88,55,40,127,34,150,85,115,8,40,117,156,54,32,16,9,85,4,12,4,24,0,9,29,40,82,40,45,156,58,1,26,0,0,0,0,1,1,0,65,8,41,59,27,83,15,17,0,32,39,166,160,23,71,0,78,6,54,35,38,34,105,18,136,44,45,20,72,42,118,0,27,0,42,17,47,28,10,48,59,19,40,2,2,2,1,0,2,47,56,25,121,83,138,106,54,72,19,1,0,2,4,16,48,62,44,18,27,24,54,39,92,80,4,141,87,69,6,63,8,44,34,56,72,65,153,26,14,0,46,0,69,0,52,79,0,86,51,146,6,48,2,74,0,12,0,1,0,0,30,10,35,0,0,0,5,24,124,110,71,0,40,5,91,10,0,52,36,54,20,15,60,7,118,20,21,71,0,60,7,65,122

InterPro domains:
  IPR002552 Spike glycoprotein S2, coronavirus [PF01601] (780-1314)
  IPR018548 Spike (S) protein S1 subunit, receptor-binding domain, betacoronavirus [PF09408] (394-527)
  IPR018548 Spike (S) protein S1 subunit, receptor-binding domain, betacoronavirus [PS51921] (381-587)
  IPR032500 Spike glycoprotein S1, N-terminal domain, betacoronavirus-like [PF16451] (49-383)
  IPR032500 Spike glycoprotein S1, N-terminal domain, betacoronavirus-like [PS51922] (17-351)
  IPR036326 Spike S1 subunit, receptor binding domain superfamily, betacoronavirus [SSF143587] (382-513)
  IPR042578 Spike glycoprotein, betacoronavirus [MF_04099] (7-1353)
  IPR043002 Spike glycoprotein, N-terminal domain superfamily [G3DSA:2.60.120.960] (29-355)
  IPR043473 Spike glycoprotein S2 superfamily, coronavirus [SSF111474] (983-1100)
  IPR043473 Spike glycoprotein S2 superfamily, coronavirus [SSF111474] (1246-1294)
  IPR043614 Spike glycoprotein S2, coronavirus, C-terminal [PF19214] (1316-1353)
  IPR044337 Spike (S) protein S1 subunit, N-terminal domain, MERS-CoV-like [cd21626] (24-350)
  IPR044376 Spike (S) protein S1 subunit, receptor-binding domain, MERS-CoV [cd21486] (368-586)
  IPR044873 Spike glycoprotein S2, coronavirus, heptad repeat 1 [PS51923] (970-1075)
  IPR044874 Spike glycoprotein S2, coronavirus, heptad repeat 2 [PS51924] (1226-1307)

Secondary structure (DSSP, 8-state):
-B---HHHHSSPPPPSTT-EEEEE-S-EE-HHHHHHTSEEEEEEESSS-HHHHHHS-BSEEEEEEEE--GGGTGGGSTTS-SHIIIII----BTBSEEEEEEE--TT--SS---SSEEEEEEEEEE-TTS--EEE-PPPTTS--GGGTTS-SS-SSTT-EEEEEPPTTTTS-EEEEEEEEEPPPSS-EEEEEEEEE--SS---BEE-/-B---HHHHSSPPPBGGG-EEEEE-SEE--HHHHHHTSEEEEEEEESS-TTTTTTS-BSEEEEEEEE--GGGHHHHSTTS-SHIIIII----TTS-EEEEEEE--TT--SS---SSEEEEEEEEEE-TTSS-EEE-PPPTTS--TTTTTS-SS-SSTT-EEEEEPPGGGTS-EEEEEEEEE---SS-EEEEEEEEE--SS-TTEE--/--EEEEE--EEEETT--EEEEEEEES-SEE-S-EEEEEE-TTS--EEEEEE-TTS-EEE-SSSTTT-EEEEETTTTEEEEEE-S--GGG-EEEEEEEESSSSEEEETTTTEEEEGGG-EEE---EEEEEE-/---EEEE--EEEETT--EEEEEEESS-SEE-S-EEEEEE-TTS--EEEEEE-TT--EEE-TTTTTT-EEEE-SSS-EEEEEE-S--GGG-EEEEEEEESSSSEEE-TTTT-EEETTS-EE----EEEEEE-